Protein 6HDT (pdb70)

B-factor: mean 24.6, std 10.96, range [12.24, 105.47]

CATH classification: 2.40.128.30

Solvent-accessible surface area: 19271 Å² total; per-residue (Å²): 212,97,49,42,54,122,99,6,0,96,45,4,31,2,102,39,56,55,12,44,1,46,11,103,69,32,1,51,1,30,0,59,2,17,62,43,21,36,2,55,21,78,5,21,12,63,11,103,84,74,42,12,92,48,34,77,0,75,2,38,1,6,1,54,16,42,0,0,0,0,0,0,4,18,42,36,120,99,39,67,49,53,7,0,4,2,8,1,0,15,5,88,71,69,90,92,86,10,37,0,50,1,25,30,4,18,0,54,87,14,84,86,32,3,14,24,42,11,7,39,12,55,0,62,26,79,141,112,43,50,194,100,4,2,131,46,3,29,4,125,47,64,55,11,50,0,49,11,106,58,31,2,52,2,24,0,60,3,19,72,57,20,35,1,56,20,76,5,27,12,84,12,103,86,78,38,12,102,56,33,74,1,73,2,36,1,5,0,54,23,49,3,0,0,0,0,0,3,18,42,36,117,99,40,68,47,54,7,0,4,2,7,1,0,18,6,92,67,71,79,101,70,0,30,0,47,1,23,30,5,17,0,47,108,20,74,90,28,9,12,27,39,14,8,37,13,58,0,55,45,127,179,51,49,156,117,13,0,80,59,2,25,4,103,42,62,58,4,39,0,41,10,104,69,32,1,46,3,50,0,59,3,22,70,27,27,40,2,55,8,112,5,32,11,58,11,104,82,81,46,12,96,52,15,75,0,59,1,37,2,12,2,75,27,34,0,0,0,0,0,0,4,18,31,36,107,106,34,68,46,54,5,0,6,2,7,0,0,2,5,28,70,65,84,109,100,6,22,0,15,1,9,31,3,23,0,60,96,11,120,105,53,11,66,35,53,23,4,29,11,41,0,62,38,84,140,130,14,48,22,140,53,98,63,16,48,0,44,11,104,67,33,1,48,4,50,0,49,43,41,92,78,43,44,3,51,10,106,5,31,12,58,10,106,80,85,45,13,97,52,15,72,0,59,2,35,1,12,16,73,25,50,9,0,0,0,0,0,4,18,36,37,117,104,35,66,49,69,6,0,5,2,7,0,0,4,4,29,71,60,76,102,95,3,32,0,14,1,8,28,8,25,0,67,93,16,128,110,50,11,78,39,56,23,5,29,12,49,0,60,53,121

InterPro domains:
  IPR005468 Avidin/streptavidin [PF01382] (40-147)
  IPR005468 Avidin/streptavidin [PS51326] (36-151)
  IPR036896 Avidin-like superfamily [G3DSA:2.40.128.30] (22-154)
  IPR036896 Avidin-like superfamily [SSF50876] (41-149)

Sequence (492 aa):
QDMSPRQSAEAFGVPAVSSSSWVNQDGSTMTLVFGAGNSVS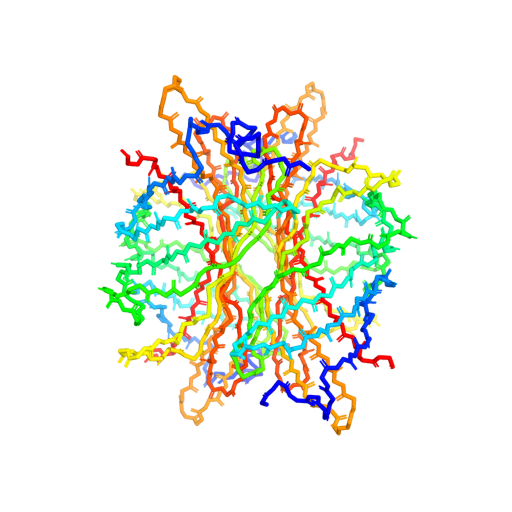GFYVNNNAPGFGCQQGTPYPLVGLTWGNFIGFTVAWDNATANCNSVTSWTGFAEAAGSDVTIVTDWNLAYQGSSSGEIQQGSDTFTLVNMSPRQSAEAFGVPAVSSSWVNQDGSTMTLVFGAGNSVSGFYVNNNAPGFGCQGTPYPLVGLTWGNFIGFTVAWDNATANCNSVTSWTGFAEAAGSDVTIVTDWNLAYQGSSSGEIQQGSDTFTLVMSPRQSAEAFGVPAVSSSWVNQDGSTMTLVFGAGNSVSGFYVNNAPGFGCQGTPYPLVGLTWGNFIGFTVAWDNATANCNSVTSWTGFAEAAGSDVTIVTDWNLAYQGSSSGEIQQGSDTFTLVNAFGVPAVSSSSWVNQDGSTMTLVFGAGNSVSGFYVNNAPGFGCQGTPYPLVGLTWGNFIGFTVAWDNATANCNSVTSWTGFAEAAGSDVTIVTDWNLAYQGSSSGEIQQGSDTFTLV

Organism: Afifella pfennigii (NCBI:txid209897)

Foldseek 3Di:
DWQALQNLCVLLPHRDQKFKKAWPQGKIWIWGGHTPQKIWTWIADNHPPDDLHDDTFIKIWGDDRNKIKIKTQSDDPPDHQAKMKMKIFGWDDDDPKIKTKIKMWMWHADDVGIDIDIDIIMMITDD/DALQVLQVLLPARDQKFKKAWPQGKIWIWGGGPPQKIKTWIADCHPPADLHDDTFIKIWGDDRNKIKIKTQSDDPPDHQAKMKMKIFGWDDDPNKIKTKIKMWMWHDDPHHIDIDIDIIIMITD/DALQVLCVLLPHRDQWFKKAWPQGKIWIWGGHPPQKIKTWIADCHPPDPLHDDIFIKIWGDDRNKIKIKTQQDDPPDHQAKMKMWIFGWDDDPPKIKTKIKMWIWHQDPDGIDIDIDIIMMITPD/DLQAPDQWFKKAWPQGKMWIWGQDPDFKIKTWIADCHPPDDLHDDIFIKIWGADHFKIKIKTQSDDPPDHQAKMKMWIFGWDDDPNKIKTKIKMWMWHQDPDGIDIDIDIIMMITD

Secondary structure (DSSP, 8-state):
-PPPHHHHHHHHT-SSSEEEEE-TT--EEEEEE-STTEEEEEEE---TT-SS-SSEEEEEEEEETTEEEEEEEEE-SS-EEEEEEEEEEEEEEETTEEEEEEEEEEEE--SSS-EEEEEEEEEEE--/--HHHHHHHHT-SSSEEEEEETTS-EEEEEE-STTEEEEEEEB--TT-SSBSS-EEEEEEEETTEEEEEEEEE-SS-EEEEEEEEEEEEEEETTEEEEEEEEEEEEE-SSSEEEEEEEEEEEE-/--HHHHHHHHT-SSSEEEEEETTS-EEEEEE-STTEEEEEEE---TT-SS-SSEEEEEEEEETTEEEEEEEEE-SS-EEEEEEEEEEEEEEETTEEEEEEEEEEEEE-SSSEEEEEEEEEEEE--/--S-SSSEEEEEETTS-EEEEEE-STTEEEEEEEB--TT-SSBTS-EEEEEEEETTEEEEEEEEE-SS-EEEEEEEEEEEEEEETTEEEEEEEEEEEEE-SSSEEEEEEEEEEEE-

Nearest PDB structures (foldseek):
  6hdt-assembly2_B  TM=9.973E-01  e=3.671E-22  Afifella pfennigii
  6hdv-assembly1_A  TM=9.958E-01  e=5.907E-22  Afifella pfennigii
  6hds-assembly2_D  TM=1.001E+00  e=1.601E-19  Afifella pfennigii
  3ew2-assembly3_E-2  TM=9.807E-01  e=4.896E-14  Rhizobium etli CFN 42
  8ass-assembly1_A  TM=9.457E-01  e=9.231E-14  Rhizobium sp. AAP43

Structure (mmCIF, N/CA/C/O backbone):
data_6HDT
#
_entry.id   6HDT
#
_cell.length_a   42.131
_cell.length_b   65.218
_cell.length_c   67.738
_cell.angle_alpha   90.00
_cell.angle_beta   100.25
_cell.angle_gamma   90.00
#
_symmetry.space_group_name_H-M   'P 1 21 1'
#
loop_
_entity.id
_entity.type
_entity.pdbx_description
1 polymer 'Short afifavidin'
2 non-polymer BIOTIN
3 water water
#
loop_
_atom_site.group_PDB
_atom_site.id
_atom_site.type_symbol
_atom_site.label_atom_id
_atom_site.label_alt_id
_atom_site.label_comp_id
_atom_site.label_asym_id
_atom_site.label_entity_id
_atom_site.label_seq_id
_atom_site.pdbx_PDB_ins_code
_atom_site.Cartn_x
_atom_site.Cartn_y
_atom_site.Cartn_z
_atom_site.occupancy
_atom_site.B_iso_or_equiv
_atom_site.auth_seq_id
_atom_site.auth_comp_id
_atom_site.auth_asym_id
_atom_site.auth_atom_id
_atom_site.pdbx_PDB_model_num
ATOM 1 N N . GLN A 1 3 ? -6.247 -26.070 -1.638 1.00 64.88 1 GLN A N 1
ATOM 2 C CA . GLN A 1 3 ? -5.516 -24.777 -1.800 1.00 55.60 1 GLN A CA 1
ATOM 3 C C . GLN A 1 3 ? -6.394 -23.532 -1.624 1.00 42.75 1 GLN A C 1
ATOM 4 O O . GLN A 1 3 ? -5.980 -22.461 -2.070 1.00 49.67 1 GLN A O 1
ATOM 10 N N . ASP A 1 4 ? -7.579 -23.623 -1.006 1.00 29.92 2 ASP A N 1
ATOM 11 C CA . ASP A 1 4 ? -8.279 -22.381 -0.702 1.00 28.30 2 ASP A CA 1
ATOM 12 C C . ASP A 1 4 ? -7.403 -21.503 0.195 1.00 32.10 2 ASP A C 1
ATOM 13 O O . ASP A 1 4 ? -6.877 -21.967 1.216 1.00 31.21 2 ASP A O 1
ATOM 18 N N . MET A 1 5 ? -7.264 -20.235 -0.192 1.00 31.69 3 MET A N 1
ATOM 19 C CA . MET A 1 5 ? -6.538 -19.252 0.612 1.00 30.65 3 MET A CA 1
ATOM 20 C C . MET A 1 5 ? -7.232 -19.075 1.955 1.00 33.24 3 MET A C 1
ATOM 21 O O . MET A 1 5 ? -8.439 -18.843 1.995 1.00 34.00 3 MET A O 1
ATOM 26 N N . SER A 1 6 ? -6.482 -19.193 3.054 1.00 30.80 4 SER A N 1
ATOM 27 C CA . SER A 1 6 ? -7.027 -18.894 4.372 1.00 25.31 4 SER A CA 1
ATOM 28 C C . SER A 1 6 ? -7.393 -17.401 4.501 1.00 20.19 4 SER A C 1
ATOM 29 O O . SER A 1 6 ? -6.844 -16.550 3.816 1.00 21.22 4 SER A O 1
ATOM 32 N N . PRO A 1 7 ? -8.352 -17.079 5.386 1.00 24.98 5 PRO A N 1
ATOM 33 C CA . PRO A 1 7 ? -8.655 -15.667 5.606 1.00 23.74 5 PRO A CA 1
ATOM 34 C C . PRO A 1 7 ? -7.396 -14.840 5.910 1.00 21.33 5 PRO A C 1
ATOM 35 O O . PRO A 1 7 ? -7.209 -13.765 5.316 1.00 21.80 5 PRO A O 1
ATOM 39 N N . ARG A 1 8 ? -6.505 -15.355 6.764 1.00 20.09 6 ARG A N 1
ATOM 40 C CA . ARG A 1 8 ? -5.281 -14.620 7.110 1.00 23.29 6 ARG A CA 1
ATOM 41 C C . ARG A 1 8 ? -4.316 -14.486 5.904 1.00 20.65 6 ARG A C 1
ATOM 42 O O . ARG A 1 8 ? -3.746 -13.433 5.675 1.00 22.72 6 ARG A O 1
ATOM 50 N N . GLN A 1 9 ? -4.171 -15.547 5.122 1.00 19.13 7 GLN A N 1
ATOM 51 C CA . GLN A 1 9 ? -3.357 -15.500 3.908 1.00 22.83 7 GLN A CA 1
ATOM 52 C C . GLN A 1 9 ? -3.928 -14.493 2.905 1.00 20.58 7 GLN A C 1
ATOM 53 O O . GLN A 1 9 ? -3.195 -13.776 2.256 1.00 20.33 7 GLN A O 1
ATOM 59 N N . SER A 1 10 ? -5.260 -14.441 2.779 1.00 20.15 8 SER A N 1
ATOM 60 C CA . SER A 1 10 ? -5.866 -13.471 1.885 1.00 21.94 8 SER A CA 1
ATOM 61 C C . SER A 1 10 ? -5.627 -11.985 2.327 1.00 20.43 8 SER A C 1
ATOM 62 O O . SER A 1 10 ? -5.383 -11.079 1.491 1.00 24.30 8 SER A O 1
ATOM 65 N N . ALA A 1 11 ? -5.692 -11.741 3.638 1.00 21.49 9 ALA A N 1
ATOM 66 C CA . A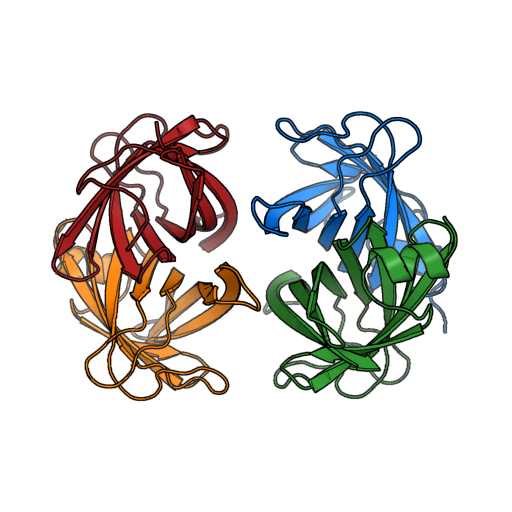LA A 1 11 ? -5.446 -10.433 4.189 1.00 22.65 9 ALA A CA 1
ATOM 67 C C . ALA A 1 11 ? -4.003 -10.040 3.996 1.00 21.19 9 ALA A C 1
ATOM 68 O O . ALA A 1 11 ? -3.724 -8.903 3.663 1.00 23.05 9 ALA A O 1
ATOM 70 N N . GLU A 1 12 ? -3.089 -10.976 4.197 1.00 21.55 10 GLU A N 1
ATOM 71 C CA . GLU A 1 12 ? -1.657 -10.643 4.073 1.00 23.52 10 GLU A CA 1
ATOM 72 C C . GLU A 1 12 ? -1.292 -10.372 2.608 1.00 21.11 10 GLU A C 1
ATOM 73 O O . GLU A 1 12 ? -0.524 -9.458 2.326 1.00 23.43 10 GLU A O 1
ATOM 79 N N . ALA A 1 13 ? -1.899 -11.119 1.683 1.00 19.86 11 ALA A N 1
ATOM 80 C CA . ALA A 1 13 ? -1.680 -10.876 0.282 1.00 21.64 11 ALA A CA 1
ATOM 81 C C . ALA A 1 13 ? -2.209 -9.482 -0.064 1.00 18.27 11 ALA A C 1
ATOM 82 O O . ALA A 1 13 ? -1.683 -8.818 -0.917 1.00 20.45 11 ALA A O 1
ATOM 84 N N . PHE A 1 14 ? -3.281 -9.032 0.589 1.00 21.18 12 PHE A N 1
ATOM 85 C CA . PHE A 1 14 ? -3.753 -7.673 0.332 1.00 18.01 12 PHE A CA 1
ATOM 86 C C . PHE A 1 14 ? -2.809 -6.593 0.881 1.00 21.42 12 PHE A C 1
ATOM 87 O O . PHE A 1 14 ? -2.711 -5.525 0.307 1.00 26.11 12 PHE A O 1
ATOM 95 N N . GLY A 1 15 ? -2.107 -6.901 1.971 1.00 23.21 13 GLY A N 1
ATOM 96 C CA . GLY A 1 15 ? -1.114 -6.016 2.572 1.00 24.30 13 GLY A CA 1
ATOM 97 C C . GLY A 1 15 ? -1.419 -5.642 4.024 1.00 22.50 13 GLY A C 1
ATOM 98 O O . GLY A 1 15 ? -0.804 -4.754 4.577 1.00 26.38 13 GLY A O 1
ATOM 99 N N . VAL A 1 16 ? -2.371 -6.307 4.661 1.00 19.82 14 VAL A N 1
ATOM 100 C CA . VAL A 1 16 ? -2.701 -5.969 6.037 1.00 20.68 14 VAL A CA 1
ATOM 101 C C . VAL A 1 16 ? -2.433 -7.181 6.931 1.00 24.18 14 VAL A C 1
ATOM 102 O O . VAL A 1 16 ? -2.537 -8.332 6.488 1.00 33.41 14 VAL A O 1
ATOM 106 N N . PRO A 1 17 ? -2.074 -6.935 8.197 1.00 35.15 15 PRO A N 1
ATOM 107 C CA . PRO A 1 17 ? -1.651 -8.061 9.007 1.00 36.37 15 PRO A CA 1
ATOM 108 C C . PRO A 1 17 ? -2.808 -8.840 9.638 1.00 30.02 15 PRO A C 1
ATOM 109 O O . PRO A 1 17 ? -2.578 -9.905 10.187 1.00 39.13 15 PRO A O 1
ATOM 113 N N . ALA A 1 18 ? -4.049 -8.359 9.513 1.00 24.76 16 ALA A N 1
ATOM 114 C CA . ALA A 1 18 ? -5.128 -8.941 10.283 1.00 22.57 16 ALA A CA 1
ATOM 115 C C . ALA A 1 18 ? -6.284 -9.190 9.373 1.00 22.44 16 ALA A C 1
ATOM 116 O O . ALA A 1 18 ? -6.431 -8.550 8.356 1.00 24.73 16 ALA A O 1
ATOM 118 N N . VAL A 1 19 ? -7.097 -10.140 9.770 1.00 22.71 17 VAL A N 1
ATOM 119 C CA . VAL A 1 19 ? -8.209 -10.582 8.973 1.00 22.79 17 VAL A CA 1
ATOM 120 C C . VAL A 1 19 ? -9.243 -9.442 8.772 1.00 22.46 17 VAL A C 1
ATOM 121 O O . VAL A 1 19 ? -9.891 -9.335 7.710 1.00 20.29 17 VAL A O 1
ATOM 125 N N . SER A 1 20 ? -9.369 -8.597 9.785 1.00 20.46 18 SER A N 1
ATOM 126 C CA . SER A 1 20 ? -10.164 -7.379 9.701 1.00 22.74 18 SER A CA 1
ATOM 127 C C . SER A 1 20 ? -9.266 -6.145 9.718 1.00 22.27 18 SER A C 1
ATOM 128 O O . SER A 1 20 ? -8.155 -6.161 10.249 1.00 24.21 18 SER A O 1
ATOM 131 N N . SER A 1 21 ? -9.751 -5.079 9.107 1.00 17.17 19 SER A N 1
ATOM 132 C CA . SER A 1 21 ? -9.020 -3.839 8.972 1.00 20.99 19 SER A CA 1
ATOM 133 C C . SER A 1 21 ? -10.014 -2.713 8.747 1.00 20.57 19 SER A C 1
ATOM 134 O O . SER A 1 21 ? -11.058 -2.924 8.111 1.00 22.33 19 SER A O 1
ATOM 137 N N . SER A 1 22 ? -9.687 -1.539 9.292 1.00 18.60 20 SER A N 1
ATOM 138 C CA A SER A 1 22 ? -10.567 -0.392 9.133 0.50 19.02 20 SER A CA 1
ATOM 139 C CA B SER A 1 22 ? -10.531 -0.349 9.230 0.50 20.00 20 SER A CA 1
ATOM 140 C C . SER A 1 22 ? -9.903 0.732 8.358 1.00 18.35 20 SER A C 1
ATOM 141 O O . SER A 1 22 ? -8.676 0.951 8.397 1.00 21.16 20 SER A O 1
ATOM 146 N N . TRP A 1 23 ? -10.748 1.412 7.613 1.00 17.70 21 TRP A N 1
ATOM 147 C CA . TRP A 1 23 ? -10.346 2.320 6.577 1.00 18.11 21 TRP A CA 1
ATOM 148 C C . TRP A 1 23 ? -11.189 3.586 6.588 1.00 17.98 21 TRP A C 1
ATOM 149 O O . TRP A 1 23 ? -12.352 3.554 6.992 1.00 21.27 21 TRP A O 1
ATOM 160 N N . VAL A 1 24 ? -10.594 4.654 6.058 1.00 19.15 22 VAL A N 1
ATOM 161 C CA . VAL A 1 24 ? -11.216 5.950 5.840 1.00 19.21 22 VAL A CA 1
ATOM 162 C C . VAL A 1 24 ? -10.854 6.482 4.443 1.00 20.04 22 VAL A C 1
ATOM 163 O O . VAL A 1 24 ? -9.722 6.349 3.954 1.00 20.02 22 VAL A O 1
ATOM 167 N N . ASN A 1 25 ? -11.842 7.035 3.749 1.00 21.83 23 ASN A N 1
ATOM 168 C CA . ASN A 1 25 ? -11.532 7.668 2.474 1.00 20.72 23 ASN A CA 1
ATOM 169 C C . ASN A 1 25 ? -11.369 9.185 2.620 1.00 19.94 23 ASN A C 1
ATOM 170 O O . ASN A 1 25 ? -11.413 9.713 3.729 1.00 27.24 23 ASN A O 1
ATOM 175 N N . GLN A 1 26 ? -11.132 9.861 1.497 1.00 20.83 24 GLN A N 1
ATOM 176 C CA . GLN A 1 26 ? -10.781 11.288 1.475 1.00 23.76 24 GLN A CA 1
ATOM 177 C C . GLN A 1 26 ? -11.953 12.181 1.919 1.00 21.86 24 GLN A C 1
ATOM 178 O O . GLN A 1 26 ? -11.758 13.322 2.322 1.00 25.83 24 GLN A O 1
ATOM 184 N N . ASP A 1 27 ? -13.171 11.655 1.828 1.00 22.70 25 ASP A N 1
ATOM 185 C CA . ASP A 1 27 ? -14.323 12.366 2.317 1.00 21.51 25 ASP A CA 1
ATOM 186 C C . ASP A 1 27 ? -14.740 11.945 3.715 1.00 22.42 25 ASP A C 1
ATOM 187 O O . ASP A 1 27 ? -15.782 12.372 4.187 1.00 27.83 25 ASP A O 1
ATOM 192 N N . GLY A 1 28 ? -13.934 11.115 4.374 1.00 21.79 26 GLY A N 1
ATOM 193 C CA . GLY A 1 28 ? -14.230 10.654 5.735 1.00 23.17 26 GLY A CA 1
ATOM 194 C C . GLY A 1 28 ? -15.231 9.512 5.864 1.00 19.44 26 GLY A C 1
ATOM 195 O O . GLY A 1 28 ? -15.641 9.175 6.984 1.00 22.28 26 GLY A O 1
ATOM 196 N N . SER A 1 29 ? -15.634 8.915 4.742 1.00 17.35 27 SER A N 1
ATOM 197 C CA . SER A 1 29 ? -16.409 7.668 4.817 1.00 17.37 27 SER A CA 1
ATOM 198 C C . SER A 1 29 ? -15.465 6.606 5.391 1.00 18.06 27 SER A C 1
ATOM 199 O O . SER A 1 29 ? -14.229 6.678 5.218 1.00 22.74 27 SER A O 1
ATOM 202 N N . THR A 1 30 ? -16.050 5.696 6.155 1.00 20.63 28 THR A N 1
ATOM 203 C CA . THR A 1 30 ? -15.289 4.627 6.773 1.00 21.20 28 THR A CA 1
ATOM 204 C C . THR A 1 30 ? -15.848 3.279 6.349 1.00 20.10 28 THR A C 1
ATOM 205 O O . THR A 1 30 ? -17.069 3.102 6.010 1.00 19.13 28 THR A O 1
ATOM 209 N N . MET A 1 31 ? -14.968 2.300 6.388 1.00 19.88 29 MET A N 1
ATOM 210 C CA . MET A 1 31 ? -15.411 0.946 6.211 1.00 17.87 29 MET A CA 1
ATOM 211 C C . MET A 1 31 ? -14.515 0.016 6.972 1.00 17.82 29 MET A C 1
ATOM 212 O O . MET A 1 31 ? -13.337 0.325 7.221 1.00 20.41 29 MET A O 1
ATOM 217 N N . THR A 1 32 ? -15.067 -1.143 7.282 1.00 18.02 30 THR A N 1
ATOM 218 C CA . THR A 1 32 ? -14.276 -2.232 7.791 1.00 17.69 30 THR A CA 1
ATOM 219 C C . THR A 1 32 ? -14.357 -3.398 6.811 1.00 18.87 30 THR A C 1
ATOM 220 O O . THR A 1 32 ? -15.423 -3.734 6.301 1.00 23.33 30 THR A O 1
ATOM 224 N N . LEU A 1 33 ? -13.208 -4.009 6.554 1.00 17.68 31 LEU A N 1
ATOM 225 C CA . LEU A 1 33 ? -13.091 -5.147 5.658 1.00 19.66 31 LEU A CA 1
ATOM 226 C C . LEU A 1 33 ? -12.717 -6.381 6.436 1.00 19.41 31 LEU A C 1
ATOM 227 O O . LEU A 1 33 ? -11.790 -6.377 7.264 1.00 20.54 31 LEU A O 1
ATOM 232 N N . VAL A 1 34 ? -13.408 -7.452 6.125 1.00 16.44 32 VAL A N 1
ATOM 233 C CA . VAL A 1 34 ? -13.143 -8.760 6.709 1.00 19.13 32 VAL A CA 1
ATOM 234 C C . VAL A 1 34 ? -12.887 -9.745 5.582 1.00 18.67 32 VAL A C 1
ATOM 235 O O . VAL A 1 34 ? -13.750 -9.987 4.733 1.00 19.50 32 VAL A O 1
ATOM 239 N N . PHE A 1 35 ? -11.665 -10.258 5.529 1.00 18.62 33 PHE A N 1
ATOM 240 C CA . PHE A 1 35 ? -11.322 -11.315 4.589 1.00 19.79 33 PHE A CA 1
ATOM 241 C C . PHE A 1 35 ? -11.777 -12.694 5.093 1.00 21.56 33 PHE A C 1
ATOM 242 O O . PHE A 1 35 ? -11.627 -13.032 6.278 1.00 21.92 33 PHE A O 1
ATOM 250 N N . GLY A 1 36 ? -12.363 -13.468 4.185 1.00 18.76 34 GLY A N 1
ATOM 251 C CA . GLY A 1 36 ? -12.817 -14.818 4.496 1.00 20.89 34 GLY A CA 1
ATOM 252 C C . GLY A 1 36 ? -12.342 -15.864 3.501 1.00 20.11 34 GLY A C 1
ATOM 253 O O . GLY A 1 36 ? -11.383 -15.659 2.779 1.00 22.00 34 GLY A O 1
ATOM 254 N N . ALA A 1 37 ? -13.038 -16.997 3.483 1.00 23.45 35 ALA A N 1
ATOM 255 C CA . ALA A 1 37 ? -12.699 -18.117 2.623 1.00 21.46 35 ALA A CA 1
ATOM 256 C C . ALA A 1 37 ? -13.237 -17.851 1.218 1.00 23.42 35 ALA A C 1
ATOM 257 O O . ALA A 1 37 ? -14.069 -16.974 1.019 1.00 26.95 35 ALA A O 1
ATOM 259 N N . GLY A 1 38 ? -12.747 -18.607 0.244 1.00 22.91 36 GLY A N 1
ATOM 260 C CA . GLY A 1 38 ? -13.162 -18.432 -1.121 1.00 19.73 36 GLY A CA 1
ATOM 261 C C . GLY A 1 38 ? -12.895 -17.036 -1.651 1.00 17.59 36 GLY A C 1
ATOM 262 O O . GLY A 1 38 ? -13.704 -16.509 -2.391 1.00 21.57 36 GLY A O 1
ATOM 263 N N . ASN A 1 39 ? -11.760 -16.415 -1.294 1.00 18.03 37 ASN A N 1
ATOM 264 C CA . ASN A 1 39 ? -11.452 -15.043 -1.761 1.00 18.85 37 ASN A CA 1
ATOM 265 C C . ASN A 1 39 ? -12.478 -13.975 -1.307 1.00 18.24 37 ASN A C 1
ATOM 266 O O . ASN A 1 39 ? -12.518 -12.856 -1.856 1.00 20.28 37 ASN A O 1
ATOM 271 N N . SER A 1 40 ? -13.299 -14.313 -0.314 1.00 17.75 38 SER A N 1
ATOM 272 C CA . SER A 1 40 ? -14.373 -13.438 0.061 1.00 17.60 38 SER A CA 1
ATOM 273 C C . SER A 1 40 ? -13.919 -12.184 0.804 1.00 17.58 38 SER A C 1
ATOM 274 O O . SER A 1 40 ? -12.885 -12.156 1.482 1.00 21.10 38 SER A O 1
ATOM 277 N N . VAL A 1 41 ? -14.734 -11.141 0.640 1.00 19.86 39 VAL A N 1
ATOM 278 C CA . VAL A 1 41 ? -14.607 -9.881 1.351 1.00 23.17 39 VAL A CA 1
ATOM 279 C C . VAL A 1 41 ? -15.982 -9.578 1.906 1.00 20.95 39 VAL A C 1
ATOM 280 O O . VAL A 1 41 ? -16.983 -9.592 1.159 1.00 21.94 39 VAL A O 1
ATOM 284 N N . SER A 1 42 ? -16.041 -9.319 3.203 1.00 20.40 40 SER A N 1
ATOM 285 C CA . SER A 1 42 ? -17.263 -8.818 3.825 1.00 17.34 40 SER A CA 1
ATOM 286 C C . SER A 1 42 ? -16.899 -7.607 4.655 1.00 18.05 40 SER A C 1
ATOM 287 O O . SER A 1 42 ? -15.710 -7.255 4.823 1.00 21.24 40 SER A O 1
ATOM 290 N N . GLY A 1 43 ? -17.917 -6.953 5.160 1.00 18.10 41 GLY A N 1
ATOM 291 C CA . GLY A 1 43 ? -17.716 -5.841 6.060 1.00 17.91 41 GLY A CA 1
ATOM 292 C C . GLY A 1 43 ? -18.952 -4.966 6.083 1.00 18.03 41 GLY A C 1
ATOM 293 O O . GLY A 1 43 ? -20.067 -5.446 5.862 1.00 20.54 41 GLY A O 1
ATOM 294 N N . PHE A 1 44 ? -18.703 -3.691 6.321 1.00 20.37 42 PHE A N 1
ATOM 295 C CA . PHE A 1 44 ? -19.703 -2.623 6.342 1.00 18.45 42 PHE A CA 1
ATOM 296 C C . PHE A 1 44 ? -19.069 -1.297 5.940 1.00 17.17 42 PHE A C 1
ATOM 297 O O . PHE A 1 44 ? -17.837 -1.109 6.013 1.00 19.56 42 PHE A O 1
ATOM 305 N N . TYR A 1 45 ? -19.935 -0.390 5.495 1.00 18.16 43 TYR A N 1
ATOM 306 C CA . TYR A 1 45 ? -19.548 0.892 4.955 1.00 16.49 43 TYR A CA 1
ATOM 307 C C . TYR A 1 45 ? -20.355 1.996 5.563 1.00 16.96 43 TYR A C 1
ATOM 308 O O . TYR A 1 45 ? -21.580 1.909 5.630 1.00 19.59 43 TYR A O 1
ATOM 317 N N . VAL A 1 46 ? -19.673 3.053 5.978 1.00 16.45 44 VAL A N 1
ATOM 318 C CA . VAL A 1 46 ? -20.362 4.215 6.525 1.00 18.28 44 VAL A CA 1
ATOM 319 C C . VAL A 1 46 ? -20.064 5.408 5.663 1.00 18.80 44 VAL A C 1
ATOM 320 O O . VAL A 1 46 ? -18.933 5.903 5.616 1.00 20.60 44 VAL A O 1
ATOM 324 N N . ASN A 1 47 ? -21.099 5.860 4.964 1.00 20.11 45 ASN A N 1
ATOM 325 C CA . ASN A 1 47 ? -20.984 6.997 4.069 1.00 20.98 45 ASN A CA 1
ATOM 326 C C . ASN A 1 47 ? -21.038 8.311 4.847 1.00 20.42 45 ASN A C 1
ATOM 327 O O . ASN A 1 47 ? -21.968 8.543 5.622 1.00 27.69 45 ASN A O 1
ATOM 332 N N . ASN A 1 48 ? -20.012 9.136 4.659 1.00 23.88 46 ASN A N 1
ATOM 333 C CA A ASN A 1 48 ? -20.003 10.429 5.302 0.50 24.24 46 ASN A CA 1
ATOM 334 C CA B ASN A 1 48 ? -19.848 10.482 5.273 0.50 21.78 46 ASN A CA 1
ATOM 335 C C . ASN A 1 48 ? -19.792 11.557 4.227 1.00 21.63 46 ASN A C 1
ATOM 336 O O . ASN A 1 48 ? -19.658 12.730 4.558 1.00 32.03 46 ASN A O 1
ATOM 345 N N . ALA A 1 49 ? -19.846 11.185 2.937 1.00 23.96 47 ALA A N 1
ATOM 346 C CA . ALA A 1 49 ? -19.617 12.136 1.860 1.00 23.30 47 ALA A CA 1
ATOM 347 C C . ALA A 1 49 ? -20.787 13.102 1.656 1.00 25.61 47 ALA A C 1
ATOM 348 O O . ALA A 1 49 ? -21.952 12.685 1.598 1.00 27.50 47 ALA A O 1
ATOM 350 N N . PRO A 1 50 ? -20.477 14.399 1.543 1.00 24.12 48 PRO A N 1
ATOM 351 C CA . PRO A 1 50 ? -21.544 15.386 1.310 1.00 25.58 48 PRO A CA 1
ATOM 352 C C . PRO A 1 50 ? -22.207 15.246 -0.072 1.00 27.18 48 PRO A C 1
ATOM 353 O O . PRO A 1 50 ? -21.570 14.805 -1.018 1.00 25.92 48 PRO A O 1
ATOM 357 N N . GLY A 1 51 ? -23.476 15.616 -0.184 1.00 27.09 49 GLY A N 1
ATOM 358 C CA . GLY A 1 51 ? -24.180 15.581 -1.485 1.00 28.24 49 GLY A CA 1
ATOM 359 C C . GLY A 1 51 ? -24.708 14.219 -1.889 1.00 24.14 49 GLY A C 1
ATOM 360 O O . GLY A 1 51 ? -25.164 14.033 -3.018 1.00 28.86 49 GLY A O 1
ATOM 361 N N . PHE A 1 52 ? -24.637 13.272 -0.960 1.00 21.69 50 PHE A N 1
ATOM 362 C CA . PHE A 1 52 ? -25.213 11.962 -1.074 1.00 21.42 50 PHE A CA 1
ATOM 363 C C . PHE A 1 52 ? -26.119 11.734 0.140 1.00 23.31 50 PHE A C 1
ATOM 364 O O . PHE A 1 52 ? -25.950 12.358 1.219 1.00 24.85 50 PHE A O 1
ATOM 372 N N . GLY A 1 53 ? -27.077 10.828 -0.036 1.00 22.38 51 GLY A N 1
ATOM 373 C CA . GLY A 1 53 ? -27.909 10.367 1.060 1.00 23.97 51 GLY A CA 1
ATOM 374 C C . GLY A 1 53 ? -27.309 9.200 1.815 1.00 23.89 51 GLY A C 1
ATOM 375 O O . GLY A 1 53 ? -26.118 8.856 1.616 1.00 24.67 51 GLY A O 1
ATOM 376 N N . CYS A 1 54 ? -28.125 8.594 2.686 1.00 21.09 52 CYS A N 1
ATOM 377 C CA . CYS A 1 54 ? -27.717 7.385 3.465 1.00 24.01 52 CYS A CA 1
ATOM 378 C C . CYS A 1 54 ? -26.402 7.591 4.214 1.00 23.25 52 CYS A C 1
ATOM 379 O O . CYS A 1 54 ? -25.480 6.762 4.173 1.00 25.29 52 CYS A O 1
ATOM 382 N N . GLN A 1 55 ? -26.347 8.721 4.901 1.00 23.48 53 GLN A N 1
ATOM 383 C CA A GLN A 1 55 ? -25.165 9.112 5.664 0.50 23.31 53 GLN A CA 1
ATOM 384 C CA B GLN A 1 55 ? -25.167 9.116 5.655 0.50 24.11 53 GLN A CA 1
ATOM 385 C C . GLN A 1 55 ? -25.190 8.601 7.103 1.00 23.58 53 GLN A C 1
ATOM 386 O O . GLN A 1 55 ? -26.237 8.541 7.750 1.00 23.25 53 GLN A O 1
ATOM 397 N N . GLY A 1 56 ? -24.014 8.232 7.591 1.00 22.01 54 GLY A N 1
ATOM 398 C CA . GLY A 1 56 ? -23.804 8.017 9.004 1.00 25.92 54 GLY A CA 1
ATOM 399 C C . GLY A 1 56 ? -24.229 6.717 9.671 1.00 22.45 54 GLY A C 1
ATOM 400 O O . GLY A 1 56 ? -24.145 6.633 10.891 1.00 27.48 54 GLY A O 1
ATOM 401 N N . THR A 1 57 ? -24.675 5.717 8.912 1.00 19.20 55 THR A N 1
ATOM 402 C CA . THR A 1 57 ? -24.992 4.401 9.490 1.00 21.21 55 THR A CA 1
ATOM 403 C C . THR A 1 57 ? -24.388 3.290 8.647 1.00 19.77 55 THR A C 1
ATOM 404 O O . THR A 1 57 ? -24.192 3.469 7.449 1.00 23.08 55 THR A O 1
ATOM 408 N N . PRO A 1 58 ? -24.055 2.139 9.258 1.00 21.00 56 PRO A N 1
ATOM 409 C CA . PRO A 1 58 ? -23.427 1.072 8.454 1.00 19.96 56 PRO A CA 1
ATOM 410 C C . PRO A 1 58 ? -24.375 0.396 7.473 1.00 19.10 56 PRO A C 1
ATOM 411 O O . PRO A 1 58 ? -25.551 0.134 7.808 1.00 20.36 56 PRO A O 1
ATOM 415 N N . TYR A 1 59 ? -23.846 0.183 6.269 1.00 17.49 57 TYR A N 1
ATOM 416 C CA . TYR A 1 59 ? -24.458 -0.630 5.217 1.00 19.68 57 TYR A CA 1
ATOM 417 C C . TYR A 1 59 ? -23.609 -1.868 4.944 1.00 16.80 57 TYR A C 1
ATOM 418 O O . TYR A 1 59 ? -22.358 -1.822 4.989 1.00 18.92 57 TYR A O 1
ATOM 427 N N . PRO A 1 60 ? -24.269 -3.002 4.690 1.00 16.75 58 PRO A N 1
ATOM 428 C CA . PRO A 1 60 ? -23.526 -4.226 4.376 1.00 18.05 58 PRO A CA 1
ATOM 429 C C . PRO A 1 60 ? -22.663 -4.063 3.130 1.00 16.78 58 PRO A C 1
ATOM 430 O O . PRO A 1 60 ? -23.026 -3.353 2.190 1.00 16.48 58 PRO A O 1
ATOM 434 N N . LEU A 1 61 ? -21.491 -4.694 3.150 1.00 17.54 59 LEU A N 1
ATOM 435 C CA . LEU A 1 61 ? -20.656 -4.750 1.953 1.00 18.64 59 LEU A CA 1
ATOM 436 C C . LEU A 1 61 ? -20.196 -6.188 1.680 1.00 15.81 59 LEU A C 1
ATOM 437 O O . LEU A 1 61 ? -19.966 -6.959 2.616 1.00 15.43 59 LEU A O 1
ATOM 442 N N . VAL A 1 62 ? -20.150 -6.549 0.385 1.00 18.31 60 VAL A N 1
ATOM 443 C CA . VAL A 1 62 ? -19.657 -7.865 -0.060 1.00 21.10 60 VAL A CA 1
ATOM 444 C C . VAL A 1 62 ? -18.776 -7.744 -1.284 1.00 17.31 60 VAL A C 1
ATOM 445 O O . VAL A 1 62 ? -18.978 -6.889 -2.123 1.00 19.36 60 VAL A O 1
ATOM 449 N N . GLY A 1 63 ? -17.746 -8.577 -1.363 1.00 16.73 61 GLY A N 1
ATOM 450 C CA . GLY A 1 63 ? -16.859 -8.495 -2.502 1.00 15.99 61 GLY A CA 1
ATOM 451 C C . GLY A 1 63 ? -15.981 -9.712 -2.604 1.00 14.73 61 GLY A C 1
ATOM 452 O O . GLY A 1 63 ? -16.221 -10.740 -1.949 1.00 17.50 61 GLY A O 1
ATOM 453 N N . LEU A 1 64 ? -14.978 -9.586 -3.464 1.00 16.09 62 LEU A N 1
ATOM 454 C CA . LEU A 1 64 ? -13.942 -10.591 -3.616 1.00 15.85 62 LEU A CA 1
ATOM 455 C C . LEU A 1 64 ? -12.596 -9.909 -3.743 1.00 17.50 62 LEU A C 1
ATOM 456 O O . LEU A 1 64 ? -12.490 -8.746 -4.068 1.00 17.69 62 LEU A O 1
ATOM 461 N N . THR A 1 65 ? -11.557 -10.688 -3.501 1.00 15.60 63 THR A N 1
ATOM 462 C CA . THR A 1 65 ? -10.194 -10.171 -3.545 1.00 14.28 63 THR A CA 1
ATOM 463 C C . THR A 1 65 ? -9.285 -11.217 -4.159 1.00 17.09 63 THR A C 1
ATOM 464 O O . THR A 1 65 ? -9.565 -12.410 -4.084 1.00 20.51 63 THR A O 1
ATOM 468 N N . TRP A 1 66 ? -8.225 -10.757 -4.820 1.00 17.68 64 TRP A N 1
ATOM 469 C CA . TRP A 1 66 ? -7.090 -11.601 -5.090 1.00 17.25 64 TRP A CA 1
ATOM 470 C C . TRP A 1 66 ? -5.790 -10.767 -5.022 1.00 15.14 64 TRP A C 1
ATOM 471 O O . TRP A 1 66 ? -5.710 -9.696 -5.617 1.00 20.08 64 TRP A O 1
ATOM 482 N N . GLY A 1 67 ? -4.765 -11.278 -4.352 1.00 19.50 65 GLY A N 1
ATOM 483 C CA . GLY A 1 67 ? -3.538 -10.516 -4.255 1.00 19.21 65 GLY A CA 1
ATOM 484 C C . GLY A 1 67 ? -3.830 -9.156 -3.646 1.00 18.15 65 GLY A C 1
ATOM 485 O O . GLY A 1 67 ? -4.568 -9.046 -2.636 1.00 20.67 65 GLY A O 1
ATOM 486 N N . ASN A 1 68 ? -3.303 -8.098 -4.263 1.00 17.32 66 ASN A N 1
ATOM 487 C CA . ASN A 1 68 ? -3.553 -6.757 -3.744 1.00 17.45 66 ASN A CA 1
ATOM 488 C C . ASN A 1 68 ? -4.722 -6.063 -4.434 1.00 16.53 66 ASN A C 1
ATOM 489 O O . ASN A 1 68 ? -4.835 -4.866 -4.368 1.00 17.57 66 ASN A O 1
ATOM 494 N N . PHE A 1 69 ? -5.608 -6.841 -5.035 1.00 16.25 67 PHE A N 1
ATOM 495 C CA . PHE A 1 69 ? -6.762 -6.295 -5.739 1.00 16.36 67 PHE A CA 1
ATOM 496 C C . PHE A 1 69 ? -8.029 -6.703 -5.059 1.00 16.40 67 PHE A C 1
ATOM 497 O O . PHE A 1 69 ? -8.117 -7.771 -4.467 1.00 15.06 67 PHE A O 1
ATOM 505 N N . ILE A 1 70 ? -9.006 -5.817 -5.179 1.00 15.70 68 ILE A N 1
ATOM 506 C CA . ILE A 1 70 ? -10.264 -5.958 -4.489 1.00 14.97 68 ILE A CA 1
ATOM 507 C C . ILE A 1 70 ? -11.404 -5.324 -5.266 1.00 14.86 68 ILE A C 1
ATOM 508 O O . ILE A 1 70 ? -11.212 -4.374 -6.000 1.00 15.19 68 ILE A O 1
ATOM 513 N N . GLY A 1 71 ? -12.590 -5.882 -5.068 1.00 15.32 69 GLY A N 1
ATOM 514 C CA . GLY A 1 71 ? -13.826 -5.251 -5.537 1.00 15.78 69 GLY A CA 1
ATOM 515 C C . GLY A 1 71 ? -14.914 -5.541 -4.540 1.00 16.52 69 GLY A C 1
ATOM 516 O O . GLY A 1 71 ? -14.966 -6.644 -3.983 1.00 14.65 69 GLY A O 1
ATOM 517 N N . PHE A 1 72 ? -15.780 -4.555 -4.309 1.00 14.26 70 PHE A N 1
ATOM 518 C CA . PHE A 1 72 ? -16.858 -4.744 -3.359 1.00 15.72 70 PHE A CA 1
ATOM 519 C C . PHE A 1 72 ? -18.034 -3.846 -3.652 1.00 15.46 70 PHE A C 1
ATOM 520 O O . PHE A 1 72 ? -17.908 -2.788 -4.259 1.00 14.48 70 PHE A O 1
ATOM 528 N N . THR A 1 73 ? -19.194 -4.325 -3.220 1.00 15.57 71 THR A N 1
ATOM 529 C CA . THR A 1 73 ? -20.459 -3.649 -3.498 1.00 16.19 71 THR A CA 1
ATOM 530 C C . THR A 1 73 ? -21.214 -3.330 -2.222 1.00 15.37 71 THR A C 1
ATOM 531 O O . THR A 1 73 ? -21.163 -4.107 -1.283 1.00 15.87 71 THR A O 1
ATOM 535 N N . VAL A 1 74 ? -21.911 -2.192 -2.206 1.00 17.15 72 VAL A N 1
ATOM 536 C CA . VAL A 1 74 ? -22.819 -1.804 -1.126 1.00 16.72 72 VAL A CA 1
ATOM 537 C C . VAL A 1 74 ? -24.174 -1.424 -1.765 1.00 15.88 72 VAL A C 1
ATOM 538 O O . VAL A 1 74 ? -24.260 -0.559 -2.647 1.00 16.36 72 VAL A O 1
ATOM 542 N N . ALA A 1 75 ? -25.213 -2.093 -1.308 1.00 15.35 73 ALA A N 1
ATOM 543 C CA . ALA A 1 75 ? -26.577 -1.724 -1.669 1.00 18.32 73 ALA A CA 1
ATOM 544 C C . ALA A 1 75 ? -27.134 -0.772 -0.590 1.00 21.10 73 ALA A C 1
ATOM 545 O O . ALA A 1 75 ? -27.107 -1.109 0.607 1.00 22.01 73 ALA A O 1
ATOM 547 N N . TRP A 1 76 ? -27.632 0.405 -0.987 1.00 16.24 74 TRP A N 1
ATOM 548 C CA . TRP A 1 76 ? -27.955 1.451 -0.007 1.00 20.20 74 TRP A CA 1
ATOM 549 C C . TRP A 1 76 ? -29.349 1.258 0.588 1.00 21.16 74 TRP A C 1
ATOM 550 O O . TRP A 1 76 ? -30.235 2.078 0.385 1.00 22.64 74 TRP A O 1
ATOM 561 N N . ASP A 1 77 ? -29.510 0.161 1.338 1.00 18.96 75 ASP A N 1
ATOM 562 C CA . ASP A 1 77 ? -30.681 -0.070 2.153 1.00 20.86 75 ASP A CA 1
ATOM 563 C C . ASP A 1 77 ? -30.258 -0.724 3.470 1.00 18.87 75 ASP A C 1
ATOM 564 O O . ASP A 1 77 ? -29.422 -1.624 3.497 1.00 21.77 75 ASP A O 1
ATOM 569 N N . ASN A 1 78 ? -30.746 -0.168 4.563 1.00 18.26 76 ASN A N 1
ATOM 570 C CA . ASN A 1 78 ? -30.620 -0.757 5.884 1.00 20.68 76 ASN A CA 1
ATOM 571 C C . ASN A 1 78 ? -31.879 -0.412 6.692 1.00 19.69 76 ASN A C 1
ATOM 572 O O . ASN A 1 78 ? -32.836 0.115 6.122 1.00 21.26 76 ASN A O 1
ATOM 577 N N . ALA A 1 79 ? -31.894 -0.716 7.990 1.00 21.33 77 ALA A N 1
ATOM 578 C CA . ALA A 1 79 ? -33.089 -0.450 8.817 1.00 24.04 77 ALA A CA 1
ATOM 579 C C . ALA A 1 79 ? -33.438 1.057 8.989 1.00 22.50 77 ALA A C 1
ATOM 580 O O . ALA A 1 79 ? -34.583 1.423 9.307 1.00 26.01 77 ALA A O 1
ATOM 582 N N . THR A 1 80 ? -32.456 1.911 8.736 1.00 23.11 78 THR A N 1
ATOM 583 C CA . THR A 1 80 ? -32.501 3.341 8.989 1.00 20.93 78 THR A CA 1
ATOM 584 C C . THR A 1 80 ? -32.941 4.140 7.757 1.00 23.30 78 THR A C 1
ATOM 585 O O . THR A 1 80 ? -33.846 4.975 7.851 1.00 26.15 78 THR A O 1
ATOM 589 N N . ALA A 1 81 ? -32.303 3.879 6.622 1.00 23.56 79 ALA A N 1
ATOM 590 C CA . ALA A 1 81 ? -32.553 4.625 5.386 1.00 23.97 79 ALA A CA 1
ATOM 591 C C . ALA A 1 81 ? -32.243 3.860 4.111 1.00 26.29 79 ALA A C 1
ATOM 592 O O . ALA A 1 81 ? -31.360 3.020 4.050 1.00 33.16 79 ALA A O 1
ATOM 594 N N . ASN A 1 82 ? -32.942 4.270 3.071 1.00 26.09 80 ASN A N 1
ATOM 595 C CA . ASN A 1 82 ? -32.831 3.701 1.749 1.00 27.66 80 ASN A CA 1
ATOM 596 C C . ASN A 1 82 ? -32.599 4.833 0.767 1.00 24.82 80 ASN A C 1
ATOM 597 O O . ASN A 1 82 ? -33.295 5.871 0.792 1.00 27.79 80 ASN A O 1
ATOM 602 N N . CYS A 1 83 ? -31.641 4.615 -0.122 1.00 22.17 81 CYS A N 1
ATOM 603 C CA . CYS A 1 83 ? -31.355 5.560 -1.200 1.00 23.35 81 CYS A CA 1
ATOM 604 C C . CYS A 1 83 ? -31.609 4.999 -2.624 1.00 19.87 81 CYS A C 1
ATOM 605 O O . CYS A 1 83 ? -31.335 5.676 -3.613 1.00 23.50 81 CYS A O 1
ATOM 608 N N . ASN A 1 84 ? -32.092 3.757 -2.725 1.00 20.89 82 ASN A N 1
ATOM 609 C CA . ASN A 1 84 ? -32.480 3.155 -4.012 1.00 21.73 82 ASN A CA 1
ATOM 610 C C . ASN A 1 84 ? -31.342 3.195 -5.030 1.00 20.38 82 ASN A C 1
ATOM 611 O O . ASN A 1 84 ? -31.443 3.759 -6.113 1.00 20.15 82 ASN A O 1
ATOM 616 N N . SER A 1 85 ? -30.222 2.613 -4.631 1.00 18.39 83 SER A N 1
ATOM 617 C CA . SER A 1 85 ? -28.982 2.746 -5.364 1.00 18.88 83 SER A CA 1
ATOM 618 C C . SER A 1 85 ? -28.029 1.675 -4.882 1.00 16.11 83 SER A C 1
ATOM 619 O O . SER A 1 85 ? -28.204 1.126 -3.796 1.00 18.39 83 SER A O 1
ATOM 622 N N . VAL A 1 86 ? -27.016 1.417 -5.700 1.00 16.28 84 VAL A N 1
ATOM 623 C CA . VAL A 1 86 ? -25.972 0.451 -5.398 1.00 15.87 84 VAL A CA 1
ATOM 624 C C . VAL A 1 86 ? -24.650 1.014 -5.893 1.00 15.16 84 VAL A C 1
ATOM 625 O O . VAL A 1 86 ? -24.582 1.475 -7.014 1.00 15.37 84 VAL A O 1
ATOM 629 N N . THR A 1 87 ? -23.594 0.889 -5.086 1.00 15.41 85 THR A N 1
ATOM 630 C CA . THR A 1 87 ? -22.210 1.252 -5.529 1.00 14.35 85 T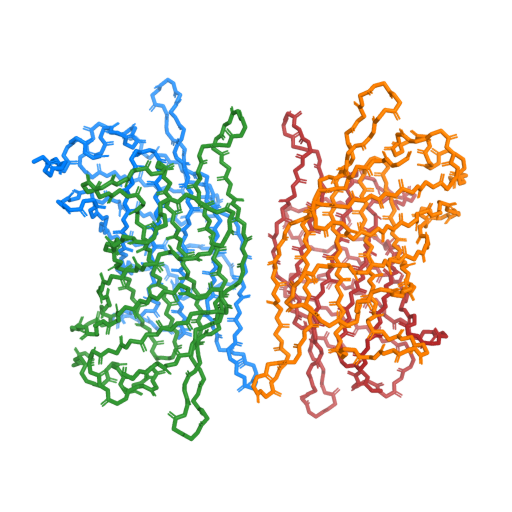HR A CA 1
ATOM 631 C C . THR A 1 87 ? -21.295 0.028 -5.535 1.00 13.68 85 THR A C 1
ATOM 632 O O . THR A 1 87 ? -21.397 -0.849 -4.688 1.00 13.70 85 THR A O 1
ATOM 636 N N . SER A 1 88 ? -20.375 -0.024 -6.503 1.00 17.03 86 SER A N 1
ATOM 637 C CA . SER A 1 88 ? -19.258 -0.965 -6.433 1.00 12.65 86 SER A CA 1
ATOM 638 C C . SER A 1 88 ? -17.964 -0.203 -6.547 1.00 12.85 86 SER A C 1
ATOM 639 O O . SER A 1 88 ? -17.836 0.680 -7.351 1.00 13.60 86 SER A O 1
ATOM 642 N N . TRP A 1 89 ? -16.972 -0.644 -5.779 1.00 15.20 87 TRP A N 1
ATOM 643 C CA . TRP A 1 89 ? -15.653 -0.078 -5.848 1.00 15.84 87 TRP A CA 1
ATOM 644 C C . TRP A 1 89 ? -14.732 -1.156 -6.367 1.00 16.91 87 TRP A C 1
ATOM 645 O O . TRP A 1 89 ? -14.926 -2.327 -6.057 1.00 16.28 87 TRP A O 1
ATOM 656 N N . THR A 1 90 ? -13.671 -0.768 -7.078 1.00 20.64 88 THR A N 1
ATOM 657 C CA . THR A 1 90 ? -12.669 -1.736 -7.515 1.00 15.68 88 THR A CA 1
ATOM 658 C C . THR A 1 90 ? -11.318 -1.063 -7.483 1.00 12.97 88 THR A C 1
ATOM 659 O O . THR A 1 90 ? -11.205 0.088 -7.830 1.00 14.49 88 THR A O 1
ATOM 663 N N . GLY A 1 91 ? -10.306 -1.772 -7.023 1.00 12.45 89 GLY A N 1
ATOM 664 C CA . GLY A 1 91 ? -9.022 -1.099 -6.844 1.00 12.37 89 GLY A CA 1
ATOM 665 C C . GLY A 1 91 ? -7.944 -2.018 -6.352 1.00 12.24 89 GLY A C 1
ATOM 666 O O . GLY A 1 91 ? -8.050 -3.223 -6.391 1.00 13.19 89 GLY A O 1
ATOM 667 N N . PHE A 1 92 ? -6.868 -1.368 -5.912 1.00 14.22 90 PHE A N 1
ATOM 668 C CA . PHE A 1 92 ? -5.637 -2.031 -5.535 1.00 16.80 90 PHE A CA 1
ATOM 669 C C . PHE A 1 92 ? -4.981 -1.365 -4.328 1.00 16.63 90 PHE A C 1
ATOM 670 O O . PHE A 1 92 ? -5.048 -0.129 -4.141 1.00 18.87 90 PHE A O 1
ATOM 678 N N . ALA A 1 93 ? -4.359 -2.210 -3.511 1.00 20.59 91 ALA A N 1
ATOM 679 C CA . ALA A 1 93 ? -3.699 -1.760 -2.309 1.00 21.57 91 ALA A CA 1
ATOM 680 C C . ALA A 1 93 ? -2.251 -1.569 -2.598 1.00 21.14 91 ALA A C 1
ATOM 681 O O . ALA A 1 93 ? -1.659 -2.358 -3.311 1.00 20.56 91 ALA A O 1
ATOM 683 N N . GLU A 1 94 ? -1.699 -0.528 -1.996 1.00 22.38 92 GLU A N 1
ATOM 684 C CA . GLU A 1 94 ? -0.226 -0.289 -1.953 1.00 24.86 92 GLU A CA 1
ATOM 685 C C . GLU A 1 94 ? 0.232 -0.128 -0.500 1.00 27.26 92 GLU A C 1
ATOM 686 O O . GLU A 1 94 ? -0.381 0.659 0.259 1.00 24.90 92 GLU A O 1
ATOM 692 N N . ALA A 1 95 ? 1.313 -0.829 -0.124 1.00 31.85 93 ALA A N 1
ATOM 693 C CA . ALA A 1 95 ? 1.860 -0.779 1.230 1.00 35.18 93 ALA A CA 1
ATOM 694 C C . ALA A 1 95 ? 3.085 0.108 1.226 1.00 37.79 93 ALA A C 1
ATOM 695 O O . ALA A 1 95 ? 3.903 0.053 0.300 1.00 47.67 93 ALA A O 1
ATOM 697 N N . ALA A 1 96 ? 3.226 0.920 2.260 1.00 33.52 94 ALA A N 1
ATOM 698 C CA . ALA A 1 96 ? 4.494 1.629 2.465 1.00 34.45 94 ALA A CA 1
ATOM 699 C C . ALA A 1 96 ? 4.780 1.820 3.926 1.00 33.33 94 ALA A C 1
ATOM 700 O O . ALA A 1 96 ? 3.955 2.325 4.660 1.00 41.54 94 ALA A O 1
ATOM 702 N N . GLY A 1 97 ? 6.004 1.459 4.336 1.00 32.68 95 GLY A N 1
ATOM 703 C CA . GLY A 1 97 ? 6.337 1.414 5.750 1.00 42.65 95 GLY A CA 1
ATOM 704 C C . GLY A 1 97 ? 5.236 0.681 6.495 1.00 45.29 95 GLY A C 1
ATOM 705 O O . GLY A 1 97 ? 4.943 -0.473 6.187 1.00 53.12 95 GLY A O 1
ATOM 706 N N . SER A 1 98 ? 4.594 1.355 7.444 1.00 46.82 96 SER A N 1
ATOM 707 C CA . SER A 1 98 ? 3.488 0.745 8.193 1.00 51.80 96 SER A CA 1
ATOM 708 C C . SER A 1 98 ? 2.126 1.154 7.620 1.00 50.21 96 SER A C 1
ATOM 709 O O . SER A 1 98 ? 1.084 0.860 8.212 1.00 53.88 96 SER A O 1
ATOM 712 N N . ASP A 1 99 ? 2.136 1.813 6.463 1.00 35.37 97 ASP A N 1
ATOM 713 C CA . ASP A 1 99 ? 0.905 2.367 5.876 1.00 30.72 97 ASP A CA 1
ATOM 714 C C . ASP A 1 99 ? 0.366 1.513 4.742 1.00 28.37 97 ASP A C 1
ATOM 715 O O . ASP A 1 99 ? 1.104 0.873 4.032 1.00 29.29 97 ASP A O 1
ATOM 720 N N . VAL A 1 100 ? -0.945 1.544 4.559 1.00 24.07 98 VAL A N 1
ATOM 721 C CA . VAL A 1 100 ? -1.577 0.915 3.410 1.00 24.87 98 VAL A CA 1
ATOM 722 C C . VAL A 1 100 ? -2.640 1.876 2.850 1.00 20.22 98 VAL A C 1
ATOM 723 O O . VAL A 1 100 ? -3.406 2.488 3.588 1.00 22.58 98 VAL A O 1
ATOM 727 N N . THR A 1 101 ? -2.657 1.973 1.528 1.00 20.11 99 THR A N 1
ATOM 728 C CA . THR A 1 101 ? -3.635 2.739 0.774 1.00 20.91 99 THR A CA 1
ATOM 729 C C . THR A 1 101 ? -4.350 1.847 -0.232 1.00 20.59 99 THR A C 1
ATOM 730 O O . THR A 1 101 ? -3.743 1.025 -0.885 1.00 22.97 99 THR A O 1
ATOM 734 N N . ILE A 1 102 ? -5.660 2.040 -0.376 1.00 16.23 100 ILE A N 1
ATOM 735 C CA . ILE A 1 102 ? -6.409 1.423 -1.466 1.00 18.48 100 ILE A CA 1
ATOM 736 C C . ILE A 1 102 ? -6.861 2.517 -2.428 1.00 16.81 100 ILE A C 1
ATOM 737 O O . ILE A 1 102 ? -7.610 3.413 -2.042 1.00 20.70 100 ILE A O 1
ATOM 742 N N . VAL A 1 103 ? -6.434 2.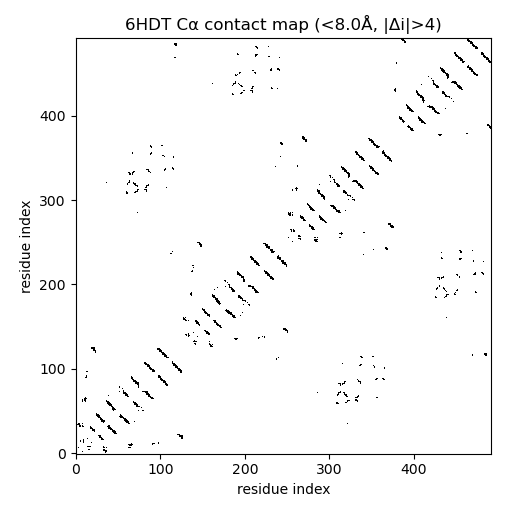410 -3.681 1.00 16.97 101 VAL A N 1
ATOM 743 C CA . VAL A 1 103 ? -6.806 3.318 -4.747 1.00 17.62 101 VAL A CA 1
ATOM 744 C C . VAL A 1 103 ? -7.951 2.628 -5.473 1.00 16.94 101 VAL A C 1
ATOM 745 O O . VAL A 1 103 ? -7.760 1.538 -6.005 1.00 18.05 101 VAL A O 1
ATOM 749 N N . THR A 1 104 ? -9.132 3.263 -5.484 1.00 17.33 102 THR A N 1
ATOM 750 C CA . THR A 1 104 ? -10.288 2.668 -6.117 1.00 15.72 102 THR A CA 1
ATOM 751 C C . THR A 1 104 ? -10.978 3.628 -7.054 1.00 16.44 102 THR A C 1
ATOM 752 O O . THR A 1 104 ? -10.872 4.848 -6.909 1.00 17.08 102 THR A O 1
ATOM 756 N N . ASP A 1 105 ? -11.720 3.038 -7.989 1.00 14.60 103 ASP A N 1
ATOM 757 C CA . ASP A 1 105 ? -12.741 3.741 -8.782 1.00 14.80 103 ASP A CA 1
ATOM 758 C C . ASP A 1 105 ? -14.086 3.109 -8.452 1.00 14.85 103 ASP A C 1
ATOM 759 O O . ASP A 1 105 ? -14.167 1.944 -8.095 1.00 15.36 103 ASP A O 1
ATOM 764 N N . TRP A 1 106 ? -15.149 3.889 -8.548 1.00 15.03 104 TRP A N 1
ATOM 765 C CA . TRP A 1 106 ? -16.457 3.358 -8.188 1.00 14.54 104 TRP A CA 1
ATOM 766 C C . TRP A 1 106 ? -17.466 3.802 -9.166 1.00 15.46 104 TRP A C 1
ATOM 767 O O . TRP A 1 106 ? -17.305 4.842 -9.811 1.00 16.51 104 TRP A O 1
ATOM 778 N N . ASN A 1 107 ? -18.491 2.966 -9.269 1.00 15.64 105 ASN A N 1
ATOM 779 C CA . ASN A 1 107 ? -19.683 3.276 -10.026 1.00 14.10 105 ASN A CA 1
ATOM 780 C C . ASN A 1 107 ? -20.875 3.149 -9.106 1.00 15.95 105 ASN A C 1
ATOM 781 O O . ASN A 1 107 ? -20.892 2.260 -8.285 1.00 15.12 105 ASN A O 1
ATOM 786 N N . LEU A 1 108 ? -21.902 3.990 -9.313 1.00 18.13 106 LEU A N 1
ATOM 787 C CA . LEU A 1 108 ? -23.081 4.041 -8.474 1.00 16.35 106 LEU A CA 1
ATOM 788 C C . LEU A 1 108 ? -24.304 4.088 -9.373 1.00 15.77 106 LEU A C 1
ATOM 789 O O . LEU A 1 108 ? -24.499 5.072 -10.086 1.00 16.71 106 LEU A O 1
ATOM 794 N N . ALA A 1 109 ? -25.083 3.021 -9.346 1.00 15.55 107 ALA A N 1
ATOM 795 C CA . ALA A 1 109 ? -26.346 2.924 -10.101 1.00 15.25 107 ALA A CA 1
ATOM 796 C C . ALA A 1 109 ? -27.467 3.535 -9.301 1.00 15.85 107 ALA A C 1
ATOM 797 O O . ALA A 1 109 ? -27.648 3.190 -8.125 1.00 14.72 107 ALA A O 1
ATOM 799 N N . TYR A 1 110 ? -28.240 4.425 -9.935 1.00 16.79 108 TYR A N 1
ATOM 800 C CA . TYR A 1 110 ? -29.324 5.102 -9.233 1.00 19.70 108 TYR A CA 1
ATOM 801 C C . TYR A 1 110 ? -30.399 5.431 -10.232 1.00 17.43 108 TYR A C 1
ATOM 802 O O . TYR A 1 110 ? -30.248 5.238 -11.450 1.00 17.83 108 TYR A O 1
ATOM 811 N N . GLN A 1 111 ? -31.510 5.907 -9.693 1.00 19.84 109 GLN A N 1
ATOM 812 C CA . GLN A 1 111 ? -32.699 6.133 -10.482 1.00 24.72 109 GLN A CA 1
ATOM 813 C C . GLN A 1 111 ? -32.573 7.410 -11.288 1.00 26.32 109 GLN A C 1
ATOM 814 O O . GLN A 1 111 ? -32.361 8.488 -10.754 1.00 34.80 109 GLN A O 1
ATOM 820 N N . GLY A 1 112 ? -32.687 7.276 -12.596 1.00 29.96 110 GLY A N 1
ATOM 821 C CA . GLY A 1 112 ? -32.634 8.441 -13.450 1.00 43.18 110 GLY A CA 1
ATOM 822 C C . GLY A 1 112 ? -34.006 9.039 -13.544 1.00 40.78 110 GLY A C 1
ATOM 823 O O . GLY A 1 112 ? -34.908 8.717 -12.742 1.00 38.48 110 GLY A O 1
ATOM 824 N N . SER A 1 113 ? -34.162 9.904 -14.536 1.00 33.65 111 SER A N 1
ATOM 825 C CA . SER A 1 113 ? -35.438 10.547 -14.766 1.00 47.70 111 SER A CA 1
ATOM 826 C C . SER A 1 113 ? -36.398 9.511 -15.314 1.00 51.59 111 SER A C 1
ATOM 827 O O . SER A 1 113 ? -37.335 9.092 -14.646 1.00 64.17 111 SER A O 1
ATOM 830 N N . SER A 1 114 ? -36.106 9.065 -16.523 1.00 53.54 112 SER A N 1
ATOM 831 C CA . SER A 1 114 ? -36.903 8.070 -17.207 1.00 67.70 112 SER A CA 1
ATOM 832 C C . SER A 1 114 ? -36.521 6.686 -16.684 1.00 67.82 112 SER A C 1
ATOM 833 O O . SER A 1 114 ? -37.395 5.897 -16.301 1.00 94.70 112 SER A O 1
ATOM 836 N N . SER A 1 115 ? -35.220 6.407 -16.645 1.00 54.72 113 SER A N 1
ATOM 837 C CA . SER A 1 115 ? -34.714 5.194 -15.995 1.00 47.92 113 SER A CA 1
ATOM 838 C C . SER A 1 115 ? -33.241 5.352 -15.578 1.00 43.33 113 SER A C 1
ATOM 839 O O . SER A 1 115 ? -32.686 6.467 -15.641 1.00 38.12 113 SER A O 1
ATOM 842 N N . GLY A 1 116 ? -32.613 4.230 -15.206 1.00 28.11 114 GLY A N 1
ATOM 843 C CA . GLY A 1 116 ? -31.390 4.227 -14.421 1.00 20.13 114 GLY A CA 1
ATOM 844 C C . GLY A 1 116 ? -30.218 4.949 -15.017 1.00 21.72 114 GLY A C 1
ATOM 845 O O . GLY A 1 116 ? -30.127 5.116 -16.219 1.00 18.34 114 GLY A O 1
ATOM 846 N N . GLU A 1 117 ? -29.304 5.349 -14.140 1.00 18.53 115 GLU A N 1
ATOM 847 C CA . GLU A 1 117 ? -28.102 6.053 -14.517 1.00 17.19 115 GLU A CA 1
ATOM 848 C C . GLU A 1 117 ? -26.986 5.456 -13.687 1.00 14.68 115 GLU A C 1
ATOM 849 O O . GLU A 1 117 ? -27.212 4.780 -12.710 1.00 16.08 115 GLU A O 1
ATOM 855 N N . ILE A 1 118 ? -25.766 5.721 -14.119 1.00 17.48 116 ILE A N 1
ATOM 856 C CA . ILE A 1 118 ? -24.588 5.262 -13.427 1.00 18.22 116 ILE A CA 1
ATOM 857 C C . ILE A 1 118 ? -23.616 6.437 -13.303 1.00 19.03 116 ILE A C 1
ATOM 858 O O . ILE A 1 118 ? -23.117 6.961 -14.320 1.00 20.53 116 ILE A O 1
ATOM 863 N N . GLN A 1 119 ? -23.374 6.856 -12.067 1.00 16.35 117 GLN A N 1
ATOM 864 C CA . GLN A 1 119 ? -22.378 7.875 -11.838 1.00 14.97 117 GLN A CA 1
ATOM 865 C C . GLN A 1 119 ? -21.085 7.258 -11.361 1.00 14.80 117 GLN A C 1
ATOM 866 O O . GLN A 1 119 ? -21.024 6.139 -10.840 1.00 15.89 117 GLN A O 1
ATOM 872 N N . GLN A 1 120 ? -20.039 8.015 -11.553 1.00 15.09 118 GLN A N 1
ATOM 873 C CA . GLN A 1 120 ? -18.722 7.482 -11.319 1.00 16.35 118 GLN A CA 1
ATOM 874 C C . GLN A 1 120 ? -17.874 8.435 -10.508 1.00 16.24 118 GLN A C 1
ATOM 875 O O . GLN A 1 120 ? -18.120 9.633 -10.460 1.00 17.43 118 GLN A O 1
ATOM 881 N N . GLY A 1 121 ? -16.818 7.874 -9.911 1.00 17.75 119 GLY A N 1
ATOM 882 C CA . GLY A 1 121 ? -15.871 8.650 -9.166 1.00 15.70 119 GLY A CA 1
ATOM 883 C C . GLY A 1 121 ? -14.705 7.789 -8.718 1.00 15.26 119 GLY A C 1
ATOM 884 O O . GLY A 1 121 ? -14.564 6.645 -9.105 1.00 16.43 119 GLY A O 1
ATOM 885 N N . SER A 1 122 ? -13.887 8.370 -7.869 1.00 18.82 120 SER A N 1
ATOM 886 C CA . SER A 1 122 ? -12.736 7.688 -7.300 1.00 16.57 120 SER A CA 1
ATOM 887 C C . SER A 1 122 ? -12.640 7.951 -5.786 1.00 20.80 120 SER A C 1
ATOM 888 O O . SER A 1 122 ? -12.889 9.065 -5.346 1.00 23.18 120 SER A O 1
ATOM 891 N N . ASP A 1 123 ? -12.276 6.912 -5.021 1.00 17.86 121 ASP A N 1
ATOM 892 C CA . ASP A 1 123 ? -12.010 7.007 -3.594 1.00 16.48 121 ASP A CA 1
ATOM 893 C C . ASP A 1 123 ? -10.641 6.369 -3.311 1.00 18.48 121 ASP A C 1
ATOM 894 O O . ASP A 1 123 ? -10.307 5.290 -3.851 1.00 17.26 121 ASP A O 1
ATOM 899 N N . THR A 1 124 ? -9.898 7.035 -2.445 1.00 20.24 122 THR A N 1
ATOM 900 C CA . THR A 1 124 ? -8.650 6.520 -1.899 1.00 16.96 122 THR A CA 1
ATOM 901 C C . THR A 1 124 ? -8.838 6.309 -0.398 1.00 18.36 122 THR A C 1
ATOM 902 O O . THR A 1 124 ? -9.156 7.257 0.356 1.00 19.34 122 THR A O 1
ATOM 906 N N . PHE A 1 125 ? -8.620 5.063 0.026 1.00 19.68 123 PHE A N 1
ATOM 907 C CA . PHE A 1 125 ? -8.822 4.661 1.384 1.00 17.11 123 PHE A CA 1
ATOM 908 C C . PHE A 1 125 ? -7.482 4.542 2.054 1.00 20.15 123 PHE A C 1
ATOM 909 O O . PHE A 1 125 ? -6.502 4.130 1.419 1.00 19.85 123 PHE A O 1
ATOM 917 N N . THR A 1 126 ? -7.418 4.959 3.311 1.00 18.55 124 THR A N 1
ATOM 918 C CA . THR A 1 126 ? -6.190 4.728 4.094 1.00 22.39 124 THR A CA 1
ATOM 919 C C . THR A 1 126 ? -6.469 3.872 5.323 1.00 18.89 124 THR A C 1
ATOM 920 O O . THR A 1 126 ? -7.533 3.999 5.985 1.00 26.61 124 THR A O 1
ATOM 924 N N . LEU A 1 127 ? -5.501 3.004 5.638 1.00 21.99 125 LEU A N 1
ATOM 925 C CA . LEU A 1 127 ? -5.642 2.068 6.727 1.00 21.62 125 LEU A CA 1
ATOM 926 C C . LEU A 1 127 ? -5.558 2.828 8.029 1.00 24.67 125 LEU A C 1
ATOM 927 O O . LEU A 1 127 ? -4.595 3.544 8.265 1.00 29.76 125 LEU A O 1
ATOM 932 N N . VAL A 1 128 ? -6.547 2.625 8.885 1.00 27.04 126 VAL A N 1
ATOM 933 C CA . VAL A 1 128 ? -6.604 3.231 10.206 1.00 32.45 126 VAL A CA 1
ATOM 934 C C . VAL A 1 128 ? -5.853 2.310 11.143 1.00 44.41 126 VAL A C 1
ATOM 935 O O . VAL A 1 128 ? -6.296 1.190 11.381 1.00 45.25 126 VAL A O 1
ATOM 939 N N . ASN A 1 129 ? -4.711 2.778 11.646 1.00 50.30 127 ASN A N 1
ATOM 940 C CA . ASN A 1 129 ? -3.898 2.020 12.596 1.00 52.41 127 ASN A CA 1
ATOM 941 C C . ASN A 1 129 ? -4.417 2.204 14.009 1.00 61.17 127 ASN A C 1
ATOM 942 O O . ASN A 1 129 ? -4.473 1.245 14.784 1.00 77.25 127 ASN A O 1
ATOM 947 N N . MET B 1 5 ? -2.183 32.205 -28.303 1.00 49.64 3 MET B N 1
ATOM 948 C CA . MET B 1 5 ? -1.241 31.061 -28.578 1.00 56.47 3 MET B CA 1
ATOM 949 C C . MET B 1 5 ? -1.392 30.583 -30.039 1.00 44.95 3 MET B C 1
ATOM 950 O O . MET B 1 5 ? -2.497 30.200 -30.470 1.00 45.03 3 MET B O 1
ATOM 955 N N . SER B 1 6 ? -0.274 30.612 -30.778 1.00 43.86 4 SER B N 1
ATOM 956 C CA . SER B 1 6 ? -0.237 30.272 -32.220 1.00 29.82 4 SER B CA 1
ATOM 957 C C . SER B 1 6 ? -0.431 28.758 -32.488 1.00 28.78 4 SER B C 1
ATOM 958 O O . SER B 1 6 ? -0.029 27.921 -31.682 1.00 32.29 4 SER B O 1
ATOM 961 N N . PRO B 1 7 ? -1.043 28.402 -33.634 1.00 33.47 5 PRO B N 1
ATOM 962 C CA . PRO B 1 7 ? -1.203 26.989 -34.028 1.00 29.53 5 PRO B CA 1
ATOM 963 C C . PRO B 1 7 ? 0.133 26.213 -33.974 1.00 31.07 5 PRO B C 1
ATOM 964 O O . PRO B 1 7 ? 0.200 25.087 -33.446 1.00 26.70 5 PRO B O 1
ATOM 968 N N . ARG B 1 8 ? 1.199 26.821 -34.486 1.00 28.37 6 ARG B N 1
ATOM 969 C CA . ARG B 1 8 ? 2.486 26.128 -34.534 1.00 29.03 6 ARG B CA 1
ATOM 970 C C . ARG B 1 8 ? 2.999 25.887 -33.097 1.00 26.71 6 ARG B C 1
ATOM 971 O O . ARG B 1 8 ? 3.478 24.809 -32.765 1.00 32.67 6 ARG B O 1
ATOM 979 N N . GLN B 1 9 ? 2.867 26.903 -32.253 1.00 28.87 7 GLN B N 1
ATOM 980 C CA . GLN B 1 9 ? 3.209 26.807 -30.830 1.00 29.85 7 GLN B CA 1
ATOM 981 C C . GLN B 1 9 ? 2.390 25.732 -30.102 1.00 26.59 7 GLN B C 1
ATOM 982 O O . GLN B 1 9 ? 2.908 24.943 -29.296 1.00 25.75 7 GLN B O 1
ATOM 988 N N . SER B 1 10 ? 1.096 25.712 -30.403 1.00 27.72 8 SER B N 1
ATOM 989 C CA . SER B 1 10 ? 0.177 24.768 -29.791 1.00 21.03 8 SER B CA 1
ATOM 990 C C . SER B 1 10 ? 0.568 23.321 -30.126 1.00 21.30 8 SER B C 1
ATOM 991 O O . SER B 1 10 ? 0.569 22.449 -29.244 1.00 26.28 8 SER B O 1
ATOM 994 N N . ALA B 1 11 ? 0.915 23.083 -31.396 1.00 22.54 9 ALA B N 1
ATOM 995 C CA . ALA B 1 11 ? 1.395 21.778 -31.878 1.00 23.37 9 ALA B CA 1
ATOM 996 C C . ALA B 1 11 ? 2.673 21.332 -31.182 1.00 24.01 9 ALA B C 1
ATOM 997 O O . ALA B 1 11 ? 2.796 20.202 -30.760 1.00 24.79 9 ALA B O 1
ATOM 999 N N . GLU B 1 12 ? 3.643 22.226 -31.116 1.00 25.74 10 GLU B N 1
ATOM 1000 C CA . GLU B 1 12 ? 4.926 21.869 -30.550 1.00 25.79 10 GLU B CA 1
ATOM 1001 C C . GLU B 1 12 ? 4.753 21.531 -29.058 1.00 24.62 10 GLU B C 1
ATOM 1002 O O . GLU B 1 12 ? 5.369 20.572 -28.527 1.00 31.24 10 GLU B O 1
ATOM 1008 N N . ALA B 1 13 ? 3.890 22.295 -28.390 1.00 26.34 11 ALA B N 1
ATOM 1009 C CA . ALA B 1 13 ? 3.616 22.097 -26.969 1.00 25.11 11 ALA B CA 1
ATOM 1010 C C . ALA B 1 13 ? 2.906 20.757 -26.720 1.00 22.23 11 ALA B C 1
ATOM 1011 O O . ALA B 1 13 ? 3.041 20.160 -25.658 1.00 26.19 11 ALA B O 1
ATOM 1013 N N . PHE B 1 14 ? 2.157 20.290 -27.715 1.00 25.00 12 PHE B N 1
ATOM 1014 C CA . PHE B 1 14 ? 1.533 18.983 -27.662 1.00 24.48 12 PHE B CA 1
ATOM 1015 C C . PHE B 1 14 ? 2.551 17.861 -27.901 1.00 29.60 12 PHE B C 1
ATOM 1016 O O . PHE B 1 14 ? 2.364 16.758 -27.396 1.00 30.00 12 PHE B O 1
ATOM 1024 N N . GLY B 1 15 ? 3.608 18.156 -28.670 1.00 28.66 13 GLY B N 1
ATOM 1025 C CA . GLY B 1 15 ? 4.730 17.230 -28.931 1.00 28.55 13 GLY B CA 1
ATOM 1026 C C . GLY B 1 15 ? 4.929 16.796 -30.389 1.00 26.09 13 GLY B C 1
ATOM 1027 O O . GLY B 1 15 ? 5.675 15.849 -30.664 1.00 29.11 13 GLY B O 1
ATOM 1028 N N . VAL B 1 16 ? 4.267 17.475 -31.327 1.00 25.15 14 VAL B N 1
ATOM 1029 C CA . VAL B 1 16 ? 4.377 17.155 -32.758 1.00 25.29 14 VAL B CA 1
ATOM 1030 C C . VAL B 1 16 ? 5.001 18.356 -33.504 1.00 31.55 14 VAL B C 1
ATOM 1031 O O . VAL B 1 16 ? 4.752 19.500 -33.134 1.00 32.57 14 VAL B O 1
ATOM 1035 N N . PRO B 1 17 ? 5.824 18.104 -34.547 1.00 38.16 15 PRO B N 1
ATOM 1036 C CA . PRO B 1 17 ? 6.497 19.207 -35.245 1.00 41.13 15 PRO B CA 1
ATOM 1037 C C . PRO B 1 17 ? 5.640 19.997 -36.224 1.00 37.79 15 PRO B C 1
ATOM 1038 O O . PRO B 1 17 ? 6.122 20.993 -36.758 1.00 44.08 15 PRO B O 1
ATOM 1042 N N . ALA B 1 18 ? 4.386 19.594 -36.468 1.00 34.01 16 ALA B N 1
ATOM 1043 C CA . ALA B 1 18 ? 3.620 20.278 -37.470 1.00 32.30 16 ALA B CA 1
ATOM 1044 C C . ALA B 1 18 ? 2.235 20.564 -36.969 1.00 28.24 16 ALA B C 1
ATOM 1045 O O . ALA B 1 18 ? 1.756 19.929 -36.022 1.00 24.26 16 ALA B O 1
ATOM 1047 N N . VAL B 1 19 ? 1.618 21.546 -37.605 1.00 25.45 17 VAL B N 1
ATOM 1048 C CA . VAL B 1 19 ? 0.265 21.963 -37.269 1.00 23.68 17 VAL B CA 1
ATOM 1049 C C . VAL B 1 19 ? -0.715 20.807 -37.463 1.00 20.40 17 VAL B C 1
ATOM 1050 O O . VAL B 1 19 ? -1.697 20.704 -36.738 1.00 24.15 17 VAL B O 1
ATOM 1054 N N . SER B 1 20 ? -0.427 19.936 -38.415 1.00 21.45 18 SER B N 1
ATOM 1055 C CA . SER B 1 20 ? -1.282 18.787 -38.685 1.00 22.98 18 SER B CA 1
ATOM 1056 C C . SER B 1 20 ? -0.500 17.524 -38.382 1.00 22.85 18 SER B C 1
ATOM 1057 O O . SER B 1 20 ? 0.743 17.506 -38.453 1.00 27.88 18 SER B O 1
ATOM 1060 N N . SER B 1 21 ? -1.225 16.490 -38.000 1.00 24.20 19 SER B N 1
ATOM 1061 C CA . SER B 1 21 ? -0.630 15.202 -37.603 1.00 23.72 19 SER B CA 1
ATOM 1062 C C . SER B 1 21 ? -1.659 14.111 -37.784 1.00 24.55 19 SER B C 1
ATOM 1063 O O . SER B 1 21 ? -2.841 14.324 -37.526 1.00 24.81 19 SER B O 1
ATOM 1066 N N . SER B 1 22 ? -1.189 12.955 -38.224 1.00 24.16 20 SER B N 1
ATOM 1067 C CA . SER B 1 22 ? -2.027 11.788 -38.468 1.00 24.63 20 SER B CA 1
ATOM 1068 C C . SER B 1 22 ? -1.731 10.693 -37.440 1.00 19.71 20 SER B C 1
ATOM 1069 O O . SER B 1 22 ? -0.575 10.486 -37.017 1.00 22.15 20 SER B O 1
ATOM 1072 N N . TRP B 1 23 ? -2.792 9.980 -37.077 1.00 19.30 21 TRP B N 1
ATOM 1073 C CA . TRP B 1 23 ? -2.801 9.083 -35.933 1.00 18.88 21 TRP B CA 1
ATOM 1074 C C . TRP B 1 23 ? -3.611 7.813 -36.206 1.00 18.94 21 TRP B C 1
ATOM 1075 O O . TRP B 1 23 ? -4.580 7.837 -36.962 1.00 25.41 21 TRP B O 1
ATOM 1086 N N . VAL B 1 24 ? -3.213 6.728 -35.549 1.00 15.02 22 VAL B N 1
ATOM 1087 C CA . VAL B 1 24 ? -3.926 5.455 -35.595 1.00 19.98 22 VAL B CA 1
ATOM 1088 C C . VAL B 1 24 ? -4.080 4.906 -34.169 1.00 18.81 22 VAL B C 1
ATOM 1089 O O . VAL B 1 24 ? -3.174 4.968 -33.357 1.00 20.65 22 VAL B O 1
ATOM 1093 N N . ASN B 1 25 ? -5.235 4.363 -33.846 1.00 19.94 23 ASN B N 1
ATOM 1094 C CA . ASN B 1 25 ? -5.394 3.719 -32.533 1.00 20.52 23 ASN B CA 1
ATOM 1095 C C . ASN B 1 25 ? -5.262 2.199 -32.641 1.00 17.50 23 ASN B C 1
ATOM 1096 O O . ASN B 1 25 ? -4.976 1.643 -33.717 1.00 19.59 23 ASN B O 1
ATOM 1101 N N . GLN B 1 26 ? -5.429 1.529 -31.507 1.00 21.20 24 GLN B N 1
ATOM 1102 C CA . GLN B 1 26 ? -5.131 0.107 -31.392 1.00 19.16 24 GLN B CA 1
ATOM 1103 C C . GLN B 1 26 ? -6.080 -0.767 -32.208 1.00 20.26 24 GLN B C 1
ATOM 1104 O O . GLN B 1 26 ? -5.752 -1.904 -32.499 1.00 25.59 24 GLN B O 1
ATOM 1110 N N . ASP B 1 27 ? -7.249 -0.214 -32.561 1.00 23.86 25 ASP B N 1
ATOM 1111 C CA . ASP B 1 27 ? -8.220 -0.870 -33.440 1.00 26.29 25 ASP B CA 1
ATOM 1112 C C . ASP B 1 27 ? -8.124 -0.441 -34.922 1.00 21.75 25 ASP B C 1
ATOM 1113 O O . ASP B 1 27 ? -8.954 -0.805 -35.726 1.00 23.90 25 ASP B O 1
ATOM 1118 N N . GLY B 1 28 ? -7.104 0.330 -35.281 1.00 22.34 26 GLY B N 1
ATOM 1119 C CA . GLY B 1 28 ? -6.947 0.810 -36.655 1.00 22.68 26 GLY B CA 1
ATOM 1120 C C . GLY B 1 28 ? -7.815 1.999 -37.023 1.00 19.93 26 GLY B C 1
ATOM 1121 O O . GLY B 1 28 ? -7.842 2.404 -38.192 1.00 24.43 26 GLY B O 1
ATOM 1122 N N . SER B 1 29 ? -8.516 2.587 -36.052 1.00 21.98 27 SER B N 1
ATOM 1123 C CA . SER B 1 29 ? -9.187 3.859 -36.339 1.00 21.97 27 SER B CA 1
ATOM 1124 C C . SER B 1 29 ? -8.079 4.892 -36.564 1.00 20.43 27 SER B C 1
ATOM 1125 O O . SER B 1 29 ? -6.970 4.756 -36.028 1.00 24.36 27 SER B O 1
ATOM 1128 N N . THR B 1 30 ? -8.366 5.878 -37.400 1.00 19.98 28 THR B N 1
ATOM 1129 C CA . THR B 1 30 ? -7.366 6.874 -37.759 1.00 18.49 28 THR B CA 1
ATOM 1130 C C . THR B 1 30 ? -7.955 8.246 -37.547 1.00 17.41 28 THR B C 1
ATOM 1131 O O . THR B 1 30 ? -9.191 8.442 -37.647 1.00 16.39 28 THR B O 1
ATOM 1135 N N . MET B 1 31 ? -7.107 9.203 -37.254 1.00 18.34 29 MET B N 1
ATOM 1136 C CA . MET B 1 31 ? -7.557 10.575 -37.223 1.00 20.32 29 MET B CA 1
ATOM 1137 C C . MET B 1 31 ? -6.452 11.505 -37.637 1.00 18.62 29 MET B C 1
ATOM 1138 O O . MET B 1 31 ? -5.262 11.117 -37.632 1.00 21.47 29 MET B O 1
ATOM 1143 N N . THR B 1 32 ? -6.854 12.703 -38.044 1.00 17.12 30 THR B N 1
ATOM 1144 C CA . THR B 1 32 ? -5.912 13.790 -38.307 1.00 18.08 30 THR B CA 1
ATOM 1145 C C . THR B 1 32 ? -6.349 14.947 -37.462 1.00 16.66 30 THR B C 1
ATOM 1146 O O . THR B 1 32 ? -7.565 15.258 -37.379 1.00 23.08 30 THR B O 1
ATOM 1150 N N . LEU B 1 33 ? -5.374 15.516 -36.759 1.00 18.44 31 LEU B N 1
ATOM 1151 C CA . LEU B 1 33 ? -5.571 16.655 -35.904 1.00 18.06 31 LEU B CA 1
ATOM 1152 C C . LEU B 1 33 ? -4.924 17.875 -36.551 1.00 17.54 31 LEU B C 1
ATOM 1153 O O . LEU B 1 33 ? -3.777 17.793 -37.056 1.00 21.91 31 LEU B O 1
ATOM 1158 N N . VAL B 1 34 ? -5.628 19.003 -36.498 1.00 19.63 32 VAL B N 1
ATOM 1159 C CA . VAL B 1 34 ? -5.095 20.293 -36.954 1.00 20.37 32 VAL B CA 1
ATOM 1160 C C . VAL B 1 34 ? -5.218 21.313 -35.833 1.00 17.33 32 VAL B C 1
ATOM 1161 O O . VAL B 1 34 ? -6.324 21.672 -35.389 1.00 20.86 32 VAL B O 1
ATOM 1165 N N . PHE B 1 35 ? -4.052 21.772 -35.348 1.00 18.89 33 PHE B N 1
ATOM 1166 C CA . PHE B 1 35 ? -4.035 22.766 -34.293 1.00 20.16 33 PHE B CA 1
ATOM 1167 C C . PHE B 1 35 ? -4.322 24.172 -34.874 1.00 21.72 33 PHE B C 1
ATOM 1168 O O . PHE B 1 35 ? -3.850 24.527 -35.941 1.00 22.95 33 PHE B O 1
ATOM 1176 N N . GLY B 1 36 ? -5.159 24.937 -34.182 1.00 23.40 34 GLY B N 1
ATOM 1177 C CA . GLY B 1 36 ? -5.516 26.276 -34.623 1.00 27.17 34 GLY B CA 1
ATOM 1178 C C . GLY B 1 36 ? -5.317 27.293 -33.531 1.00 25.64 34 GLY B C 1
ATOM 1179 O O . GLY B 1 36 ? -4.619 27.030 -32.561 1.00 26.29 34 GLY B O 1
ATOM 1180 N N . ALA B 1 37 ? -5.975 28.442 -33.682 1.00 26.39 35 ALA B N 1
ATOM 1181 C CA . ALA B 1 37 ? -5.906 29.518 -32.692 1.00 28.23 35 ALA B CA 1
ATOM 1182 C C . ALA B 1 37 ? -6.858 29.255 -31.502 1.00 26.32 35 ALA B C 1
ATOM 1183 O O . ALA B 1 37 ? -7.752 28.415 -31.570 1.00 28.84 35 ALA B O 1
ATOM 1185 N N . GLY B 1 38 ? -6.651 29.975 -30.407 1.00 26.18 36 GLY B N 1
ATOM 1186 C CA . GLY B 1 38 ? -7.507 29.843 -29.238 1.00 24.60 36 GLY B CA 1
ATOM 1187 C C . GLY B 1 38 ? -7.552 28.433 -28.670 1.00 22.56 36 GLY B C 1
ATOM 1188 O O . GLY B 1 38 ? -8.620 27.963 -28.249 1.00 22.69 36 GLY B O 1
ATOM 1189 N N . ASN B 1 39 ? -6.389 27.771 -28.647 1.00 20.65 37 ASN B N 1
ATOM 1190 C CA . ASN B 1 39 ? -6.237 26.387 -28.155 1.00 20.03 37 ASN B CA 1
ATOM 1191 C C . ASN B 1 39 ? -7.066 25.345 -28.942 1.00 17.24 37 ASN B C 1
ATOM 1192 O O . ASN B 1 39 ? -7.303 24.235 -28.450 1.00 21.76 37 ASN B O 1
ATOM 1197 N N . SER B 1 40 ? -7.469 25.678 -30.164 1.00 19.81 38 SER B N 1
ATOM 1198 C CA . SER B 1 40 ? -8.446 24.839 -30.849 1.00 19.90 38 SER B CA 1
ATOM 1199 C C . SER B 1 40 ? -7.772 23.664 -31.526 1.00 18.24 38 SER B C 1
ATOM 1200 O O . SER B 1 40 ? -6.599 23.712 -31.816 1.00 18.76 38 SER B O 1
ATOM 1203 N N . VAL B 1 41 ? -8.507 22.574 -31.684 1.00 19.57 39 VAL B N 1
ATOM 1204 C CA . VAL B 1 41 ? -8.095 21.508 -32.556 1.00 22.49 39 VAL B CA 1
ATOM 1205 C C . VAL B 1 41 ? -9.338 21.121 -33.383 1.00 20.55 39 VAL B C 1
ATOM 1206 O O . VAL B 1 41 ? -10.506 21.145 -32.894 1.00 19.96 39 VAL B O 1
ATOM 1210 N N . SER B 1 42 ? -9.070 20.930 -34.672 1.00 18.96 40 SER B N 1
ATOM 1211 C CA . SER B 1 42 ? -10.043 20.426 -35.642 1.00 20.85 40 SER B CA 1
ATOM 1212 C C . SER B 1 42 ? -9.411 19.233 -36.337 1.00 21.63 40 SER B C 1
ATOM 1213 O O . SER B 1 42 ? -8.240 18.920 -36.127 1.00 22.52 40 SER B O 1
ATOM 1216 N N . GLY B 1 43 ? -10.184 18.540 -37.148 1.00 19.65 41 GLY B N 1
ATOM 1217 C CA . GLY B 1 43 ? -9.668 17.382 -37.831 1.00 18.73 41 GLY B CA 1
ATOM 1218 C C . GLY B 1 43 ? -10.789 16.508 -38.283 1.00 19.84 41 GLY B C 1
ATOM 1219 O O . GLY B 1 43 ? -11.919 16.973 -38.414 1.00 20.10 41 GLY B O 1
ATOM 1220 N N . PHE B 1 44 ? -10.472 15.246 -38.481 1.00 22.29 42 PHE B N 1
ATOM 1221 C CA . PHE B 1 44 ? -11.483 14.255 -38.811 1.00 21.83 42 PHE B CA 1
ATOM 1222 C C . PHE B 1 44 ? -11.055 12.912 -38.213 1.00 18.98 42 PHE B C 1
ATOM 1223 O O . PHE B 1 44 ? -9.866 12.685 -37.859 1.00 19.01 42 PHE B O 1
ATOM 1231 N N . TYR B 1 45 ? -12.043 12.027 -38.102 1.00 17.36 43 TYR B N 1
ATOM 1232 C CA . TYR B 1 45 ? -11.877 10.732 -37.463 1.00 18.18 43 TYR B CA 1
ATOM 1233 C C . TYR B 1 45 ? -12.459 9.672 -38.375 1.00 17.30 43 TYR B C 1
ATOM 1234 O O . TYR B 1 45 ? -13.549 9.846 -38.905 1.00 19.32 43 TYR B O 1
ATOM 1243 N N . VAL B 1 46 ? -11.735 8.579 -38.547 1.00 17.23 44 VAL B N 1
ATOM 1244 C CA . VAL B 1 46 ? -12.251 7.455 -39.303 1.00 18.62 44 VAL B CA 1
ATOM 1245 C C . VAL B 1 46 ? -12.306 6.288 -38.356 1.00 15.03 44 VAL B C 1
ATOM 1246 O O . VAL B 1 46 ? -11.268 5.823 -37.864 1.00 18.39 44 VAL B O 1
ATOM 1250 N N . ASN B 1 47 ? -13.517 5.816 -38.073 1.00 17.16 45 ASN B N 1
ATOM 1251 C CA . ASN B 1 47 ? -13.691 4.667 -37.187 1.00 17.38 45 ASN B CA 1
ATOM 1252 C C . ASN B 1 47 ? -13.515 3.380 -37.968 1.00 21.31 45 ASN B C 1
ATOM 1253 O O . ASN B 1 47 ? -14.258 3.158 -38.946 1.00 25.07 45 ASN B O 1
ATOM 1258 N N . ASN B 1 48 ? -12.578 2.531 -37.548 1.00 21.86 46 ASN B N 1
ATOM 1259 C CA A ASN B 1 48 ? -12.360 1.168 -38.121 0.50 24.92 46 ASN B CA 1
ATOM 1260 C CA B ASN B 1 48 ? -12.439 1.220 -38.171 0.50 22.67 46 ASN B CA 1
ATOM 1261 C C . ASN B 1 48 ? -12.635 0.074 -37.114 1.00 22.37 46 ASN B C 1
ATOM 1262 O O . ASN B 1 48 ? -12.363 -1.099 -37.379 1.00 27.61 46 ASN B O 1
ATOM 1271 N N . ALA B 1 49 ? -13.151 0.426 -35.933 1.00 22.83 47 ALA B N 1
ATOM 1272 C CA . ALA B 1 49 ? -13.247 -0.543 -34.843 1.00 24.76 47 ALA B CA 1
ATOM 1273 C C . ALA B 1 49 ? -14.429 -1.491 -35.019 1.00 25.11 47 ALA B C 1
ATOM 1274 O O . ALA B 1 49 ? -15.549 -1.056 -35.364 1.00 27.27 47 ALA B O 1
ATOM 1276 N N . PRO B 1 50 ? -14.196 -2.789 -34.798 1.00 25.13 48 PRO B N 1
ATOM 1277 C CA . PRO B 1 50 ? -15.275 -3.740 -35.047 1.00 28.48 48 PRO B CA 1
ATOM 1278 C C . PRO B 1 50 ? -16.362 -3.662 -33.969 1.00 28.23 48 PRO B C 1
ATOM 1279 O O . PRO B 1 50 ? -16.093 -3.292 -32.843 1.00 26.22 48 PRO B O 1
ATOM 1283 N N . GLY B 1 51 ? -17.600 -3.954 -34.341 1.00 29.14 49 GLY B N 1
ATOM 1284 C CA . GLY B 1 51 ? -18.727 -3.939 -33.386 1.00 30.41 49 GLY B CA 1
ATOM 1285 C C . GLY B 1 51 ? -19.422 -2.596 -33.218 1.00 25.10 49 GLY B C 1
ATOM 1286 O O . GLY B 1 51 ? -20.318 -2.469 -32.393 1.00 30.38 49 GLY B O 1
ATOM 1287 N N . PHE B 1 52 ? -18.984 -1.606 -33.995 1.00 22.23 50 PHE B N 1
ATOM 1288 C CA . PHE B 1 52 ? -19.539 -0.261 -34.046 1.00 21.99 50 PHE B CA 1
ATOM 1289 C C . PHE B 1 52 ? -20.025 0.015 -35.451 1.00 21.53 50 PHE B C 1
ATOM 1290 O O . PHE B 1 52 ? -19.619 -0.654 -36.401 1.00 25.75 50 PHE B O 1
ATOM 1298 N N . GLY B 1 53 ? -20.894 1.010 -35.571 1.00 21.48 51 GLY B N 1
ATOM 1299 C CA . GLY B 1 53 ? -21.284 1.499 -36.862 1.00 20.51 51 GLY B CA 1
ATOM 1300 C C . GLY B 1 53 ? -20.348 2.568 -37.423 1.00 21.01 51 GLY B C 1
ATOM 1301 O O . GLY B 1 53 ? -19.245 2.836 -36.889 1.00 20.70 51 GLY B O 1
ATOM 1302 N N . CYS B 1 54 ? -20.828 3.203 -38.497 1.00 16.79 52 CYS B N 1
ATOM 1303 C CA . CYS B 1 54 ? -20.168 4.371 -39.077 1.00 19.52 52 CYS B CA 1
ATOM 1304 C C . CYS B 1 54 ? -18.677 4.110 -39.314 1.00 17.73 52 CYS B C 1
ATOM 1305 O O . CYS B 1 54 ? -17.814 4.885 -38.912 1.00 23.08 52 CYS B O 1
ATOM 1308 N N . GLN B 1 55 ? -18.377 3.007 -39.973 1.00 15.60 53 GLN B N 1
ATOM 1309 C CA . GLN B 1 55 ? -16.989 2.687 -40.229 1.00 20.83 53 GLN B CA 1
ATOM 1310 C C . GLN B 1 55 ? -16.529 3.044 -41.663 1.00 18.65 53 GLN B C 1
ATOM 1311 O O . GLN B 1 55 ? -17.292 3.005 -42.631 1.00 21.84 53 GLN B O 1
ATOM 1317 N N . GLY B 1 56 ? -15.289 3.506 -41.734 1.00 20.25 54 GLY B N 1
ATOM 1318 C CA . GLY B 1 56 ? -14.568 3.688 -43.001 1.00 23.71 54 GLY B CA 1
ATOM 1319 C C . GLY B 1 56 ? -14.623 5.032 -43.710 1.00 21.31 54 GLY B C 1
ATOM 1320 O O . GLY B 1 56 ? -14.071 5.155 -44.803 1.00 25.55 54 GLY B O 1
ATOM 1321 N N . THR B 1 57 ? -15.293 6.031 -43.134 1.00 21.14 55 THR B N 1
ATOM 1322 C CA . THR B 1 57 ? -15.366 7.353 -43.742 1.00 18.84 55 THR B CA 1
ATOM 1323 C C . THR B 1 57 ? -15.138 8.454 -42.693 1.00 19.70 55 THR B C 1
ATOM 1324 O O . THR B 1 57 ? -15.450 8.275 -41.498 1.00 20.51 55 THR B O 1
ATOM 1328 N N . PRO B 1 58 ? -14.566 9.597 -43.119 1.00 21.34 56 PRO B N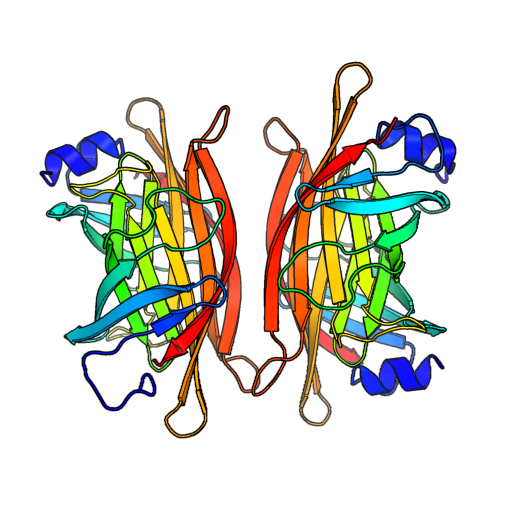 1
ATOM 1329 C CA . PRO B 1 58 ? -14.246 10.657 -42.161 1.00 16.88 56 PRO B CA 1
ATOM 1330 C C . PRO B 1 58 ? -15.460 11.326 -41.538 1.00 17.72 56 PRO B C 1
ATOM 1331 O O . PRO B 1 58 ? -16.420 11.628 -42.246 1.00 19.10 56 PRO B O 1
ATOM 1335 N N . TYR B 1 59 ? -15.367 11.570 -40.235 1.00 16.01 57 TYR B N 1
ATOM 1336 C CA . TYR B 1 59 ? -16.323 12.366 -39.476 1.00 18.50 57 TYR B CA 1
ATOM 1337 C C . TYR B 1 59 ? -15.620 13.576 -38.895 1.00 16.45 57 TYR B C 1
ATOM 1338 O O . TYR B 1 59 ? -14.447 13.469 -38.516 1.00 19.88 57 TYR B O 1
ATOM 1347 N N . PRO B 1 60 ? -16.307 14.733 -38.838 1.00 14.48 58 PRO B N 1
ATOM 1348 C CA . PRO B 1 60 ? -15.716 15.951 -38.263 1.00 15.07 58 PRO B CA 1
ATOM 1349 C C . PRO B 1 60 ? -15.361 15.817 -36.788 1.00 12.75 58 PRO B C 1
ATOM 1350 O O . PRO B 1 60 ? -16.042 15.144 -36.053 1.00 17.73 58 PRO B O 1
ATOM 1354 N N . LEU B 1 61 ? -14.211 16.398 -36.402 1.00 15.67 59 LEU B N 1
ATOM 1355 C CA . LEU B 1 61 ? -13.751 16.361 -35.055 1.00 16.96 59 LEU B CA 1
ATOM 1356 C C . LEU B 1 61 ? -13.478 17.807 -34.599 1.00 17.97 59 LEU B C 1
ATOM 1357 O O . LEU B 1 61 ? -12.955 18.607 -35.374 1.00 18.49 59 LEU B O 1
ATOM 1362 N N . VAL B 1 62 ? -13.817 18.132 -33.357 1.00 17.34 60 VAL B N 1
ATOM 1363 C CA . VAL B 1 62 ? -13.457 19.433 -32.763 1.00 20.97 60 VAL B CA 1
ATOM 1364 C C . VAL B 1 62 ? -13.041 19.243 -31.310 1.00 17.55 60 VAL B C 1
ATOM 1365 O O . VAL B 1 62 ? -13.527 18.366 -30.616 1.00 20.12 60 VAL B O 1
ATOM 1369 N N . GLY B 1 63 ? -12.134 20.096 -30.864 1.00 16.98 61 GLY B N 1
ATOM 1370 C CA . GLY B 1 63 ? -11.610 19.993 -29.515 1.00 15.26 61 GLY B CA 1
ATOM 1371 C C . GLY B 1 63 ? -10.848 21.199 -29.045 1.00 17.24 61 GLY B C 1
ATOM 1372 O O . GLY B 1 63 ? -10.776 22.228 -29.746 1.00 16.01 61 GLY B O 1
ATOM 1373 N N . LEU B 1 64 ? -10.267 21.051 -27.848 1.00 18.79 62 LEU B N 1
ATOM 1374 C CA . LEU B 1 64 ? -9.270 21.983 -27.347 1.00 17.54 62 LEU B CA 1
ATOM 1375 C C . LEU B 1 64 ? -8.058 21.260 -26.781 1.00 18.88 62 LEU B C 1
ATOM 1376 O O . LEU B 1 64 ? -8.123 20.098 -26.406 1.00 17.65 62 LEU B O 1
ATOM 1381 N N . THR B 1 65 ? -6.942 21.973 -26.743 1.00 20.60 63 THR B N 1
ATOM 1382 C CA . THR B 1 65 ? -5.712 21.426 -26.235 1.00 21.09 63 THR B CA 1
ATOM 1383 C C . THR B 1 65 ? -5.052 22.390 -25.242 1.00 20.04 63 THR B C 1
ATOM 1384 O O . THR B 1 65 ? -5.231 23.605 -25.293 1.00 20.60 63 THR B O 1
ATOM 1388 N N . TRP B 1 66 ? -4.296 21.831 -24.317 1.00 16.95 64 TRP B N 1
ATOM 1389 C CA . TRP B 1 66 ? -3.398 22.643 -23.532 1.00 18.03 64 TRP B CA 1
ATOM 1390 C C . TRP B 1 66 ? -2.157 21.817 -23.237 1.00 18.52 64 TRP B C 1
ATOM 1391 O O . TRP B 1 66 ? -2.256 20.779 -22.609 1.00 21.64 64 TRP B O 1
ATOM 1402 N N . GLY B 1 67 ? -0.989 22.298 -23.664 1.00 17.95 65 GLY B N 1
ATOM 1403 C CA . GLY B 1 67 ? 0.220 21.501 -23.579 1.00 19.80 65 GLY B CA 1
ATOM 1404 C C . GLY B 1 67 ? 0.027 20.166 -24.278 1.00 17.98 65 GLY B C 1
ATOM 1405 O O . GLY B 1 67 ? -0.443 20.107 -25.438 1.00 19.28 65 GLY B O 1
ATOM 1406 N N . ASN B 1 68 ? 0.347 19.080 -23.568 1.00 20.45 66 ASN B N 1
ATOM 1407 C CA . ASN B 1 68 ? 0.164 17.722 -24.113 1.00 18.39 66 ASN B CA 1
ATOM 1408 C C . ASN B 1 68 ? -1.213 17.127 -23.737 1.00 16.87 66 ASN B C 1
ATOM 1409 O O . ASN B 1 68 ? -1.411 15.948 -23.917 1.00 19.59 66 ASN B O 1
ATOM 1414 N N . PHE B 1 69 ? -2.124 17.933 -23.192 1.00 18.88 67 PHE B N 1
ATOM 1415 C CA . PHE B 1 69 ? -3.453 17.458 -22.866 1.00 17.99 67 PHE B CA 1
ATOM 1416 C C . PHE B 1 69 ? -4.448 17.869 -23.935 1.00 15.49 67 PHE B C 1
ATOM 1417 O O . PHE B 1 69 ? -4.327 18.932 -24.560 1.00 15.67 67 PHE B O 1
ATOM 1425 N N . ILE B 1 70 ? -5.442 17.020 -24.161 1.00 16.10 68 ILE B N 1
ATOM 1426 C CA . ILE B 1 70 ? -6.349 17.269 -25.257 1.00 13.22 68 ILE B CA 1
ATOM 1427 C C . ILE B 1 70 ? -7.705 16.656 -24.960 1.00 12.76 68 ILE B C 1
ATOM 1428 O O . ILE B 1 70 ? -7.837 15.663 -24.246 1.00 14.78 68 ILE B O 1
ATOM 1433 N N . GLY B 1 71 ? -8.715 17.275 -25.528 1.00 14.48 69 GLY B N 1
ATOM 1434 C CA . GLY B 1 71 ? -10.058 16.694 -25.495 1.00 15.39 69 GLY B CA 1
ATOM 1435 C C . GLY B 1 71 ? -10.722 17.007 -26.804 1.00 16.85 69 GLY B C 1
ATOM 1436 O O . GLY B 1 71 ? -10.557 18.115 -27.316 1.00 16.59 69 GLY B O 1
ATOM 1437 N N . PHE B 1 72 ? -11.459 16.047 -27.372 1.00 14.80 70 PHE B N 1
ATOM 1438 C CA . PHE B 1 72 ? -12.118 16.301 -28.649 1.00 16.27 70 PHE B CA 1
ATOM 1439 C C . PHE B 1 72 ? -13.353 15.434 -28.792 1.00 16.14 70 PHE B C 1
ATOM 1440 O O . PHE B 1 72 ? -13.451 14.371 -28.196 1.00 15.04 70 PHE B O 1
ATOM 1448 N N . THR B 1 73 ? -14.270 15.885 -29.632 1.00 15.33 71 THR B N 1
ATOM 1449 C CA . THR B 1 73 ? -15.567 15.244 -29.788 1.00 15.75 71 THR B CA 1
ATOM 1450 C C . THR B 1 73 ? -15.823 14.946 -31.257 1.00 16.27 71 THR B C 1
ATOM 1451 O O . THR B 1 73 ? -15.403 15.730 -32.117 1.00 18.12 71 THR B O 1
ATOM 1455 N N . VAL B 1 74 ? -16.506 13.817 -31.525 1.00 16.21 72 VAL B N 1
ATOM 1456 C CA . VAL B 1 74 ? -16.969 13.463 -32.867 1.00 15.69 72 VAL B CA 1
ATOM 1457 C C . VAL B 1 74 ? -18.454 13.139 -32.758 1.00 13.97 72 VAL B C 1
ATOM 1458 O O . VAL B 1 74 ? -18.865 12.321 -31.923 1.00 17.77 72 VAL B O 1
ATOM 1462 N N . ALA B 1 75 ? -19.241 13.815 -33.576 1.00 14.27 73 ALA B N 1
ATOM 1463 C CA . ALA B 1 75 ? -20.655 13.438 -33.722 1.00 15.81 73 ALA B CA 1
ATOM 1464 C C . ALA B 1 75 ? -20.787 12.543 -34.961 1.00 19.44 73 ALA B C 1
ATOM 1465 O O . ALA B 1 75 ? -20.306 12.896 -36.069 1.00 19.85 73 ALA B O 1
ATOM 1467 N N . TRP B 1 76 ? -21.439 11.396 -34.804 1.00 13.93 74 TRP B N 1
ATOM 1468 C CA . TRP B 1 76 ? -21.383 10.343 -35.824 1.00 16.49 74 TRP B CA 1
ATOM 1469 C C . TRP B 1 76 ? -22.471 10.568 -36.876 1.00 18.58 74 TRP B C 1
ATOM 1470 O O . TRP B 1 76 ? -23.422 9.763 -37.014 1.00 21.66 74 TRP B O 1
ATOM 1481 N N . ASP B 1 77 ? -22.297 11.665 -37.631 1.00 17.17 75 ASP B N 1
ATOM 1482 C CA . ASP B 1 77 ? -23.159 11.984 -38.760 1.00 17.39 75 ASP B CA 1
ATOM 1483 C C . ASP B 1 77 ? -22.342 12.610 -39.851 1.00 17.42 75 ASP B C 1
ATOM 1484 O O . ASP B 1 77 ? -21.576 13.548 -39.596 1.00 21.73 75 ASP B O 1
ATOM 1489 N N . ASN B 1 78 ? -22.438 12.032 -41.045 1.00 18.79 76 ASN B N 1
ATOM 1490 C CA . ASN B 1 78 ? -21.815 12.587 -42.232 1.00 19.57 76 ASN B CA 1
ATOM 1491 C C . ASN B 1 78 ? -22.671 12.210 -43.444 1.00 18.85 76 ASN B C 1
ATOM 1492 O O . ASN B 1 78 ? -23.807 11.714 -43.271 1.00 18.74 76 ASN B O 1
ATOM 1497 N N . ALA B 1 79 ? -22.193 12.475 -44.665 1.00 18.34 77 ALA B N 1
ATOM 1498 C CA . ALA B 1 79 ? -23.015 12.167 -45.866 1.00 21.34 77 ALA B CA 1
ATOM 1499 C C . ALA B 1 79 ? -23.246 10.660 -46.073 1.00 18.91 77 ALA B C 1
ATOM 1500 O O . ALA B 1 79 ? -24.200 10.277 -46.705 1.00 27.51 77 ALA B O 1
ATOM 1502 N N . THR B 1 80 ? -22.369 9.813 -45.530 1.00 18.07 78 THR B N 1
ATOM 1503 C CA . THR B 1 80 ? -22.424 8.391 -45.770 1.00 21.16 78 THR B CA 1
ATOM 1504 C C . THR B 1 80 ? -23.334 7.675 -44.783 1.00 21.17 78 THR B C 1
ATOM 1505 O O . THR B 1 80 ? -24.225 6.917 -45.197 1.00 24.32 78 THR B O 1
ATOM 1509 N N . ALA B 1 81 ? -23.132 7.918 -43.488 1.00 21.33 79 ALA B N 1
ATOM 1510 C CA . ALA B 1 81 ? -23.896 7.200 -42.455 1.00 19.04 79 ALA B CA 1
ATOM 1511 C C . ALA B 1 81 ? -24.033 7.987 -41.166 1.00 20.14 79 ALA B C 1
ATOM 1512 O O . ALA B 1 81 ? -23.183 8.799 -40.803 1.00 24.50 79 ALA B O 1
ATOM 1514 N N . ASN B 1 82 ? -25.131 7.708 -40.480 1.00 20.29 80 ASN B N 1
ATOM 1515 C CA . ASN B 1 82 ? -25.447 8.302 -39.192 1.00 19.57 80 ASN B CA 1
ATOM 1516 C C . ASN B 1 82 ? -25.691 7.205 -38.163 1.00 21.20 80 ASN B C 1
ATOM 1517 O O . ASN B 1 82 ? -26.550 6.332 -38.377 1.00 23.45 80 ASN B O 1
ATOM 1522 N N . CYS B 1 83 ? -24.973 7.266 -37.040 1.00 21.26 81 CYS B N 1
ATOM 1523 C CA . CYS B 1 83 ? -25.098 6.262 -35.967 1.00 19.60 81 CYS B CA 1
ATOM 1524 C C . CYS B 1 83 ? -25.786 6.820 -34.708 1.00 19.80 81 CYS B C 1
ATOM 1525 O O . CYS B 1 83 ? -25.865 6.145 -33.695 1.00 19.47 81 CYS B O 1
ATOM 1528 N N . ASN B 1 84 ? -26.269 8.060 -34.778 1.00 18.56 82 ASN B N 1
ATOM 1529 C CA . ASN B 1 84 ? -27.079 8.612 -33.710 1.00 19.26 82 ASN B CA 1
ATOM 1530 C C . ASN B 1 84 ? -26.340 8.567 -32.375 1.00 18.54 82 ASN B C 1
ATOM 1531 O O . ASN B 1 84 ? -26.847 8.078 -31.400 1.00 16.21 82 ASN B O 1
ATOM 1536 N N . SER B 1 85 ? -25.126 9.102 -32.367 1.00 15.78 83 SER B N 1
ATOM 1537 C CA . SER B 1 85 ? -24.266 8.999 -31.213 1.00 15.76 83 SER B CA 1
ATOM 1538 C C . SER B 1 85 ? -23.204 10.089 -31.268 1.00 17.34 83 SER B C 1
ATOM 1539 O O . SER B 1 85 ? -22.949 10.681 -32.320 1.00 17.07 83 SER B O 1
ATOM 1542 N N . VAL B 1 86 ? -22.577 10.320 -30.122 1.00 15.98 84 VAL B N 1
ATOM 1543 C CA . VAL B 1 86 ? -21.444 11.255 -29.987 1.00 14.25 84 VAL B CA 1
ATOM 1544 C C . VAL B 1 86 ? -20.409 10.676 -29.050 1.00 14.49 84 VAL B C 1
ATOM 1545 O O . VAL B 1 86 ? -20.751 10.199 -27.970 1.00 15.08 84 VAL B O 1
ATOM 1549 N N . THR B 1 87 ? -19.137 10.790 -29.436 1.00 15.67 85 THR B N 1
ATOM 1550 C CA . THR B 1 87 ? -18.004 10.383 -28.583 1.00 15.03 85 THR B CA 1
ATOM 1551 C C . THR B 1 87 ? -17.113 11.575 -28.224 1.00 16.58 85 THR B C 1
ATOM 1552 O O . THR B 1 87 ? -16.888 12.460 -29.044 1.00 15.60 85 THR B O 1
ATOM 1556 N N . SER B 1 88 ? -16.618 11.604 -26.990 1.00 14.16 86 SER B N 1
ATOM 1557 C CA . SER B 1 88 ? -15.498 12.499 -26.650 1.00 15.50 86 SER B CA 1
ATOM 1558 C C . SER B 1 88 ? -14.372 11.725 -26.052 1.00 14.82 86 SER B C 1
ATOM 1559 O O . SER B 1 88 ? -14.583 10.844 -25.219 1.00 14.74 86 SER B O 1
ATOM 1562 N N . TRP B 1 89 ? -13.169 12.109 -26.457 1.00 14.60 87 TRP B N 1
ATOM 1563 C CA . TRP B 1 89 ? -11.947 11.527 -25.942 1.00 15.63 87 TRP B CA 1
ATOM 1564 C C . TRP B 1 89 ? -11.199 12.592 -25.140 1.00 15.21 87 TRP B C 1
ATOM 1565 O O . TRP B 1 89 ? -11.193 13.766 -25.480 1.00 15.22 87 TRP B O 1
ATOM 1576 N N . THR B 1 90 ? -10.479 12.173 -24.119 1.00 16.57 88 THR B N 1
ATOM 1577 C CA . THR B 1 90 ? -9.689 13.129 -23.370 1.00 15.13 88 THR B CA 1
ATOM 1578 C C . THR B 1 90 ? -8.426 12.390 -22.955 1.00 16.06 88 THR B C 1
ATOM 1579 O O . THR B 1 90 ? -8.509 11.233 -22.575 1.00 16.08 88 THR B O 1
ATOM 1583 N N . GLY B 1 91 ? -7.271 13.038 -23.059 1.00 16.49 89 GLY B N 1
ATOM 1584 C CA . GLY B 1 91 ? -6.053 12.347 -22.707 1.00 15.36 89 GLY B CA 1
ATOM 1585 C C . GLY B 1 91 ? -4.852 13.220 -22.774 1.00 16.26 89 GLY B C 1
ATOM 1586 O O . GLY B 1 91 ? -4.952 14.427 -22.761 1.00 15.43 89 GLY B O 1
ATOM 1587 N N . PHE B 1 92 ? -3.707 12.548 -22.782 1.00 17.31 90 PHE B N 1
ATOM 1588 C CA . PHE B 1 92 ? -2.390 13.192 -22.776 1.00 18.54 90 PHE B CA 1
ATOM 1589 C C . PHE B 1 92 ? -1.445 12.506 -23.761 1.00 20.17 90 PHE B C 1
ATOM 1590 O O . PHE B 1 92 ? -1.533 11.299 -23.986 1.00 19.08 90 PHE B O 1
ATOM 1598 N N . ALA B 1 93 ? -0.561 13.282 -24.374 1.00 21.01 91 ALA B N 1
ATOM 1599 C CA . ALA B 1 93 ? 0.413 12.710 -25.299 1.00 21.39 91 ALA B CA 1
ATOM 1600 C C . ALA B 1 93 ? 1.738 12.514 -24.604 1.00 23.63 91 ALA B C 1
ATOM 1601 O O . ALA B 1 93 ? 2.137 13.338 -23.759 1.00 27.82 91 ALA B O 1
ATOM 1603 N N . GLU B 1 94 ? 2.415 11.444 -24.997 1.00 22.89 92 GLU B N 1
ATOM 1604 C CA . GLU B 1 94 ? 3.810 11.211 -24.573 1.00 21.19 92 GLU B CA 1
ATOM 1605 C C . GLU B 1 94 ? 4.700 11.094 -25.804 1.00 18.19 92 GLU B C 1
ATOM 1606 O O . GLU B 1 94 ? 4.410 10.343 -26.697 1.00 19.24 92 GLU B O 1
ATOM 1612 N N . ALA B 1 95 ? 5.835 11.806 -25.815 1.00 24.10 93 ALA B N 1
ATOM 1613 C CA . ALA B 1 95 ? 6.746 11.770 -26.946 1.00 24.15 93 ALA B CA 1
ATOM 1614 C C . ALA B 1 95 ? 7.945 10.881 -26.668 1.00 24.40 93 ALA B C 1
ATOM 1615 O O . ALA B 1 95 ? 8.402 10.792 -25.542 1.00 25.81 93 ALA B O 1
ATOM 1617 N N . ALA B 1 96 ? 8.415 10.197 -27.705 1.00 22.32 94 ALA B N 1
ATOM 1618 C CA . ALA B 1 96 ? 9.688 9.475 -27.663 1.00 22.11 94 ALA B CA 1
ATOM 1619 C C . ALA B 1 96 ? 10.463 9.785 -28.945 1.00 22.32 94 ALA B C 1
ATOM 1620 O O . ALA B 1 96 ? 10.267 9.157 -29.991 1.00 26.85 94 ALA B O 1
ATOM 1622 N N . GLY B 1 97 ? 11.342 10.775 -28.863 1.00 29.04 95 GLY B N 1
ATOM 1623 C CA . GLY B 1 97 ? 11.943 11.341 -30.064 1.00 31.35 95 GLY B CA 1
ATOM 1624 C C . GLY B 1 97 ? 10.853 11.970 -30.918 1.00 29.46 95 GLY B C 1
ATOM 1625 O O . GLY B 1 97 ? 10.156 12.886 -30.471 1.00 27.97 95 GLY B O 1
ATOM 1626 N N . SER B 1 98 ? 10.694 11.470 -32.139 1.00 26.21 96 SER B N 1
ATOM 1627 C CA . SER B 1 98 ? 9.707 12.006 -33.082 1.00 21.90 96 SER B CA 1
ATOM 1628 C C . SER B 1 98 ? 8.440 11.147 -33.110 1.00 24.90 96 SER B C 1
ATOM 1629 O O . SER B 1 98 ? 7.475 11.461 -33.842 1.00 34.55 96 SER B O 1
ATOM 1632 N N . ASP B 1 99 ? 8.423 10.088 -32.298 1.00 23.32 97 ASP B N 1
ATOM 1633 C CA . ASP B 1 99 ? 7.204 9.270 -32.140 1.00 24.68 97 ASP B CA 1
ATOM 1634 C C . ASP B 1 99 ? 6.416 9.867 -30.979 1.00 23.63 97 ASP B C 1
ATOM 1635 O O . ASP B 1 99 ? 6.957 10.407 -30.005 1.00 24.58 97 ASP B O 1
ATOM 1640 N N . VAL B 1 100 ? 5.090 9.822 -31.111 1.00 20.88 98 VAL B N 1
ATOM 1641 C CA . VAL B 1 100 ? 4.203 10.385 -30.109 1.00 23.11 98 VAL B CA 1
ATOM 1642 C C . VAL B 1 100 ? 3.033 9.416 -29.904 1.00 19.69 98 VAL B C 1
ATOM 1643 O O . VAL B 1 100 ? 2.538 8.824 -30.859 1.00 18.48 98 VAL B O 1
ATOM 1647 N N . THR B 1 101 ? 2.631 9.250 -28.645 1.00 19.80 99 THR B N 1
ATOM 1648 C CA . THR B 1 101 ? 1.472 8.409 -28.283 1.00 20.33 99 THR B CA 1
ATOM 1649 C C . THR B 1 101 ? 0.499 9.240 -27.470 1.00 18.37 99 THR B C 1
ATOM 1650 O O . THR B 1 101 ? 0.872 9.951 -26.578 1.00 21.16 99 THR B O 1
ATOM 1654 N N . ILE B 1 102 ? -0.780 9.099 -27.754 1.00 19.69 100 ILE B N 1
ATOM 1655 C CA . ILE B 1 102 ? -1.798 9.784 -26.964 1.00 18.20 100 ILE B CA 1
ATOM 1656 C C . ILE B 1 102 ? -2.591 8.713 -26.223 1.00 18.86 100 ILE B C 1
ATOM 1657 O O . ILE B 1 102 ? -3.168 7.796 -26.843 1.00 19.39 100 ILE B O 1
ATOM 1662 N N . VAL B 1 103 ? -2.614 8.839 -24.899 1.00 17.85 101 VAL B N 1
ATOM 1663 C CA . VAL B 1 103 ? -3.359 7.944 -24.032 1.00 18.70 101 VAL B CA 1
ATOM 1664 C C . VAL B 1 103 ? -4.679 8.631 -23.745 1.00 17.71 101 VAL B C 1
ATOM 1665 O O . VAL B 1 103 ? -4.678 9.709 -23.182 1.00 17.96 101 VAL B O 1
ATOM 1669 N N . THR B 1 104 ? -5.794 7.998 -24.110 1.00 16.41 102 THR B N 1
ATOM 1670 C CA . THR B 1 104 ? -7.075 8.617 -23.921 1.00 19.79 102 THR B CA 1
ATOM 1671 C C . THR B 1 104 ? -8.089 7.684 -23.300 1.00 19.60 102 THR B C 1
ATOM 1672 O O . THR B 1 104 ? -8.000 6.453 -23.442 1.00 20.66 102 THR B O 1
ATOM 1676 N N . ASP B 1 105 ? -9.077 8.308 -22.662 1.00 16.57 103 ASP B N 1
ATOM 1677 C CA . ASP B 1 105 ? -10.308 7.644 -22.243 1.00 15.75 103 ASP B CA 1
ATOM 1678 C C . ASP B 1 105 ? -11.411 8.316 -23.012 1.00 16.23 103 ASP B C 1
ATOM 1679 O O . ASP B 1 105 ? -11.321 9.503 -23.271 1.00 16.38 103 ASP B O 1
ATOM 1684 N N . TRP B 1 106 ? -12.436 7.556 -23.378 1.00 13.90 104 TRP B N 1
ATOM 1685 C CA . TRP B 1 106 ? -13.571 8.103 -24.140 1.00 15.03 104 TRP B CA 1
ATOM 1686 C C . TRP B 1 106 ? -14.900 7.707 -23.554 1.00 15.27 104 TRP B C 1
ATOM 1687 O O . TRP B 1 106 ? -15.029 6.680 -22.934 1.00 15.67 104 TRP B O 1
ATOM 1698 N N . ASN B 1 107 ? -15.872 8.575 -23.797 1.00 15.58 105 ASN B N 1
ATOM 1699 C CA . ASN B 1 107 ? -17.277 8.330 -23.486 1.00 17.18 105 ASN B CA 1
ATOM 1700 C C . ASN B 1 107 ? -18.090 8.437 -24.753 1.00 14.67 105 ASN B C 1
ATOM 1701 O O . ASN B 1 107 ? -17.844 9.297 -25.589 1.00 15.25 105 ASN B O 1
ATOM 1706 N N . LEU B 1 108 ? -19.083 7.585 -24.905 1.00 16.49 106 LEU B N 1
ATOM 1707 C CA . LEU B 1 108 ? -19.894 7.593 -26.115 1.00 16.87 106 LEU B CA 1
ATOM 1708 C C . LEU B 1 108 ? -21.354 7.593 -25.699 1.00 15.90 106 LEU B C 1
ATOM 1709 O O . LEU B 1 108 ? -21.801 6.629 -25.085 1.00 17.72 106 LEU B O 1
ATOM 1714 N N . ALA B 1 109 ? -22.077 8.658 -26.032 1.00 15.69 107 ALA B N 1
ATOM 1715 C CA . ALA B 1 109 ? -23.533 8.724 -25.805 1.00 16.78 107 ALA B CA 1
ATOM 1716 C C . ALA B 1 109 ? -24.245 8.119 -26.982 1.00 15.63 107 ALA B C 1
ATOM 1717 O O . ALA B 1 109 ? -23.972 8.498 -28.120 1.00 16.25 107 ALA B O 1
ATOM 1719 N N . TYR B 1 110 ? -25.196 7.225 -26.701 1.00 17.64 108 TYR B N 1
ATOM 1720 C CA . TYR B 1 110 ? -25.866 6.461 -27.745 1.00 16.73 108 TYR B CA 1
ATOM 1721 C C . TYR B 1 110 ? -27.232 6.107 -27.217 1.00 17.69 108 TYR B C 1
ATOM 1722 O O . TYR B 1 110 ? -27.482 6.300 -26.037 1.00 17.34 108 TYR B O 1
ATOM 1731 N N . GLN B 1 111 ? -28.090 5.604 -28.103 1.00 20.15 109 GLN B N 1
ATOM 1732 C CA . GLN B 1 111 ? -29.421 5.187 -27.739 1.00 24.24 109 GLN B CA 1
ATOM 1733 C C . GLN B 1 111 ? -29.469 3.717 -27.268 1.00 28.81 109 GLN B C 1
ATOM 1734 O O . GLN B 1 111 ? -29.100 2.790 -28.011 1.00 30.00 109 GLN B O 1
ATOM 1740 N N . GLY B 1 112 ? -29.960 3.512 -26.048 1.00 32.32 110 GLY B N 1
ATOM 1741 C CA . GLY B 1 112 ? -30.239 2.166 -25.515 1.00 37.83 110 GLY B CA 1
ATOM 1742 C C . GLY B 1 112 ? -31.646 1.707 -25.873 1.00 45.00 110 GLY B C 1
ATOM 1743 O O . GLY B 1 112 ? -32.200 2.132 -26.870 1.00 53.65 110 GLY B O 1
ATOM 1744 N N . SER B 1 113 ? -32.224 0.857 -25.028 1.00 54.19 111 SER B N 1
ATOM 1745 C CA . SER B 1 113 ? -33.520 0.214 -25.283 1.00 64.44 111 SER B CA 1
ATOM 1746 C C . SER B 1 113 ? -34.673 1.208 -25.405 1.00 65.18 111 SER B C 1
ATOM 1747 O O . SER B 1 113 ? -35.678 0.927 -26.060 1.00 77.36 111 SER B O 1
ATOM 1750 N N . SER B 1 114 ? -34.534 2.341 -24.727 1.00 57.78 112 SER B N 1
ATOM 1751 C CA . SER B 1 114 ? -35.452 3.468 -24.871 1.00 67.69 112 SER B CA 1
ATOM 1752 C C . SER B 1 114 ? -34.731 4.822 -24.812 1.00 64.69 112 SER B C 1
ATOM 1753 O O . SER B 1 114 ? -35.135 5.774 -25.479 1.00 85.77 112 SER B O 1
ATOM 1756 N N . SER B 1 115 ? -33.653 4.898 -24.035 1.00 58.21 113 SER B N 1
ATOM 1757 C CA . SER B 1 115 ? -33.104 6.170 -23.601 1.00 44.87 113 SER B CA 1
ATOM 1758 C C . SER B 1 115 ? -31.622 6.315 -23.937 1.00 33.42 113 SER B C 1
ATOM 1759 O O . SER B 1 115 ? -30.986 5.399 -24.454 1.00 36.37 113 SER B O 1
ATOM 1762 N N . GLY B 1 116 ? -31.069 7.475 -23.619 1.00 28.58 114 GLY B N 1
ATOM 1763 C CA . GLY B 1 116 ? -29.663 7.719 -23.826 1.00 25.00 114 GLY B CA 1
ATOM 1764 C C . GLY B 1 116 ? -28.880 6.948 -22.793 1.00 25.33 114 GLY B C 1
ATOM 1765 O O . GLY B 1 116 ? -29.352 6.760 -21.663 1.00 22.39 114 GLY B O 1
ATOM 1766 N N . GLU B 1 117 ? -27.687 6.507 -23.188 1.00 20.61 115 GLU B N 1
ATOM 1767 C CA . GLU B 1 117 ? -26.781 5.785 -22.320 1.00 20.15 115 GLU B CA 1
ATOM 1768 C C . GLU B 1 117 ? -25.393 6.300 -22.654 1.00 17.54 115 GLU B C 1
ATOM 1769 O O . GLU B 1 117 ? -25.160 6.896 -23.705 1.00 17.11 115 GLU B O 1
ATOM 1775 N N . ILE B 1 118 ? -24.454 6.055 -21.757 1.00 19.38 116 ILE B N 1
ATOM 1776 C CA . ILE B 1 118 ? -23.112 6.480 -21.994 1.00 17.29 116 ILE B CA 1
ATOM 1777 C C . ILE B 1 118 ? -22.248 5.235 -21.765 1.00 19.38 116 ILE B C 1
ATOM 1778 O O . ILE B 1 118 ? -22.261 4.667 -20.669 1.00 21.70 116 ILE B O 1
ATOM 1783 N N . GLN B 1 119 ? -21.544 4.797 -22.809 1.00 17.81 117 GLN B N 1
ATOM 1784 C CA . GLN B 1 119 ? -20.539 3.745 -22.666 1.00 18.82 117 GLN B CA 1
ATOM 1785 C C . GLN B 1 119 ? -19.136 4.324 -22.693 1.00 16.76 117 GLN B C 1
ATOM 1786 O O . GLN B 1 119 ? -18.889 5.456 -23.130 1.00 17.26 117 GLN B O 1
ATOM 1792 N N . GLN B 1 120 ? -18.208 3.523 -22.220 1.00 14.75 118 GLN B N 1
ATOM 1793 C CA . GLN B 1 120 ? -16.858 4.035 -21.988 1.00 16.16 118 GLN B CA 1
ATOM 1794 C C . GLN B 1 120 ? -15.802 3.071 -22.470 1.00 16.85 118 GLN B C 1
ATOM 1795 O O . GLN B 1 120 ? -16.009 1.879 -22.551 1.00 16.52 118 GLN B O 1
ATOM 1801 N N . GLY B 1 121 ? -14.622 3.612 -22.716 1.00 17.79 119 GLY B N 1
ATOM 1802 C CA . GLY B 1 121 ? -13.506 2.801 -23.070 1.00 15.85 119 GLY B CA 1
ATOM 1803 C C . GLY B 1 121 ? -12.276 3.664 -23.094 1.00 15.41 119 GLY B C 1
ATOM 1804 O O . GLY B 1 121 ? -12.289 4.780 -22.607 1.00 17.70 119 GLY B O 1
ATOM 1805 N N . SER B 1 122 ? -11.206 3.099 -23.657 1.00 17.22 120 SER B N 1
ATOM 1806 C CA . SER B 1 122 ? -9.878 3.750 -23.736 1.00 17.39 120 SER B CA 1
ATOM 1807 C C . SER B 1 122 ? -9.290 3.497 -25.104 1.00 19.94 120 SER B C 1
ATOM 1808 O O . SER B 1 122 ? -9.403 2.389 -25.602 1.00 21.12 120 SER B O 1
ATOM 1811 N N . ASP B 1 123 ? -8.633 4.500 -25.691 1.00 17.75 121 ASP B N 1
ATOM 1812 C CA . ASP B 1 123 ? -7.921 4.325 -26.981 1.00 17.15 121 ASP B CA 1
ATOM 1813 C C . ASP B 1 123 ? -6.547 4.902 -26.818 1.00 15.43 121 ASP B C 1
ATOM 1814 O O . ASP B 1 123 ? -6.411 5.964 -26.203 1.00 15.56 121 ASP B O 1
ATOM 1819 N N . THR B 1 124 ? -5.565 4.200 -27.367 1.00 16.62 122 THR B N 1
ATOM 1820 C CA . THR B 1 124 ? -4.186 4.713 -27.453 1.00 20.22 122 THR B CA 1
ATOM 1821 C C . THR B 1 124 ? -3.883 4.991 -28.918 1.00 17.09 122 THR B C 1
ATOM 1822 O O . THR B 1 124 ? -4.006 4.098 -29.754 1.00 19.28 122 THR B O 1
ATOM 1826 N N . PHE B 1 125 ? -3.505 6.231 -29.214 1.00 17.57 123 PHE B N 1
ATOM 1827 C CA . PHE B 1 125 ? -3.194 6.678 -30.563 1.00 18.72 123 PHE B CA 1
ATOM 1828 C C . PHE B 1 125 ? -1.691 6.767 -30.734 1.00 20.94 123 PHE B C 1
ATOM 1829 O O . PHE B 1 125 ? -0.999 7.207 -29.837 1.00 21.91 123 PHE B O 1
ATOM 1837 N N . THR B 1 126 ? -1.207 6.305 -31.872 1.00 22.54 124 THR B N 1
ATOM 1838 C CA . THR B 1 126 ? 0.207 6.494 -32.224 1.00 18.46 124 THR B CA 1
ATOM 1839 C C . THR B 1 126 ? 0.304 7.320 -33.491 1.00 21.38 124 THR B C 1
ATOM 1840 O O . THR B 1 126 ? -0.548 7.247 -34.415 1.00 24.77 124 THR B O 1
ATOM 1844 N N . LEU B 1 127 ? 1.313 8.176 -33.488 1.00 19.37 125 LEU B N 1
ATOM 1845 C CA . LEU B 1 127 ? 1.606 9.040 -34.610 1.00 21.24 125 LEU B CA 1
ATOM 1846 C C . LEU B 1 127 ? 2.065 8.257 -35.834 1.00 23.22 125 LEU B C 1
ATOM 1847 O O . LEU B 1 127 ? 3.003 7.464 -35.768 1.00 28.67 125 LEU B O 1
ATOM 1852 N N . VAL B 1 128 ? 1.357 8.483 -36.937 1.00 28.22 126 VAL B N 1
ATOM 1853 C CA . VAL B 1 128 ? 1.752 8.083 -38.273 1.00 27.72 126 VAL B CA 1
ATOM 1854 C C . VAL B 1 128 ? 2.745 9.120 -38.803 1.00 30.57 126 VAL B C 1
ATOM 1855 O O . VAL B 1 128 ? 3.744 8.755 -39.387 1.00 50.18 126 VAL B O 1
ATOM 1859 N N . MET C 1 5 ? -36.659 -9.404 0.539 1.00 63.24 3 MET C N 1
ATOM 1860 C CA . MET C 1 5 ? -35.847 -10.331 1.391 1.00 57.10 3 MET C CA 1
ATOM 1861 C C . MET C 1 5 ? -35.886 -11.781 0.873 1.00 47.68 3 MET C C 1
ATOM 1862 O O . MET C 1 5 ? -34.933 -12.534 1.086 1.00 58.83 3 MET C O 1
ATOM 1867 N N . SER C 1 6 ? -36.975 -12.176 0.202 1.00 39.63 4 SER C N 1
ATOM 1868 C CA . SER C 1 6 ? -37.068 -13.514 -0.407 1.00 34.88 4 SER C CA 1
ATOM 1869 C C . SER C 1 6 ? -36.341 -13.524 -1.766 1.00 33.96 4 SER C C 1
ATOM 1870 O O . SER C 1 6 ? -36.437 -12.562 -2.526 1.00 33.54 4 SER C O 1
ATOM 1873 N N . PRO C 1 7 ? -35.619 -14.618 -2.085 1.00 33.26 5 PRO C N 1
ATOM 1874 C CA . PRO C 1 7 ? -34.865 -14.675 -3.344 1.00 27.72 5 PRO C CA 1
ATOM 1875 C C . PRO C 1 7 ? -35.710 -14.445 -4.606 1.00 27.36 5 PRO C C 1
ATOM 1876 O O . PRO C 1 7 ? -35.289 -13.699 -5.480 1.00 32.41 5 PRO C O 1
ATOM 1880 N N . ARG C 1 8 ? -36.897 -15.047 -4.696 1.00 29.09 6 ARG C N 1
ATOM 1881 C CA . ARG C 1 8 ? -37.756 -14.852 -5.898 1.00 35.70 6 ARG C CA 1
ATOM 1882 C C . ARG C 1 8 ? -38.213 -13.406 -6.072 1.00 31.87 6 ARG C C 1
ATOM 1883 O O . ARG C 1 8 ? -38.202 -12.891 -7.184 1.00 30.20 6 ARG C O 1
ATOM 1891 N N . GLN C 1 9 ? -38.619 -12.774 -4.972 1.00 29.75 7 GLN C N 1
ATOM 1892 C CA . GLN C 1 9 ? -39.052 -11.367 -4.962 1.00 36.91 7 GLN C CA 1
ATOM 1893 C C . GLN C 1 9 ? -37.890 -10.444 -5.341 1.00 31.51 7 GLN C C 1
ATOM 1894 O O . GLN C 1 9 ? -38.072 -9.465 -6.067 1.00 27.53 7 GLN C O 1
ATOM 1900 N N . SER C 1 10 ? -36.699 -10.754 -4.847 1.00 29.97 8 SER C N 1
ATOM 1901 C CA . SER C 1 10 ? -35.509 -10.010 -5.244 1.00 30.81 8 SER C CA 1
ATOM 1902 C C . SER C 1 10 ? -35.237 -10.148 -6.755 1.00 28.88 8 SER C C 1
ATOM 1903 O O . SER C 1 10 ? -34.995 -9.147 -7.438 1.00 27.18 8 SER C O 1
ATOM 1906 N N . ALA C 1 11 ? -35.297 -11.380 -7.267 1.00 21.81 9 ALA C N 1
ATOM 1907 C CA . ALA C 1 11 ? -35.180 -11.625 -8.699 1.00 20.87 9 ALA C CA 1
ATOM 1908 C C . ALA C 1 11 ? -36.268 -10.922 -9.500 1.00 25.44 9 ALA C C 1
ATOM 1909 O O . ALA C 1 11 ? -35.987 -10.314 -10.527 1.00 22.38 9 ALA C O 1
ATOM 1911 N N . GLU C 1 12 ? -37.510 -11.008 -9.044 1.00 29.48 10 GLU C N 1
ATOM 1912 C CA . GLU C 1 12 ? -38.578 -10.370 -9.794 1.00 29.87 10 GLU C CA 1
ATOM 1913 C C . GLU C 1 12 ? -38.415 -8.849 -9.824 1.00 31.57 10 GLU C C 1
ATOM 1914 O O . GLU C 1 12 ? -38.684 -8.219 -10.853 1.00 29.31 10 GLU C O 1
ATOM 1920 N N . ALA C 1 13 ? -37.922 -8.272 -8.729 1.00 26.09 11 ALA C N 1
ATOM 1921 C CA . ALA C 1 13 ? -37.733 -6.827 -8.638 1.00 24.47 11 ALA C CA 1
ATOM 1922 C C . ALA C 1 13 ? -36.602 -6.365 -9.519 1.00 25.71 11 ALA C C 1
ATOM 1923 O O . ALA C 1 13 ? -36.540 -5.208 -9.907 1.00 31.53 11 ALA C O 1
ATOM 1925 N N . PHE C 1 14 ? -35.698 -7.278 -9.814 1.00 29.95 12 PHE C N 1
ATOM 1926 C CA . PHE C 1 14 ? -34.624 -6.987 -10.724 1.00 24.74 12 PHE C CA 1
ATOM 1927 C C . PHE C 1 14 ? -35.124 -7.008 -12.156 1.00 28.81 12 PHE C C 1
ATOM 1928 O O . PHE C 1 14 ? -34.633 -6.273 -12.982 1.00 38.17 12 PHE C O 1
ATOM 1936 N N . GLY C 1 15 ? -36.108 -7.858 -12.417 1.00 31.68 13 GLY C N 1
ATOM 1937 C CA . GLY C 1 15 ? -36.797 -7.947 -13.693 1.00 32.01 13 GLY C CA 1
ATOM 1938 C C . GLY C 1 15 ? -36.866 -9.357 -14.253 1.00 32.79 13 GLY C C 1
ATOM 1939 O O . GLY C 1 15 ? -37.320 -9.553 -15.376 1.00 35.12 13 GLY C O 1
ATOM 1940 N N . VAL C 1 16 ? -36.418 -10.346 -13.487 1.00 26.55 14 VAL C N 1
ATOM 1941 C CA . VAL C 1 16 ? -36.282 -11.719 -13.996 1.00 28.82 14 VAL C CA 1
ATOM 1942 C C . VAL C 1 16 ? -37.140 -12.693 -13.186 1.00 33.46 14 VAL C C 1
ATOM 1943 O O . VAL C 1 16 ? -37.035 -12.767 -11.966 1.00 39.82 14 VAL C O 1
ATOM 1947 N N . PRO C 1 17 ? -38.008 -13.448 -13.865 1.00 38.30 15 PRO C N 1
ATOM 1948 C CA . PRO C 1 17 ? -38.933 -14.324 -13.131 1.00 41.13 15 PRO C CA 1
ATOM 1949 C C . PRO C 1 17 ? -38.352 -15.699 -12.700 1.00 42.21 15 PRO C C 1
ATOM 1950 O O . PRO C 1 17 ? -39.091 -16.694 -12.693 1.00 37.35 15 PRO C O 1
ATOM 1954 N N . ALA C 1 18 ? -37.064 -15.736 -12.335 1.00 34.14 16 ALA C N 1
ATOM 1955 C CA . ALA C 1 18 ? -36.387 -16.946 -11.826 1.00 37.66 16 ALA C CA 1
ATOM 1956 C C . ALA C 1 18 ? -35.252 -16.565 -10.872 1.00 39.32 16 ALA C C 1
ATOM 1957 O O . ALA C 1 18 ? -34.537 -15.576 -11.112 1.00 32.36 16 ALA C O 1
ATOM 1959 N N . VAL C 1 19 ? -35.053 -17.354 -9.815 1.00 38.85 17 VAL C N 1
ATOM 1960 C CA . VAL C 1 19 ? -33.949 -17.094 -8.867 1.00 35.35 17 VAL C CA 1
ATOM 1961 C C . VAL C 1 19 ? -32.604 -17.336 -9.542 1.00 32.76 17 VAL C C 1
ATOM 1962 O O . VAL C 1 19 ? -31.624 -16.675 -9.191 1.00 37.01 17 VAL C O 1
ATOM 1966 N N . SER C 1 20 ? -32.577 -18.291 -10.490 1.00 29.55 18 SER C N 1
ATOM 1967 C CA . SER C 1 20 ? -31.395 -18.571 -11.304 1.00 26.62 18 SER C CA 1
ATOM 1968 C C . SER C 1 20 ? -31.632 -18.192 -12.765 1.00 28.57 18 SER C C 1
ATOM 1969 O O . SER C 1 20 ? -32.620 -18.606 -13.390 1.00 32.58 18 SER C O 1
ATOM 1972 N N . SER C 1 21 ? -30.711 -17.402 -13.299 1.00 22.39 19 SER C N 1
ATOM 1973 C CA . SER C 1 21 ? -30.790 -16.919 -14.662 1.00 21.65 19 SER C CA 1
ATOM 1974 C C . SER C 1 21 ? -29.397 -16.790 -15.283 1.00 23.10 19 SER C C 1
ATOM 1975 O O . SER C 1 21 ? -28.386 -16.567 -14.594 1.00 26.88 19 SER C O 1
ATOM 1978 N N . SER C 1 22 ? -29.385 -16.934 -16.601 1.00 24.09 20 SER C N 1
ATOM 1979 C CA . SER C 1 22 ? -28.188 -16.991 -17.413 1.00 24.95 20 SER C CA 1
ATOM 1980 C C . SER C 1 22 ? -28.192 -15.827 -18.388 1.00 19.66 20 SER C C 1
ATOM 1981 O O . SER C 1 22 ? -29.226 -15.500 -19.024 1.00 23.34 20 SER C O 1
ATOM 1984 N N . TRP C 1 23 ? -27.030 -15.209 -18.513 1.00 20.21 21 TRP C N 1
ATOM 1985 C CA . TRP C 1 23 ? -26.887 -13.949 -19.228 1.00 18.35 21 TRP C CA 1
ATOM 1986 C C . TRP C 1 23 ? -25.660 -14.001 -20.130 1.00 22.33 21 TRP C C 1
ATOM 1987 O O . TRP C 1 23 ? -24.722 -14.740 -19.871 1.00 24.75 21 TRP C O 1
ATOM 1998 N N . VAL C 1 24 ? -25.662 -13.163 -21.157 1.00 18.55 22 VAL C N 1
ATOM 1999 C CA . VAL C 1 24 ? -24.523 -13.034 -22.065 1.00 21.62 22 VAL C CA 1
ATOM 2000 C C . VAL C 1 24 ? -24.361 -11.566 -22.432 1.00 20.57 22 VAL C C 1
ATOM 2001 O O . VAL C 1 24 ? -25.346 -10.814 -22.621 1.00 18.57 22 VAL C O 1
ATOM 2005 N N . ASN C 1 25 ? -23.114 -11.132 -22.487 1.00 21.02 23 ASN C N 1
ATOM 2006 C CA . ASN C 1 25 ? -22.839 -9.761 -22.863 1.00 21.59 23 ASN C CA 1
ATOM 2007 C C . ASN C 1 25 ? -22.441 -9.616 -24.346 1.00 19.69 23 ASN C C 1
ATOM 2008 O O . ASN C 1 25 ? -22.362 -10.607 -25.070 1.00 22.25 23 ASN C O 1
ATOM 2013 N N . GLN C 1 26 ? -22.190 -8.383 -24.785 1.00 18.75 24 GLN C N 1
ATOM 2014 C CA . GLN C 1 26 ? -22.001 -8.082 -26.219 1.00 20.50 24 GLN C CA 1
ATOM 2015 C C . GLN C 1 26 ? -20.795 -8.793 -26.797 1.00 21.83 24 GLN C C 1
ATOM 2016 O O . GLN C 1 26 ? -20.692 -8.918 -28.018 1.00 26.75 24 GLN C O 1
ATOM 2022 N N . ASP C 1 27 ? -19.872 -9.214 -25.926 1.00 18.45 25 ASP C N 1
ATOM 2023 C CA . ASP C 1 27 ? -18.637 -9.881 -26.361 1.00 20.94 25 ASP C CA 1
ATOM 2024 C C . ASP C 1 27 ? -18.640 -11.396 -26.201 1.00 20.45 25 ASP C C 1
ATOM 2025 O O . ASP C 1 27 ? -17.619 -12.055 -26.429 1.00 30.33 25 ASP C O 1
ATOM 2030 N N . GLY C 1 28 ? -19.779 -11.950 -25.812 1.00 18.44 26 GLY C N 1
ATOM 2031 C CA . GLY C 1 28 ? -19.923 -13.386 -25.684 1.00 22.38 26 GLY C CA 1
ATOM 2032 C C . GLY C 1 28 ? -19.640 -13.938 -24.295 1.00 18.04 26 GLY C C 1
ATOM 2033 O O . GLY C 1 28 ? -19.721 -15.145 -24.083 1.00 21.42 26 GLY C O 1
ATOM 2034 N N . SER C 1 29 ? -19.263 -13.069 -23.349 1.00 20.74 27 SER C N 1
ATOM 2035 C CA . SER C 1 29 ? -19.049 -13.508 -21.972 1.00 17.21 27 SER C CA 1
ATOM 2036 C C . SER C 1 29 ? -20.362 -13.877 -21.327 1.00 19.29 27 SER C C 1
ATOM 2037 O O . SER C 1 29 ? -21.420 -13.303 -21.667 1.00 22.46 27 SER C O 1
ATOM 2040 N N . THR C 1 30 ? -20.312 -14.838 -20.416 1.00 18.29 28 THR C N 1
ATOM 2041 C CA . THR C 1 30 ? -21.572 -15.337 -19.838 1.00 19.55 28 THR C CA 1
ATOM 2042 C C . THR C 1 30 ? -21.524 -15.341 -18.333 1.00 21.26 28 THR C C 1
ATOM 2043 O O . THR C 1 30 ? -20.458 -15.421 -17.717 1.00 20.05 28 THR C O 1
ATOM 2047 N N . MET C 1 31 ? -22.684 -15.292 -17.727 1.00 19.19 29 MET C N 1
ATOM 2048 C CA . MET C 1 31 ? -22.766 -15.431 -16.283 1.00 18.43 29 MET C CA 1
ATOM 2049 C C . MET C 1 31 ? -24.087 -15.997 -15.895 1.00 19.06 29 MET C C 1
ATOM 2050 O O . MET C 1 31 ? -25.088 -15.843 -16.633 1.00 21.32 29 MET C O 1
ATOM 2055 N N . THR C 1 32 ? -24.068 -16.640 -14.736 1.00 18.11 30 THR C N 1
ATOM 2056 C CA . THR C 1 32 ? -25.272 -17.109 -14.092 1.00 20.12 30 THR C CA 1
ATOM 2057 C C . THR C 1 32 ? -25.426 -16.326 -12.795 1.00 23.61 30 THR C C 1
ATOM 2058 O O . THR C 1 32 ? -24.480 -16.175 -12.011 1.00 27.14 30 THR C O 1
ATOM 2062 N N . LEU C 1 33 ? -26.628 -15.803 -12.591 1.00 21.83 31 LEU C N 1
ATOM 2063 C CA . LEU C 1 33 ? -26.958 -15.020 -11.412 1.00 21.73 31 LEU C CA 1
ATOM 2064 C C . LEU C 1 33 ? -27.951 -15.814 -10.572 1.00 20.83 31 LEU C C 1
ATOM 2065 O O . LEU C 1 33 ? -29.002 -16.252 -11.066 1.00 23.98 31 LEU C O 1
ATOM 2070 N N . VAL C 1 34 ? -27.626 -15.971 -9.300 1.00 20.13 32 VAL C N 1
ATOM 2071 C CA . VAL C 1 34 ? -28.542 -16.596 -8.357 1.00 21.09 32 VAL C CA 1
ATOM 2072 C C . VAL C 1 34 ? -28.863 -15.587 -7.276 1.00 19.61 32 VAL C C 1
ATOM 2073 O O . VAL C 1 34 ? -27.996 -15.099 -6.575 1.00 23.66 32 VAL C O 1
ATOM 2077 N N . PHE C 1 35 ? -30.128 -15.213 -7.195 1.00 18.79 33 PHE C N 1
ATOM 2078 C CA . PHE C 1 35 ? -30.580 -14.327 -6.159 1.00 18.50 33 PHE C CA 1
ATOM 2079 C C . PHE C 1 35 ? -30.816 -15.134 -4.886 1.00 22.53 33 PHE C C 1
ATOM 2080 O O . PHE C 1 35 ? -31.553 -16.130 -4.886 1.00 28.37 33 PHE C O 1
ATOM 2088 N N . GLY C 1 36 ? -30.174 -14.702 -3.811 1.00 22.58 34 GLY C N 1
ATOM 2089 C CA . GLY C 1 36 ? -30.356 -15.285 -2.484 1.00 26.52 34 GLY C CA 1
ATOM 2090 C C . GLY C 1 36 ? -31.093 -14.325 -1.567 1.00 28.65 34 GLY C C 1
ATOM 2091 O O . GLY C 1 36 ? -31.579 -13.267 -1.998 1.00 34.59 34 GLY C O 1
ATOM 2092 N N . ALA C 1 37 ? -31.169 -14.685 -0.292 1.00 30.31 35 ALA C N 1
ATOM 2093 C CA . ALA C 1 37 ? -31.844 -13.845 0.682 1.00 33.20 35 ALA C CA 1
ATOM 2094 C C . ALA C 1 37 ? -31.092 -12.521 0.873 1.00 30.21 35 ALA C C 1
ATOM 2095 O O . ALA C 1 37 ? -29.887 -12.398 0.574 1.00 34.25 35 ALA C O 1
ATOM 2097 N N . GLY C 1 38 ? -31.823 -11.516 1.334 1.00 34.46 36 GLY C N 1
ATOM 2098 C CA . GLY C 1 38 ? -31.239 -10.209 1.653 1.00 40.85 36 GLY C CA 1
ATOM 2099 C C . GLY C 1 38 ? -30.374 -9.593 0.561 1.00 34.37 36 GLY C C 1
ATOM 2100 O O . GLY C 1 38 ? -29.196 -9.280 0.787 1.00 47.24 36 GLY C O 1
ATOM 2101 N N . ASN C 1 39 ? -30.948 -9.441 -0.618 1.00 24.84 37 ASN C N 1
ATOM 2102 C CA . ASN C 1 39 ? -30.304 -8.720 -1.733 1.00 28.94 37 ASN C CA 1
ATOM 2103 C C . ASN C 1 39 ? -29.084 -9.415 -2.347 1.00 27.10 37 ASN C C 1
ATOM 2104 O O . ASN C 1 39 ? -28.467 -8.867 -3.274 1.00 29.30 37 ASN C O 1
ATOM 2109 N N . SER C 1 40 ? -28.724 -10.586 -1.837 1.00 25.26 38 SER C N 1
ATOM 2110 C CA . SER C 1 40 ? -27.506 -11.278 -2.258 1.00 25.78 38 SER C CA 1
ATOM 2111 C C . SER C 1 40 ? -27.602 -11.787 -3.695 1.00 25.07 38 SER C C 1
ATOM 2112 O O . SER C 1 40 ? -28.662 -12.322 -4.123 1.00 25.87 38 SER C O 1
ATOM 2115 N N . VAL C 1 41 ? -26.497 -11.657 -4.439 1.00 23.96 39 VAL C N 1
ATOM 2116 C CA . VAL C 1 41 ? -26.348 -12.425 -5.676 1.00 23.81 39 VAL C CA 1
ATOM 2117 C C . VAL C 1 41 ? -25.033 -13.163 -5.673 1.00 20.61 39 VAL C C 1
ATOM 2118 O O . VAL C 1 41 ? -24.032 -12.685 -5.154 1.00 21.36 39 VAL C O 1
ATOM 2122 N N . SER C 1 42 ? -25.098 -14.354 -6.229 1.00 21.68 40 SER C N 1
ATOM 2123 C CA . SER C 1 42 ? -24.001 -15.273 -6.281 1.00 19.90 40 SER C CA 1
ATOM 2124 C C . SER C 1 42 ? -24.088 -15.921 -7.647 1.00 20.74 40 SER C C 1
ATOM 2125 O O . SER C 1 42 ? -25.149 -15.944 -8.275 1.00 27.73 40 SER C O 1
ATOM 2128 N N . GLY C 1 43 ? -22.959 -16.411 -8.142 1.00 18.94 41 GLY C N 1
ATOM 2129 C CA . GLY C 1 43 ? -22.972 -17.126 -9.388 1.00 19.69 41 GLY C CA 1
ATOM 2130 C C . GLY C 1 43 ? -21.597 -17.373 -9.912 1.00 17.77 41 GLY C C 1
ATOM 2131 O O . GLY C 1 43 ? -20.634 -17.447 -9.116 1.00 20.27 41 GLY C O 1
ATOM 2132 N N . PHE C 1 44 ? -21.523 -17.470 -11.244 1.00 16.62 42 PHE C N 1
ATOM 2133 C CA . PHE C 1 44 ? -20.273 -17.700 -11.968 1.00 19.75 42 PHE C CA 1
ATOM 2134 C C . PHE C 1 44 ? -20.235 -16.875 -13.233 1.00 18.62 42 PHE C C 1
ATOM 2135 O O . PHE C 1 44 ? -21.280 -16.561 -13.806 1.00 22.63 42 PHE C O 1
ATOM 2143 N N . TYR C 1 45 ? -19.010 -16.518 -13.638 1.00 14.65 43 TYR C N 1
ATOM 2144 C CA . TYR C 1 45 ? -18.795 -15.679 -14.793 1.00 15.68 43 TYR C CA 1
ATOM 2145 C C . TYR C 1 45 ? -17.800 -16.372 -15.695 1.00 17.66 43 TYR C C 1
ATOM 2146 O O . TYR C 1 45 ? -16.769 -16.872 -15.193 1.00 19.49 43 TYR C O 1
ATOM 2155 N N . VAL C 1 46 ? -18.088 -16.397 -16.995 1.00 16.13 44 VAL C N 1
ATOM 2156 C CA . VAL C 1 46 ? -17.130 -16.888 -17.991 1.00 16.95 44 VAL C CA 1
ATOM 2157 C C . VAL C 1 46 ? -16.775 -15.746 -18.945 1.00 18.22 44 VAL C C 1
ATOM 2158 O O . VAL C 1 46 ? -17.654 -15.187 -19.642 1.00 20.71 44 VAL C O 1
ATOM 2162 N N . ASN C 1 47 ? -15.480 -15.404 -18.950 1.00 16.83 45 ASN C N 1
ATOM 2163 C CA . ASN C 1 47 ? -14.943 -14.360 -19.809 1.00 20.02 45 ASN C CA 1
ATOM 2164 C C . ASN C 1 47 ? -14.592 -14.943 -21.167 1.00 21.17 45 ASN C C 1
ATOM 2165 O O . ASN C 1 47 ? -13.713 -15.786 -21.271 1.00 22.91 45 ASN C O 1
ATOM 2170 N N . ASN C 1 48 ? -15.309 -14.502 -22.192 1.00 20.82 46 ASN C N 1
ATOM 2171 C CA . ASN C 1 48 ? -15.005 -14.835 -23.580 1.00 22.42 46 ASN C CA 1
ATOM 2172 C C . ASN C 1 48 ? -14.653 -13.613 -24.451 1.00 24.76 46 ASN C C 1
ATOM 2173 O O . ASN C 1 48 ? -14.683 -13.710 -25.682 1.00 23.53 46 ASN C O 1
ATOM 2178 N N . ALA C 1 49 ? -14.305 -12.489 -23.808 1.00 25.44 47 ALA C N 1
ATOM 2179 C CA . ALA C 1 49 ? -13.993 -11.233 -24.488 1.00 22.73 47 ALA C CA 1
ATOM 2180 C C . ALA C 1 49 ? -12.597 -11.236 -25.072 1.00 21.65 47 ALA C C 1
ATOM 2181 O O . ALA C 1 49 ? -11.621 -11.480 -24.355 1.00 20.47 47 ALA C O 1
ATOM 2183 N N . PRO C 1 50 ? -12.495 -11.014 -26.400 1.00 24.81 48 PRO C N 1
ATOM 2184 C CA . PRO C 1 50 ? -11.141 -10.877 -26.945 1.00 27.79 48 PRO C CA 1
ATOM 2185 C C . PRO C 1 50 ? -10.298 -9.782 -26.275 1.00 25.20 48 PRO C C 1
ATOM 2186 O O . PRO C 1 50 ? -10.828 -8.751 -25.893 1.00 32.16 48 PRO C O 1
ATOM 2190 N N . GLY C 1 51 ? -8.992 -10.039 -26.118 1.00 25.24 49 GLY C N 1
ATOM 2191 C CA . GLY C 1 51 ? -8.063 -9.048 -25.566 1.00 25.28 49 GLY C CA 1
ATOM 2192 C C . GLY C 1 51 ? -7.873 -9.097 -24.061 1.00 26.76 49 GLY C C 1
ATOM 2193 O O . GLY C 1 51 ? -7.187 -8.239 -23.481 1.00 34.07 49 GLY C O 1
ATOM 2194 N N . PHE C 1 52 ? -8.472 -10.106 -23.424 1.00 22.45 50 PHE C N 1
ATOM 2195 C CA . PHE C 1 52 ? -8.310 -10.331 -22.003 1.00 24.91 50 PHE C CA 1
ATOM 2196 C C . PHE C 1 52 ? -7.788 -11.729 -21.749 1.00 26.32 50 PHE C C 1
ATOM 2197 O O . PHE C 1 52 ? -7.926 -12.632 -22.595 1.00 26.01 50 PHE C O 1
ATOM 2205 N N . GLY C 1 53 ? -7.169 -11.897 -20.585 1.00 25.39 51 GLY C N 1
ATOM 2206 C CA . GLY C 1 53 ? -6.776 -13.205 -20.118 1.00 24.89 51 GLY C CA 1
ATOM 2207 C C . GLY C 1 53 ? -7.956 -13.990 -19.554 1.00 20.30 51 GLY C C 1
ATOM 2208 O O . GLY C 1 53 ? -9.147 -13.536 -19.575 1.00 23.35 51 GLY C O 1
ATOM 2209 N N . CYS C 1 54 ? -7.623 -15.175 -19.036 1.00 19.71 52 CYS C N 1
ATOM 2210 C CA . CYS C 1 54 ? -8.521 -15.989 -18.244 1.00 18.34 52 CYS C CA 1
ATOM 2211 C C . CYS C 1 54 ? -9.817 -16.274 -18.986 1.00 19.34 52 CYS C C 1
ATOM 2212 O O . CYS C 1 54 ? -10.881 -16.149 -18.402 1.00 22.74 52 CYS C O 1
ATOM 2215 N N . GLN C 1 55 ? -9.702 -16.611 -20.267 1.00 19.76 53 GLN C N 1
ATOM 2216 C CA . GLN C 1 55 ? -10.852 -16.863 -21.140 1.00 18.09 53 GLN C CA 1
ATOM 2217 C C . GLN C 1 55 ? -11.355 -18.297 -21.077 1.00 17.50 53 GLN C C 1
ATOM 2218 O O . GLN C 1 55 ? -10.592 -19.244 -21.135 1.00 20.96 53 GLN C O 1
ATOM 2224 N N . GLY C 1 56 ? -12.677 -18.445 -20.978 1.00 16.75 54 GLY C N 1
ATOM 2225 C CA . GLY C 1 56 ? -13.303 -19.722 -21.158 1.00 17.78 54 GLY C CA 1
ATOM 2226 C C . GLY C 1 56 ? -13.430 -20.645 -19.959 1.00 16.15 54 GLY C C 1
ATOM 2227 O O . GLY C 1 56 ? -13.664 -21.826 -20.139 1.00 23.47 54 GLY C O 1
ATOM 2228 N N . THR C 1 57 ? -13.287 -20.116 -18.745 1.00 19.67 55 THR C N 1
ATOM 2229 C CA . THR C 1 57 ? -13.308 -20.929 -17.517 1.00 19.52 55 THR C CA 1
ATOM 2230 C C . THR C 1 57 ? -14.096 -20.177 -16.421 1.00 20.89 55 THR C C 1
ATOM 2231 O O . THR C 1 57 ? -13.953 -18.969 -16.282 1.00 19.49 55 THR C O 1
ATOM 2235 N N . PRO C 1 58 ? -14.979 -20.874 -15.677 1.00 17.10 56 PRO C N 1
ATOM 2236 C CA . PRO C 1 58 ? -15.857 -20.106 -14.812 1.00 19.60 56 PRO C CA 1
ATOM 2237 C C . PRO C 1 58 ? -15.161 -19.599 -13.533 1.00 17.56 56 PRO C C 1
ATOM 2238 O O . PRO C 1 58 ? -14.416 -20.335 -12.887 1.00 19.77 56 PRO C O 1
ATOM 2242 N N . TYR C 1 59 ? -15.439 -18.342 -13.218 1.00 14.81 57 TYR C N 1
ATOM 2243 C CA . TYR C 1 59 ? -14.992 -17.656 -12.004 1.00 16.87 57 TYR C CA 1
ATOM 2244 C C . TYR C 1 59 ? -16.199 -17.319 -11.131 1.00 16.98 57 TYR C C 1
ATOM 2245 O O . TYR C 1 59 ? -17.216 -16.849 -11.671 1.00 18.51 57 TYR C O 1
ATOM 2254 N N . PRO C 1 60 ? -16.106 -17.556 -9.806 1.00 16.79 58 PRO C N 1
ATOM 2255 C CA . PRO C 1 60 ? -17.185 -17.100 -8.917 1.00 19.15 58 PRO C CA 1
ATOM 2256 C C . PRO C 1 60 ? -17.433 -15.574 -8.975 1.00 16.08 58 PRO C C 1
ATOM 2257 O O . PRO C 1 60 ? -16.491 -14.773 -9.085 1.00 19.33 58 PRO C O 1
ATOM 2261 N N . LEU C 1 61 ? -18.720 -15.195 -8.914 1.00 17.87 59 LEU C N 1
ATOM 2262 C CA . LEU C 1 61 ? -19.095 -13.807 -8.679 1.00 18.20 59 LEU C CA 1
ATOM 2263 C C . LEU C 1 61 ? -19.923 -13.651 -7.409 1.00 17.71 59 LEU C C 1
ATOM 2264 O O . LEU C 1 61 ? -20.665 -14.568 -6.993 1.00 18.83 59 LEU C O 1
ATOM 2269 N N . VAL C 1 62 ? -19.820 -12.476 -6.809 1.00 16.06 60 VAL C N 1
ATOM 2270 C CA . VAL C 1 62 ? -20.648 -12.148 -5.660 1.00 18.69 60 VAL C CA 1
ATOM 2271 C C . VAL C 1 62 ? -21.056 -10.699 -5.770 1.00 17.75 60 VAL C C 1
ATOM 2272 O O . VAL C 1 62 ? -20.256 -9.845 -6.213 1.00 20.37 60 VAL C O 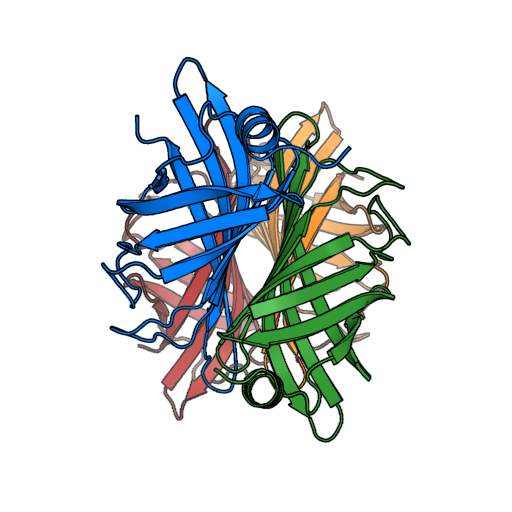1
ATOM 2276 N N . GLY C 1 63 ? -22.294 -10.416 -5.371 1.00 17.09 61 GLY C N 1
ATOM 2277 C CA . GLY C 1 63 ? -22.647 -9.020 -5.189 1.00 18.29 61 GLY C CA 1
ATOM 2278 C C . GLY C 1 63 ? -23.971 -8.797 -4.504 1.00 18.06 61 GLY C C 1
ATOM 2279 O O . GLY C 1 63 ? -24.426 -9.649 -3.729 1.00 19.46 61 GLY C O 1
ATOM 2280 N N . LEU C 1 64 ? -24.533 -7.613 -4.725 1.00 17.89 62 LEU C N 1
ATOM 2281 C CA . LEU C 1 64 ? -25.824 -7.237 -4.108 1.00 16.46 62 LEU C CA 1
ATOM 2282 C C . LEU C 1 64 ? -26.706 -6.525 -5.083 1.00 16.56 62 LEU C C 1
ATOM 2283 O O . LEU C 1 64 ? -26.244 -5.935 -6.028 1.00 17.87 62 LEU C O 1
ATOM 2288 N N . THR C 1 65 ? -28.026 -6.558 -4.815 1.00 18.03 63 THR C N 1
ATOM 2289 C CA . THR C 1 65 ? -28.979 -5.824 -5.619 1.00 22.45 63 THR C CA 1
ATOM 2290 C C . THR C 1 65 ? -29.940 -5.040 -4.754 1.00 24.91 63 THR C C 1
ATOM 2291 O O . THR C 1 65 ? -30.136 -5.339 -3.585 1.00 28.14 63 THR C O 1
ATOM 2295 N N . TRP C 1 66 ? -30.507 -4.002 -5.358 1.00 19.94 64 TRP C N 1
ATOM 2296 C CA . TRP C 1 66 ? -31.605 -3.316 -4.795 1.00 19.30 64 TRP C CA 1
ATOM 2297 C C . TRP C 1 66 ? -32.507 -2.944 -5.952 1.00 19.59 64 TRP C C 1
ATOM 2298 O O . TRP C 1 66 ? -32.111 -2.218 -6.846 1.00 19.69 64 TRP C O 1
ATOM 2309 N N . GLY C 1 67 ? -33.743 -3.408 -5.916 1.00 19.69 65 GLY C N 1
ATOM 2310 C CA . GLY C 1 67 ? -34.638 -3.121 -7.033 1.00 23.96 65 GLY C CA 1
ATOM 2311 C C . GLY C 1 67 ? -34.024 -3.605 -8.342 1.00 19.93 65 GLY C C 1
ATOM 2312 O O . GLY C 1 67 ? -33.654 -4.773 -8.460 1.00 22.62 65 GLY C O 1
ATOM 2313 N N . ASN C 1 68 ? -33.904 -2.721 -9.332 1.00 21.28 66 ASN C N 1
ATOM 2314 C CA . ASN C 1 68 ? -33.327 -3.126 -10.616 1.00 18.99 66 ASN C CA 1
ATOM 2315 C C . ASN C 1 68 ? -31.860 -2.768 -10.722 1.00 15.72 66 ASN C C 1
ATOM 2316 O O . ASN C 1 68 ? -31.322 -2.809 -11.806 1.00 16.85 66 ASN C O 1
ATOM 2321 N N . PHE C 1 69 ? -31.240 -2.403 -9.603 1.00 17.85 67 PHE C N 1
ATOM 2322 C CA . PHE C 1 69 ? -29.806 -2.065 -9.573 1.00 16.75 67 PHE C CA 1
ATOM 2323 C C . PHE C 1 69 ? -28.991 -3.216 -9.040 1.00 18.13 67 PHE C C 1
ATOM 2324 O O . PHE C 1 69 ? -29.445 -3.974 -8.164 1.00 18.63 67 PHE C O 1
ATOM 2332 N N . ILE C 1 70 ? -27.753 -3.340 -9.532 1.00 19.53 68 ILE C N 1
ATOM 2333 C CA . ILE C 1 70 ? -26.939 -4.465 -9.168 1.00 15.24 68 ILE C CA 1
ATOM 2334 C C . ILE C 1 70 ? -25.482 -4.037 -9.176 1.00 15.27 68 ILE C C 1
ATOM 2335 O O . ILE C 1 70 ? -25.090 -3.196 -9.944 1.00 16.26 68 ILE C O 1
ATOM 2340 N N . GLY C 1 71 ? -24.715 -4.660 -8.307 1.00 15.51 69 GLY C N 1
ATOM 2341 C CA . GLY C 1 71 ? -23.265 -4.541 -8.354 1.00 14.72 69 GLY C CA 1
ATOM 2342 C C . GLY C 1 71 ? -22.703 -5.923 -8.124 1.00 15.25 69 GLY C C 1
ATOM 2343 O O . GLY C 1 71 ? -23.202 -6.646 -7.280 1.00 17.58 69 GLY C O 1
ATOM 2344 N N . PHE C 1 72 ? -21.610 -6.282 -8.803 1.00 14.60 70 PHE C N 1
ATOM 2345 C CA . PHE C 1 72 ? -21.030 -7.598 -8.535 1.00 14.37 70 PHE C CA 1
ATOM 2346 C C . PHE C 1 72 ? -19.578 -7.604 -8.897 1.00 14.80 70 PHE C C 1
ATOM 2347 O O . PHE C 1 72 ? -19.123 -6.795 -9.706 1.00 15.75 70 PHE C O 1
ATOM 2355 N N . THR C 1 73 ? -18.879 -8.531 -8.277 1.00 13.88 71 THR C N 1
ATOM 2356 C CA . THR C 1 73 ? -17.427 -8.606 -8.448 1.00 13.97 71 THR C CA 1
ATOM 2357 C C . THR C 1 73 ? -17.006 -10.028 -8.849 1.00 16.14 71 THR C C 1
ATOM 2358 O O . THR C 1 73 ? -17.639 -11.007 -8.432 1.00 15.41 71 THR C O 1
ATOM 2362 N N . VAL C 1 74 ? -15.894 -10.145 -9.585 1.00 16.05 72 VAL C N 1
ATOM 2363 C CA . VAL C 1 74 ? -15.280 -11.437 -9.932 1.00 14.20 72 VAL C CA 1
ATOM 2364 C C . VAL C 1 74 ? -13.798 -11.227 -9.647 1.00 13.73 72 VAL C C 1
ATOM 2365 O O . VAL C 1 74 ? -13.251 -10.227 -10.083 1.00 15.49 72 VAL C O 1
ATOM 2369 N N . ALA C 1 75 ? -13.198 -12.147 -8.902 1.00 14.89 73 ALA C N 1
ATOM 2370 C CA . ALA C 1 75 ? -11.725 -12.209 -8.794 1.00 16.06 73 ALA C CA 1
ATOM 2371 C C . ALA C 1 75 ? -11.226 -13.255 -9.799 1.00 17.80 73 ALA C C 1
ATOM 2372 O O . ALA C 1 75 ? -11.722 -14.389 -9.864 1.00 17.69 73 ALA C O 1
ATOM 2374 N N . TRP C 1 76 ? -10.246 -12.865 -10.590 1.00 16.18 74 TRP C N 1
ATOM 2375 C CA . TRP C 1 76 ? -9.736 -13.688 -11.690 1.00 17.87 74 TRP C CA 1
ATOM 2376 C C . TRP C 1 76 ? -8.702 -14.715 -11.219 1.00 17.60 74 TRP C C 1
ATOM 2377 O O . TRP C 1 76 ? -7.533 -14.723 -11.641 1.00 20.12 74 TRP C O 1
ATOM 2388 N N . ASP C 1 77 ? -9.159 -15.574 -10.328 1.00 18.65 75 ASP C N 1
ATOM 2389 C CA . ASP C 1 77 ? -8.382 -16.688 -9.801 1.00 18.83 75 ASP C CA 1
ATOM 2390 C C . ASP C 1 77 ? -9.257 -17.915 -9.760 1.00 19.02 75 ASP C C 1
ATOM 2391 O O . ASP C 1 77 ? -10.331 -17.876 -9.191 1.00 20.14 75 ASP C O 1
ATOM 2396 N N . ASN C 1 78 ? -8.798 -18.988 -10.386 1.00 17.70 76 ASN C N 1
ATOM 2397 C CA . ASN C 1 78 ? -9.380 -20.296 -10.189 1.00 17.94 76 ASN C CA 1
ATOM 2398 C C . ASN C 1 78 ? -8.306 -21.334 -10.466 1.00 19.45 76 ASN C C 1
ATOM 2399 O O . ASN C 1 78 ? -7.155 -20.979 -10.707 1.00 22.01 76 ASN C O 1
ATOM 2404 N N . ALA C 1 79 ? -8.668 -22.603 -10.421 1.00 22.00 77 ALA C N 1
ATOM 2405 C CA . ALA C 1 79 ? -7.694 -23.686 -10.565 1.00 21.98 77 ALA C CA 1
ATOM 2406 C C . ALA C 1 79 ? -7.065 -23.759 -11.963 1.00 20.50 77 ALA C C 1
ATOM 2407 O O . ALA C 1 79 ? -5.987 -24.265 -12.119 1.00 26.88 77 ALA C O 1
ATOM 2409 N N . THR C 1 80 ? -7.745 -23.235 -12.972 1.00 18.86 78 THR C N 1
ATOM 2410 C CA . THR C 1 80 ? -7.282 -23.256 -14.363 1.00 20.87 78 THR C CA 1
ATOM 2411 C C . THR C 1 80 ? -6.351 -22.077 -14.720 1.00 19.41 78 THR C C 1
ATOM 2412 O O . THR C 1 80 ? -5.333 -22.283 -15.367 1.00 22.99 78 THR C O 1
ATOM 2416 N N . ALA C 1 81 ? -6.749 -20.850 -14.376 1.00 17.75 79 ALA C N 1
ATOM 2417 C CA . ALA C 1 81 ? -5.943 -19.676 -14.694 1.00 17.53 79 ALA C CA 1
ATOM 2418 C C . ALA C 1 81 ? -6.091 -18.571 -13.674 1.00 15.71 79 ALA C C 1
ATOM 2419 O O . ALA C 1 81 ? -7.151 -18.341 -13.139 1.00 18.02 79 ALA C O 1
ATOM 2421 N N . ASN C 1 82 ? -5.002 -17.844 -13.458 1.00 18.84 80 ASN C N 1
ATOM 2422 C CA . ASN C 1 82 ? -4.994 -16.680 -12.577 1.00 18.81 80 ASN C CA 1
ATOM 2423 C C . ASN C 1 82 ? -4.505 -15.465 -13.367 1.00 17.37 80 ASN C C 1
ATOM 2424 O O . ASN C 1 82 ? -3.409 -15.490 -13.923 1.00 23.92 80 ASN C O 1
ATOM 2429 N N . CYS C 1 83 ? -5.298 -14.400 -13.395 1.00 18.30 81 CYS C N 1
ATOM 2430 C CA . CYS C 1 83 ? -4.914 -13.166 -14.075 1.00 16.41 81 CYS C CA 1
ATOM 2431 C C . CYS C 1 83 ? -4.542 -12.017 -13.133 1.00 16.59 81 CYS C C 1
ATOM 2432 O O . CYS C 1 83 ? -4.340 -10.906 -13.583 1.00 19.08 81 CYS C O 1
ATOM 2435 N N . ASN C 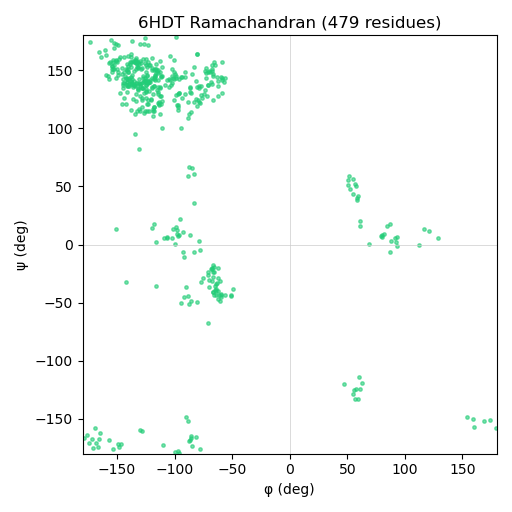1 84 ? -4.488 -12.290 -11.830 1.00 16.91 82 ASN C N 1
ATOM 2436 C CA . ASN C 1 84 ? -4.031 -11.347 -10.843 1.00 16.63 82 ASN C CA 1
ATOM 2437 C C . ASN C 1 84 ? -4.760 -10.024 -11.002 1.00 18.63 82 ASN C C 1
ATOM 2438 O O . ASN C 1 84 ? -4.182 -8.967 -11.257 1.00 17.69 82 ASN C O 1
ATOM 2443 N N . SER C 1 85 ? -6.085 -10.115 -10.885 1.00 16.03 83 SER C N 1
ATOM 2444 C CA . SER C 1 85 ? -6.878 -8.976 -11.162 1.00 15.79 83 SER C CA 1
ATOM 2445 C C . SER C 1 85 ? -8.295 -9.223 -10.627 1.00 14.78 83 SER C C 1
ATOM 2446 O O . SER C 1 85 ? -8.616 -10.358 -10.275 1.00 15.49 83 SER C O 1
ATOM 2449 N N . VAL C 1 86 ? -9.087 -8.134 -10.544 1.00 14.56 84 VAL C N 1
ATOM 2450 C CA . VAL C 1 86 ? -10.473 -8.203 -10.092 1.00 14.88 84 VAL C CA 1
ATOM 2451 C C . VAL C 1 86 ? -11.314 -7.223 -10.906 1.00 15.92 84 VAL C C 1
ATOM 2452 O O . VAL C 1 86 ? -10.874 -6.117 -11.160 1.00 15.30 84 VAL C O 1
ATOM 2456 N N . THR C 1 87 ? -12.556 -7.590 -11.232 1.00 14.80 85 THR C N 1
ATOM 2457 C CA . THR C 1 87 ? -13.445 -6.711 -11.913 1.00 16.40 85 THR C CA 1
ATOM 2458 C C . THR C 1 87 ? -14.714 -6.544 -11.085 1.00 13.79 85 THR C C 1
ATOM 2459 O O . THR C 1 87 ? -15.181 -7.519 -10.484 1.00 16.38 85 THR C O 1
ATOM 2463 N N . SER C 1 88 ? -15.232 -5.316 -11.017 1.00 14.73 86 SER C N 1
ATOM 2464 C CA . SER C 1 88 ? -16.604 -5.109 -10.527 1.00 16.21 86 SER C CA 1
ATOM 2465 C C . SER C 1 88 ? -17.438 -4.423 -11.592 1.00 15.68 86 SER C C 1
ATOM 2466 O O . SER C 1 88 ? -16.962 -3.497 -12.259 1.00 15.83 86 SER C O 1
ATOM 2469 N N . TRP C 1 89 ? -18.695 -4.877 -11.705 1.00 15.99 87 TRP C N 1
ATOM 2470 C CA . TRP C 1 89 ? -19.692 -4.292 -12.554 1.00 17.28 87 TRP C CA 1
ATOM 2471 C C . TRP C 1 89 ? -20.790 -3.648 -11.694 1.00 16.96 87 TRP C C 1
ATOM 2472 O O . TRP C 1 89 ? -21.190 -4.195 -10.648 1.00 17.54 87 TRP C O 1
ATOM 2483 N N . THR C 1 90 ? -21.319 -2.527 -12.169 1.00 16.43 88 THR C N 1
ATOM 2484 C CA . THR C 1 90 ? -22.457 -1.902 -11.497 1.00 15.48 88 THR C CA 1
ATOM 2485 C C . THR C 1 90 ? -23.416 -1.442 -12.558 1.00 16.71 88 THR C C 1
ATOM 2486 O O . THR C 1 90 ? -22.974 -0.909 -13.585 1.00 16.07 88 THR C O 1
ATOM 2490 N N . GLY C 1 91 ? -24.727 -1.636 -12.355 1.00 16.73 89 GLY C N 1
ATOM 2491 C CA . GLY C 1 91 ? -25.651 -1.108 -13.358 1.00 14.75 89 GLY C CA 1
ATOM 2492 C C . GLY C 1 91 ? -27.076 -1.404 -13.045 1.00 15.06 89 GLY C C 1
ATOM 2493 O O . GLY C 1 91 ? -27.431 -1.614 -11.893 1.00 16.80 89 GLY C O 1
ATOM 2494 N N . PHE C 1 92 ? -27.885 -1.382 -14.078 1.00 15.04 90 PHE C N 1
ATOM 2495 C CA . PHE C 1 92 ? -29.329 -1.471 -13.886 1.00 17.53 90 PHE C CA 1
ATOM 2496 C C . PHE C 1 92 ? -29.980 -2.346 -14.949 1.00 17.35 90 PHE C C 1
ATOM 2497 O O . PHE C 1 92 ? -29.554 -2.372 -16.097 1.00 17.61 90 PHE C O 1
ATOM 2505 N N . ALA C 1 93 ? -31.051 -3.018 -14.564 1.00 19.70 91 ALA C N 1
ATOM 2506 C CA . ALA C 1 93 ? -31.815 -3.850 -15.508 1.00 19.88 91 ALA C CA 1
ATOM 2507 C C . ALA C 1 93 ? -32.959 -3.088 -16.106 1.00 21.89 91 ALA C C 1
ATOM 2508 O O . ALA C 1 93 ? -33.580 -2.259 -15.438 1.00 24.54 91 ALA C O 1
ATOM 2510 N N . GLU C 1 94 ? -33.228 -3.360 -17.380 1.00 22.16 92 GLU C N 1
ATOM 2511 C CA . GLU C 1 94 ? -34.468 -2.862 -17.987 1.00 26.38 92 GLU C CA 1
ATOM 2512 C C . GLU C 1 94 ? -35.188 -4.011 -18.688 1.00 28.68 92 GLU C C 1
ATOM 2513 O O . GLU C 1 94 ? -34.564 -4.840 -19.350 1.00 28.11 92 GLU C O 1
ATOM 2519 N N . ALA C 1 95 ? -36.512 -4.054 -18.527 1.00 33.14 93 ALA C N 1
ATOM 2520 C CA . ALA C 1 95 ? -37.314 -5.195 -18.973 1.00 34.90 93 ALA C CA 1
ATOM 2521 C C . ALA C 1 95 ? -38.212 -4.794 -20.123 1.00 45.02 93 ALA C C 1
ATOM 2522 O O . ALA C 1 95 ? -39.131 -4.008 -19.922 1.00 51.87 93 ALA C O 1
ATOM 2524 N N . ALA C 1 96 ? -37.947 -5.323 -21.321 1.00 55.21 94 ALA C N 1
ATOM 2525 C CA . ALA C 1 96 ? -38.829 -5.107 -22.494 1.00 59.81 94 ALA C CA 1
ATOM 2526 C C . ALA C 1 96 ? -39.548 -6.403 -22.881 1.00 61.05 94 ALA C C 1
ATOM 2527 O O . ALA C 1 96 ? -38.974 -7.271 -23.539 1.00 61.62 94 ALA C O 1
ATOM 2529 N N . GLY C 1 97 ? -40.808 -6.520 -22.468 1.00 70.14 95 GLY C N 1
ATOM 2530 C CA . GLY C 1 97 ? -41.601 -7.720 -22.710 1.00 74.14 95 GLY C CA 1
ATOM 2531 C C . GLY C 1 97 ? -40.970 -8.952 -22.082 1.00 72.75 95 GLY C C 1
ATOM 2532 O O . GLY C 1 97 ? -40.878 -9.056 -20.859 1.00 81.79 95 GLY C O 1
ATOM 2533 N N . SER C 1 98 ? -40.528 -9.876 -22.932 1.00 76.98 96 SER C N 1
ATOM 2534 C CA . SER C 1 98 ? -39.872 -11.111 -22.491 1.00 75.27 96 SER C CA 1
ATOM 2535 C C . SER C 1 98 ? -38.338 -10.967 -22.400 1.00 80.46 96 SER C C 1
ATOM 2536 O O . SER C 1 98 ? -37.664 -11.850 -21.856 1.00 92.40 96 SER C O 1
ATOM 2539 N N . ASP C 1 99 ? -37.793 -9.865 -22.928 1.00 57.87 97 ASP C N 1
ATOM 2540 C CA . ASP C 1 99 ? -36.343 -9.602 -22.882 1.00 51.00 97 ASP C CA 1
ATOM 2541 C C . ASP C 1 99 ? -35.975 -8.740 -21.702 1.00 43.68 97 ASP C C 1
ATOM 2542 O O . ASP C 1 99 ? -36.695 -7.815 -21.340 1.00 44.84 97 ASP C O 1
ATOM 2547 N N . VAL C 1 100 ? -34.814 -9.018 -21.125 1.00 34.91 98 VAL C N 1
ATOM 2548 C CA . VAL C 1 100 ? -34.316 -8.219 -20.028 1.00 31.56 98 VAL C CA 1
ATOM 2549 C C . VAL C 1 100 ? -32.865 -7.937 -20.337 1.00 26.93 98 VAL C C 1
ATOM 2550 O O . VAL C 1 100 ? -32.172 -8.811 -20.833 1.00 27.62 98 VAL C O 1
ATOM 2554 N N . THR C 1 101 ? -32.443 -6.699 -20.071 1.00 21.79 99 THR C N 1
ATOM 2555 C CA . THR C 1 101 ? -31.088 -6.222 -20.363 1.00 20.39 99 THR C CA 1
ATOM 2556 C C . THR C 1 101 ? -30.509 -5.610 -19.104 1.00 21.83 99 THR C C 1
ATOM 2557 O O . THR C 1 101 ? -31.198 -4.869 -18.393 1.00 24.90 99 THR C O 1
ATOM 2561 N N . ILE C 1 102 ? -29.231 -5.867 -18.848 1.00 18.95 100 ILE C N 1
ATOM 2562 C CA . ILE C 1 102 ? -28.540 -5.191 -17.766 1.00 19.51 100 ILE C CA 1
ATOM 2563 C C . ILE C 1 102 ? -27.492 -4.312 -18.411 1.00 20.26 100 ILE C C 1
ATOM 2564 O O . ILE C 1 102 ? -26.624 -4.805 -19.147 1.00 21.78 100 ILE C O 1
ATOM 2569 N N . VAL C 1 103 ? -27.589 -3.021 -18.146 1.00 18.31 101 VAL C N 1
ATOM 2570 C CA . VAL C 1 103 ? -26.648 -2.042 -18.639 1.00 17.78 101 VAL C CA 1
ATOM 2571 C C . VAL C 1 103 ? -25.655 -1.764 -17.520 1.00 17.90 101 VAL C C 1
ATOM 2572 O O . VAL C 1 103 ? -26.045 -1.371 -16.416 1.00 16.25 101 VAL C O 1
ATOM 2576 N N . THR C 1 104 ? -24.374 -2.027 -17.776 1.00 18.29 102 THR C N 1
ATOM 2577 C CA . THR C 1 104 ? -23.362 -1.906 -16.726 1.00 17.05 102 THR C CA 1
ATOM 2578 C C . THR C 1 104 ? -22.121 -1.184 -17.188 1.00 16.09 102 THR C C 1
ATOM 2579 O O . THR C 1 104 ? -21.801 -1.129 -18.393 1.00 16.29 102 THR C O 1
ATOM 2583 N N . ASP C 1 105 ? -21.439 -0.643 -16.191 1.00 14.59 103 ASP C N 1
ATOM 2584 C CA . ASP C 1 105 ? -20.081 -0.143 -16.342 1.00 14.99 103 ASP C CA 1
ATOM 2585 C C . ASP C 1 105 ? -19.221 -0.995 -15.456 1.00 16.48 103 ASP C C 1
ATOM 2586 O O . ASP C 1 105 ? -19.656 -1.428 -14.393 1.00 17.75 103 ASP C O 1
ATOM 2591 N N . TRP C 1 106 ? -17.973 -1.219 -15.878 1.00 15.09 104 TRP C N 1
ATOM 2592 C CA . TRP C 1 106 ? -17.085 -2.042 -15.077 1.00 14.66 104 TRP C CA 1
ATOM 2593 C C . TRP C 1 106 ? -15.745 -1.407 -14.936 1.00 13.34 104 TRP C C 1
ATOM 2594 O O . TRP C 1 106 ? -15.340 -0.565 -15.725 1.00 18.32 104 TRP C O 1
ATOM 2605 N N . ASN C 1 107 ? -15.079 -1.860 -13.892 1.00 14.15 105 ASN C N 1
ATOM 2606 C CA . ASN C 1 107 ? -13.707 -1.474 -13.600 1.00 14.73 105 ASN C CA 1
ATOM 2607 C C . ASN C 1 107 ? -12.963 -2.774 -13.365 1.00 16.31 105 ASN C C 1
ATOM 2608 O O . ASN C 1 107 ? -13.433 -3.631 -12.609 1.00 15.41 105 ASN C O 1
ATOM 2613 N N . LEU C 1 108 ? -11.758 -2.857 -13.944 1.00 19.94 106 LEU C N 1
ATOM 2614 C CA . LEU C 1 108 ? -10.877 -3.997 -13.836 1.00 15.71 106 LEU C CA 1
ATOM 2615 C C . LEU C 1 108 ? -9.590 -3.469 -13.243 1.00 14.86 106 LEU C C 1
ATOM 2616 O O . LEU C 1 108 ? -8.944 -2.644 -13.872 1.00 15.72 106 LEU C O 1
ATOM 2621 N N . ALA C 1 109 ? -9.273 -3.923 -12.036 1.00 17.32 107 ALA C N 1
ATOM 2622 C CA . ALA C 1 109 ? -8.049 -3.522 -11.374 1.00 15.67 107 ALA C CA 1
ATOM 2623 C C . ALA C 1 109 ? -7.026 -4.645 -11.588 1.00 15.04 107 ALA C C 1
ATOM 2624 O O . ALA C 1 109 ? -7.315 -5.843 -11.367 1.00 15.29 107 ALA C O 1
ATOM 2626 N N . TYR C 1 110 ? -5.833 -4.269 -12.066 1.00 17.62 108 TYR C N 1
ATOM 2627 C CA . TYR C 1 110 ? -4.876 -5.288 -12.513 1.00 17.54 108 TYR C CA 1
ATOM 2628 C C . TYR C 1 110 ? -3.487 -4.722 -12.352 1.00 16.55 108 TYR C C 1
ATOM 2629 O O . TYR C 1 110 ? -3.339 -3.533 -12.031 1.00 17.37 108 TYR C O 1
ATOM 2638 N N . GLN C 1 111 ? -2.497 -5.576 -12.592 1.00 19.79 109 GLN C N 1
ATOM 2639 C CA . GLN C 1 111 ? -1.110 -5.142 -12.538 1.00 21.00 109 GLN C CA 1
ATOM 2640 C C . GLN C 1 111 ? -0.697 -4.621 -13.890 1.00 21.25 109 GLN C C 1
ATOM 2641 O O . GLN C 1 111 ? -0.546 -5.378 -14.846 1.00 26.50 109 GLN C O 1
ATOM 2647 N N . GLY C 1 112 ? -0.520 -3.312 -13.962 1.00 23.43 110 GLY C N 1
ATOM 2648 C CA . GLY C 1 112 ? -0.361 -2.634 -15.229 1.00 29.83 110 GLY C CA 1
ATOM 2649 C C . GLY C 1 112 ? 1.066 -2.655 -15.656 1.00 33.63 110 GLY C C 1
ATOM 2650 O O . GLY C 1 112 ? 1.879 -3.397 -15.089 1.00 39.77 110 GLY C O 1
ATOM 2651 N N . SER C 1 113 ? 1.371 -1.828 -16.649 1.00 39.38 111 SER C N 1
ATOM 2652 C CA . SER C 1 113 ? 2.708 -1.807 -17.228 1.00 40.98 111 SER C CA 1
ATOM 2653 C C . SER C 1 113 ? 3.798 -1.717 -16.154 1.00 38.77 111 SER C C 1
ATOM 2654 O O . SER C 1 113 ? 4.809 -2.374 -16.289 1.00 37.00 111 SER C O 1
ATOM 2657 N N . SER C 1 114 ? 3.571 -0.941 -15.091 1.00 34.75 112 SER C N 1
ATOM 2658 C CA . SER C 1 114 ? 4.549 -0.805 -13.998 1.00 29.13 112 SER C CA 1
ATOM 2659 C C . SER C 1 114 ? 3.981 -0.508 -12.608 1.00 30.87 112 SER C C 1
ATOM 2660 O O . SER C 1 114 ? 4.706 -0.113 -11.711 1.00 40.45 112 SER C O 1
ATOM 2663 N N . SER C 1 115 ? 2.656 -0.673 -12.436 1.00 29.52 113 SER C N 1
ATOM 2664 C CA . SER C 1 115 ? 2.013 -0.416 -11.139 1.00 27.59 113 SER C CA 1
ATOM 2665 C C . SER C 1 115 ? 0.592 -0.860 -11.313 1.00 25.24 113 SER C C 1
ATOM 2666 O O . SER C 1 115 ? 0.238 -1.252 -12.419 1.00 24.14 113 SER C O 1
ATOM 2669 N N . GLY C 1 116 ? -0.199 -0.842 -10.248 1.00 22.69 114 GLY C N 1
ATOM 2670 C CA . GLY C 1 116 ? -1.614 -1.252 -10.399 1.00 20.01 114 GLY C CA 1
ATOM 2671 C C . GLY C 1 116 ? -2.281 -0.206 -11.254 1.00 21.92 114 GLY C C 1
ATOM 2672 O O . GLY C 1 116 ? -1.859 0.951 -11.281 1.00 23.62 114 GLY C O 1
ATOM 2673 N N . GLU C 1 117 ? -3.341 -0.605 -11.926 1.00 18.54 115 GLU C N 1
ATOM 2674 C CA . GLU C 1 117 ? -4.034 0.295 -12.820 1.00 19.71 115 GLU C CA 1
ATOM 2675 C C . GLU C 1 117 ? -5.455 -0.164 -12.818 1.00 16.37 115 GLU C C 1
ATOM 2676 O O . GLU C 1 117 ? -5.753 -1.290 -12.426 1.00 16.71 115 GLU C O 1
ATOM 2682 N N . ILE C 1 118 ? -6.340 0.743 -13.184 1.00 16.98 116 ILE C N 1
ATOM 2683 C CA . ILE C 1 118 ? -7.755 0.392 -13.290 1.00 17.65 116 ILE C CA 1
ATOM 2684 C C . ILE C 1 118 ? -8.284 0.712 -14.694 1.00 20.80 116 ILE C C 1
ATOM 2685 O O . ILE C 1 118 ? -8.248 1.872 -15.141 1.00 23.22 116 ILE C O 1
ATOM 2690 N N . GLN C 1 119 ? -8.783 -0.309 -15.379 1.00 18.98 117 GLN C N 1
ATOM 2691 C CA . GLN C 1 119 ? -9.258 -0.129 -16.742 1.00 21.08 117 GLN C CA 1
ATOM 2692 C C . GLN C 1 119 ? -10.750 -0.136 -16.683 1.00 17.99 117 GLN C C 1
ATOM 2693 O O . GLN C 1 119 ? -11.350 -0.922 -15.955 1.00 19.69 117 GLN C O 1
ATOM 2699 N N . GLN C 1 120 ? -11.347 0.711 -17.500 1.00 19.71 118 GLN C N 1
ATOM 2700 C CA . GLN C 1 120 ? -12.797 0.856 -17.425 1.00 22.85 118 GLN C CA 1
ATOM 2701 C C . GLN C 1 120 ? -13.457 0.408 -18.726 1.00 21.66 118 GLN C C 1
ATOM 2702 O O . GLN C 1 120 ? -12.809 0.374 -19.785 1.00 20.92 118 GLN C O 1
ATOM 2708 N N . GLY C 1 121 ? -14.735 0.003 -18.656 1.00 20.41 119 GLY C N 1
ATOM 2709 C CA . GLY C 1 121 ? -15.460 -0.297 -19.873 1.00 18.74 119 GLY C CA 1
ATOM 2710 C C . GLY C 1 121 ? -16.922 -0.435 -19.559 1.00 16.91 119 GLY C C 1
ATOM 2711 O O . GLY C 1 121 ? -17.325 -0.171 -18.422 1.00 16.26 119 GLY C O 1
ATOM 2712 N N . SER C 1 122 ? -17.693 -0.891 -20.543 1.00 16.97 120 SER C N 1
ATOM 2713 C CA . SER C 1 122 ? -19.131 -1.057 -20.392 1.00 14.77 120 SER C CA 1
ATOM 2714 C C . SER C 1 122 ? -19.576 -2.404 -20.999 1.00 21.47 120 SER C C 1
ATOM 2715 O O . SER C 1 122 ? -19.153 -2.762 -22.106 1.00 23.04 120 SER C O 1
ATOM 2718 N N . ASP C 1 123 ? -20.433 -3.137 -20.278 1.00 18.61 121 ASP C N 1
ATOM 2719 C CA . ASP C 1 123 ? -20.996 -4.383 -20.767 1.00 19.47 121 ASP C CA 1
ATOM 2720 C C . ASP C 1 123 ? -22.501 -4.238 -20.683 1.00 16.52 121 ASP C C 1
ATOM 2721 O O . ASP C 1 123 ? -23.018 -3.769 -19.667 1.00 16.47 121 ASP C O 1
ATOM 2726 N N . THR C 1 124 ? -23.187 -4.686 -21.721 1.00 16.75 122 THR C N 1
ATOM 2727 C CA . THR C 1 124 ? -24.607 -4.895 -21.626 1.00 17.91 122 THR C CA 1
ATOM 2728 C C . THR C 1 124 ? -24.890 -6.395 -21.760 1.00 16.78 122 THR C C 1
ATOM 2729 O O . THR C 1 124 ? -24.430 -7.048 -22.717 1.00 20.55 122 THR C O 1
ATOM 2733 N N . PHE C 1 125 ? -25.678 -6.919 -20.806 1.00 18.03 123 PHE C N 1
ATOM 2734 C CA . PHE C 1 125 ? -26.009 -8.333 -20.726 1.00 17.85 123 PHE C CA 1
ATOM 2735 C C . PHE C 1 125 ? -27.469 -8.520 -21.171 1.00 18.56 123 PHE C C 1
ATOM 2736 O O . PHE C 1 125 ? -28.330 -7.715 -20.846 1.00 19.94 123 PHE C O 1
ATOM 2744 N N . THR C 1 126 ? -27.735 -9.591 -21.899 1.00 18.57 124 THR C N 1
ATOM 2745 C CA . THR C 1 126 ? -29.117 -9.961 -22.182 1.00 20.81 124 THR C CA 1
ATOM 2746 C C . THR C 1 126 ? -29.366 -11.364 -21.639 1.00 23.86 124 THR C C 1
ATOM 2747 O O . THR C 1 126 ? -28.461 -12.194 -21.465 1.00 25.13 124 THR C O 1
ATOM 2751 N N . LEU C 1 127 ? -30.629 -11.602 -21.354 1.00 24.28 125 LEU C N 1
ATOM 2752 C CA . LEU C 1 127 ? -31.042 -12.822 -20.738 1.00 31.17 125 LEU C CA 1
ATOM 2753 C C . LEU C 1 127 ? -30.981 -13.897 -21.813 1.00 31.77 125 LEU C C 1
ATOM 2754 O O . LEU C 1 127 ? -31.466 -13.692 -22.921 1.00 36.47 125 LEU C O 1
ATOM 2759 N N . VAL C 1 128 ? -30.322 -15.004 -21.498 1.00 31.92 126 VAL C N 1
ATOM 2760 C CA . VAL C 1 128 ? -30.251 -16.172 -22.364 1.00 38.73 126 VAL C CA 1
ATOM 2761 C C . VAL C 1 128 ? -31.398 -17.097 -21.969 1.00 45.40 126 VAL C C 1
ATOM 2762 O O . VAL C 1 128 ? -32.047 -17.650 -22.823 1.00 46.11 126 VAL C O 1
ATOM 2766 N N . ASN C 1 129 ? -31.585 -17.288 -20.661 1.00 48.82 127 ASN C N 1
ATOM 2767 C CA . ASN C 1 129 ? -32.840 -17.770 -20.037 1.00 55.93 127 ASN C CA 1
ATOM 2768 C C . ASN C 1 129 ? -32.547 -18.341 -18.655 1.00 53.78 127 ASN C C 1
ATOM 2769 O O . ASN C 1 129 ? -31.896 -17.674 -17.843 1.00 34.75 127 ASN C O 1
ATOM 2774 N N . ALA D 1 13 ? -33.423 20.031 -31.993 1.00 57.45 11 ALA D N 1
ATOM 2775 C CA . ALA D 1 13 ? -33.469 18.604 -31.526 1.00 60.06 11 ALA D CA 1
ATOM 2776 C C . ALA D 1 13 ? -32.770 18.323 -30.186 1.00 62.74 11 ALA D C 1
ATOM 2777 O O . ALA D 1 13 ? -32.907 17.221 -29.639 1.00 61.33 11 ALA D O 1
ATOM 2779 N N . PHE D 1 14 ? -32.011 19.283 -29.657 1.00 60.93 12 PHE D N 1
ATOM 2780 C CA . PHE D 1 14 ? -31.429 19.129 -28.318 1.00 51.81 12 PHE D CA 1
ATOM 2781 C C . PHE D 1 14 ? -32.464 19.221 -27.188 1.00 57.94 12 PHE D C 1
ATOM 2782 O O . PHE D 1 14 ? -32.254 18.664 -26.104 1.00 77.22 12 PHE D O 1
ATOM 2790 N N . GLY D 1 15 ? -33.567 19.926 -27.426 1.00 59.07 13 GLY D N 1
ATOM 2791 C CA . GLY D 1 15 ? -34.613 20.047 -26.412 1.00 48.08 13 GLY D CA 1
ATOM 2792 C C . GLY D 1 15 ? -34.781 21.441 -25.826 1.00 50.88 13 GLY D C 1
ATOM 2793 O O . GLY D 1 15 ? -35.642 21.625 -24.964 1.00 67.04 13 GLY D O 1
ATOM 2794 N N . VAL D 1 16 ? -33.974 22.417 -26.276 1.00 55.18 14 VAL D N 1
ATOM 2795 C CA . VAL D 1 16 ? -34.102 23.818 -25.811 1.00 57.02 14 VAL D CA 1
ATOM 2796 C C . VAL D 1 16 ? -34.513 24.765 -26.939 1.00 61.21 14 VAL D C 1
ATOM 2797 O O . VAL D 1 16 ? -33.908 24.752 -28.009 1.00 78.27 14 VAL D O 1
ATOM 2801 N N . PRO D 1 17 ? -35.507 25.636 -26.679 1.00 66.25 15 PRO D N 1
ATOM 2802 C CA . PRO D 1 17 ? -36.155 26.400 -27.744 1.00 57.42 15 PRO D CA 1
ATOM 2803 C C . PRO D 1 17 ? -35.326 27.605 -28.207 1.00 58.57 15 PRO D C 1
ATOM 2804 O O . PRO D 1 17 ? -35.776 28.357 -29.064 1.00 87.57 15 PRO D O 1
ATOM 2808 N N . ALA D 1 18 ? -34.124 27.780 -27.657 1.00 66.07 16 ALA D N 1
ATOM 2809 C CA . ALA D 1 18 ? -33.280 28.919 -28.001 1.00 58.41 16 ALA D CA 1
ATOM 2810 C C . ALA D 1 18 ? -31.924 28.452 -28.508 1.00 60.37 16 ALA D C 1
ATOM 2811 O O . ALA D 1 18 ? -31.591 27.265 -28.453 1.00 73.34 16 ALA D O 1
ATOM 2813 N N . VAL D 1 19 ? -31.151 29.408 -29.003 1.00 60.14 17 VAL D N 1
ATOM 2814 C CA . VAL D 1 19 ? -29.826 29.135 -29.564 1.00 56.05 17 VAL D CA 1
ATOM 2815 C C . VAL D 1 19 ? -28.806 29.239 -28.433 1.00 50.65 17 VAL D C 1
ATOM 2816 O O . VAL D 1 19 ? -27.851 28.451 -28.417 1.00 48.99 17 VAL D O 1
ATOM 2820 N N . SER D 1 20 ? -29.019 30.192 -27.502 1.00 57.03 18 SER D N 1
ATOM 2821 C CA . SER D 1 20 ? -28.168 30.380 -26.291 1.00 54.12 18 SER D CA 1
ATOM 2822 C C . SER D 1 20 ? -28.893 30.227 -24.924 1.00 56.66 18 SER D C 1
ATOM 2823 O O . SER D 1 20 ? -29.973 30.799 -24.698 1.00 51.32 18 SER D O 1
ATOM 2826 N N . SER D 1 21 ? -28.241 29.510 -24.002 1.00 46.03 19 SER D N 1
ATOM 2827 C CA . SER D 1 21 ? -28.850 29.058 -22.749 1.00 39.12 19 SER D CA 1
ATOM 2828 C C . SER D 1 21 ? -27.804 28.864 -21.631 1.00 31.14 19 SER D C 1
ATOM 2829 O O . SER D 1 21 ? -26.618 28.670 -21.917 1.00 28.91 19 SER D O 1
ATOM 2832 N N . SER D 1 22 ? -28.285 28.891 -20.380 1.00 37.21 20 SER D N 1
ATOM 2833 C CA A SER D 1 22 ? -27.450 28.809 -19.176 0.50 31.34 20 SER D CA 1
ATOM 2834 C CA B SER D 1 22 ? -27.440 28.796 -19.185 0.50 30.87 20 SER D CA 1
ATOM 2835 C C . SER D 1 22 ? -27.795 27.592 -18.294 1.00 21.87 20 SER D C 1
ATOM 2836 O O . SER D 1 22 ? -28.979 27.290 -18.045 1.00 24.79 20 SER D O 1
ATOM 2841 N N . TRP D 1 23 ? -26.748 26.916 -17.813 1.00 18.30 21 TRP D N 1
ATOM 2842 C CA . TRP D 1 23 ? -26.886 25.673 -17.101 1.00 17.70 21 TRP D CA 1
ATOM 2843 C C . TRP D 1 23 ? -26.065 25.687 -15.828 1.00 17.42 21 TRP D C 1
ATOM 2844 O O . TRP D 1 23 ? -25.026 26.348 -15.760 1.00 23.67 21 TRP D O 1
ATOM 2855 N N . VAL D 1 24 ? -26.489 24.919 -14.840 1.00 18.16 22 VAL D N 1
ATOM 2856 C CA . VAL D 1 24 ? -25.712 24.782 -13.602 1.00 18.07 22 VAL D CA 1
ATOM 2857 C C . VAL D 1 24 ? -25.709 23.320 -13.198 1.00 18.19 22 VAL D C 1
ATOM 2858 O O . VAL D 1 24 ? -26.709 22.635 -13.336 1.00 18.48 22 VAL D O 1
ATOM 2862 N N . ASN D 1 25 ? -24.566 22.823 -12.736 1.00 19.22 23 ASN D N 1
ATOM 2863 C CA . ASN D 1 25 ? -24.484 21.456 -12.314 1.00 18.23 23 ASN D CA 1
ATOM 2864 C C . ASN D 1 25 ? -24.668 21.308 -10.781 1.00 15.07 23 ASN D C 1
ATOM 2865 O O . ASN D 1 25 ? -24.890 22.281 -10.077 1.00 19.91 23 ASN D O 1
ATOM 2870 N N . GLN D 1 26 ? -24.597 20.076 -10.287 1.00 15.26 24 GLN D N 1
ATOM 2871 C CA . GLN D 1 26 ? -24.889 19.780 -8.876 1.00 19.06 24 GLN D CA 1
ATOM 2872 C C . GLN D 1 26 ? -23.868 20.400 -7.912 1.00 21.90 24 GLN D C 1
ATOM 2873 O O . GLN D 1 26 ? -24.142 20.489 -6.719 1.00 25.06 24 GLN D O 1
ATOM 2879 N N . ASP D 1 27 ? -22.698 20.791 -8.430 1.00 22.58 25 ASP D N 1
ATOM 2880 C CA . ASP D 1 27 ? -21.689 21.499 -7.625 1.00 23.70 25 ASP D CA 1
ATOM 2881 C C . ASP D 1 27 ? -21.633 23.009 -7.849 1.00 24.16 25 ASP D C 1
ATOM 2882 O O . ASP D 1 27 ? -20.684 23.665 -7.387 1.00 27.81 25 ASP D O 1
ATOM 2887 N N . GLY D 1 28 ? -22.633 23.587 -8.511 1.00 20.64 26 GLY D N 1
ATOM 2888 C CA . GLY D 1 28 ? -22.660 25.043 -8.681 1.00 22.76 26 GLY D CA 1
ATOM 2889 C C . GLY D 1 28 ? -21.919 25.607 -9.889 1.00 20.41 26 GLY D C 1
ATOM 2890 O O . GLY D 1 28 ? -21.991 26.802 -10.133 1.00 17.35 26 GLY D O 1
ATOM 2891 N N . SER D 1 29 ? -21.195 24.769 -10.633 1.00 17.96 27 SER D N 1
ATOM 2892 C CA . SER D 1 29 ? -20.580 25.208 -11.900 1.00 16.95 27 SER D CA 1
ATOM 2893 C C . SER D 1 29 ? -21.631 25.538 -12.945 1.00 17.16 27 SER D C 1
ATOM 2894 O O . SER D 1 29 ? -22.655 24.862 -13.023 1.00 20.01 27 SER D O 1
ATOM 2897 N N . THR D 1 30 ? -21.337 26.536 -13.760 1.00 17.52 28 THR D N 1
ATOM 2898 C CA . THR D 1 30 ? -22.227 27.010 -14.802 1.00 21.10 28 THR D CA 1
ATOM 2899 C C . THR D 1 30 ? -21.565 27.002 -16.155 1.00 21.28 28 THR D C 1
ATOM 2900 O O . THR D 1 30 ? -20.326 27.004 -16.303 1.00 22.62 28 THR D O 1
ATOM 2904 N N . MET D 1 31 ? -22.416 27.007 -17.164 1.00 18.19 29 MET D N 1
ATOM 2905 C CA . MET D 1 31 ? -21.968 27.090 -18.520 1.00 18.20 29 MET D CA 1
ATOM 2906 C C . MET D 1 31 ? -23.059 27.690 -19.365 1.00 17.28 29 MET D C 1
ATOM 2907 O O . MET D 1 31 ? -24.246 27.567 -19.065 1.00 20.24 29 MET D O 1
ATOM 2912 N N . THR D 1 32 ? -22.620 28.349 -20.413 1.00 21.52 30 THR D N 1
ATOM 2913 C CA . THR D 1 32 ? -23.493 28.829 -21.438 1.00 22.91 30 THR D CA 1
ATOM 2914 C C . THR D 1 32 ? -23.172 28.050 -22.687 1.00 21.48 30 THR D C 1
ATOM 2915 O O . THR D 1 32 ? -22.008 27.878 -23.039 1.00 26.75 30 THR D O 1
ATOM 2919 N N . LEU D 1 33 ? -24.245 27.610 -23.362 1.00 21.17 31 LEU D N 1
ATOM 2920 C CA . LEU D 1 33 ? -24.164 26.779 -24.544 1.00 23.40 31 LEU D CA 1
ATOM 2921 C C . LEU D 1 33 ? -24.794 27.516 -25.712 1.00 24.19 31 LEU D C 1
ATOM 2922 O O . LEU D 1 33 ? -25.946 28.004 -25.609 1.00 25.63 31 LEU D O 1
ATOM 2927 N N . VAL D 1 34 ? -24.054 27.573 -26.819 1.00 24.97 32 VAL D N 1
ATOM 2928 C CA . VAL D 1 34 ? -24.532 28.134 -28.078 1.00 24.37 32 VAL D CA 1
ATOM 2929 C C . VAL D 1 34 ? -24.467 27.056 -29.146 1.00 24.15 32 VAL D C 1
ATOM 2930 O O . VAL D 1 34 ? -23.424 26.461 -29.388 1.00 24.55 32 VAL D O 1
ATOM 2934 N N . PHE D 1 35 ? -25.603 26.807 -29.778 1.00 23.35 33 PHE D N 1
ATOM 2935 C CA . PHE D 1 35 ? -25.685 25.838 -30.843 1.00 28.03 33 PHE D CA 1
ATOM 2936 C C . PHE D 1 35 ? -25.517 26.559 -32.163 1.00 25.55 33 PHE D C 1
ATOM 2937 O O . PHE D 1 35 ? -26.437 27.197 -32.632 1.00 29.39 33 PHE D O 1
ATOM 2945 N N . GLY D 1 36 ? -24.318 26.498 -32.727 1.00 32.35 34 GLY D N 1
ATOM 2946 C CA . GLY D 1 36 ? -24.018 27.184 -34.004 1.00 37.45 34 GLY D CA 1
ATOM 2947 C C . GLY D 1 36 ? -24.279 26.340 -35.245 1.00 38.97 34 GLY D C 1
ATOM 2948 O O . GLY D 1 36 ? -25.178 25.486 -35.266 1.00 37.55 34 GLY D O 1
ATOM 2949 N N . ALA D 1 37 ? -23.478 26.582 -36.282 1.00 44.98 35 ALA D N 1
ATOM 2950 C CA . ALA D 1 37 ? -23.649 25.920 -37.578 1.00 47.75 35 ALA D CA 1
ATOM 2951 C C . ALA D 1 37 ? -23.485 24.392 -37.528 1.00 36.41 35 ALA D C 1
ATOM 2952 O O . ALA D 1 37 ? -22.570 23.868 -36.899 1.00 34.79 35 ALA D O 1
ATOM 2954 N N . GLY D 1 38 ? -24.381 23.693 -38.220 1.00 39.25 36 GLY D N 1
ATOM 2955 C CA . GLY D 1 38 ? -24.393 22.249 -38.244 1.00 34.43 36 GLY D CA 1
ATOM 2956 C C . GLY D 1 38 ? -24.610 21.740 -36.833 1.00 36.53 36 GLY D C 1
ATOM 2957 O O . GLY D 1 38 ? -25.571 22.136 -36.165 1.00 56.95 36 GLY D O 1
ATOM 2958 N N . ASN D 1 39 ? -23.690 20.902 -36.365 1.00 30.54 37 ASN D N 1
ATOM 2959 C CA . ASN D 1 39 ? -23.775 20.282 -35.039 1.00 31.02 37 ASN D CA 1
ATOM 2960 C C . ASN D 1 39 ? -22.912 21.013 -33.967 1.00 28.16 37 ASN D C 1
ATOM 2961 O O . ASN D 1 39 ? -22.651 20.462 -32.902 1.00 26.51 37 ASN D O 1
ATOM 2966 N N . SER D 1 40 ? -22.461 22.232 -34.254 1.00 23.97 38 SER D N 1
ATOM 2967 C CA . SER D 1 40 ? -21.483 22.900 -33.390 1.00 25.42 38 SER D CA 1
ATOM 2968 C C . SER D 1 40 ? -22.088 23.364 -32.076 1.00 26.02 38 SER D C 1
ATOM 2969 O O . SER D 1 40 ? -23.268 23.748 -31.995 1.00 24.67 38 SER D O 1
ATOM 2972 N N . VAL D 1 41 ? -21.266 23.251 -31.036 1.00 23.24 39 VAL D N 1
ATOM 2973 C CA . VAL D 1 41 ? -21.554 23.819 -29.745 1.00 24.49 39 VAL D CA 1
ATOM 2974 C C . VAL D 1 41 ? -20.331 24.609 -29.323 1.00 21.75 39 VAL D C 1
ATOM 2975 O O . VAL D 1 41 ? -19.170 24.156 -29.492 1.00 22.89 39 VAL D O 1
ATOM 2979 N N . SER D 1 42 ? -20.614 25.776 -28.767 1.00 21.82 40 SER D N 1
ATOM 2980 C CA . SER D 1 42 ? -19.621 26.604 -28.166 1.00 22.86 40 SER D CA 1
ATOM 2981 C C . SER D 1 42 ? -20.278 27.379 -27.029 1.00 23.47 40 SER D C 1
ATOM 2982 O O . SER D 1 42 ? -21.510 27.349 -26.847 1.00 28.16 40 SER D O 1
ATOM 2985 N N . GLY D 1 43 ? -19.449 28.058 -26.258 1.00 20.59 41 GLY D N 1
ATOM 2986 C CA . GLY D 1 43 ? -19.871 28.822 -25.120 1.00 18.39 41 GLY D CA 1
ATOM 2987 C C . GLY D 1 43 ? -18.729 28.943 -24.116 1.00 17.21 41 GLY D C 1
ATOM 2988 O O . GLY D 1 43 ? -17.535 28.922 -24.501 1.00 20.54 41 GLY D O 1
ATOM 2989 N N . PHE D 1 44 ? -19.111 29.018 -22.843 1.00 19.59 42 PHE D N 1
ATOM 2990 C CA . PHE D 1 44 ? -18.204 29.276 -21.720 1.00 22.10 42 PHE D CA 1
ATOM 2991 C C . PHE D 1 44 ? -18.634 28.499 -20.511 1.00 17.98 42 PHE D C 1
ATOM 2992 O O . PHE D 1 44 ? -19.797 28.243 -20.305 1.00 21.12 42 PHE D O 1
ATOM 3000 N N . TYR D 1 45 ? -17.628 28.122 -19.710 1.00 16.49 43 TYR D N 1
ATOM 3001 C CA . TYR D 1 45 ? -17.796 27.282 -18.548 1.00 19.46 43 TYR D CA 1
ATOM 3002 C C . TYR D 1 45 ? -17.160 27.998 -17.370 1.00 21.38 43 TYR D C 1
ATOM 3003 O O . TYR D 1 45 ? -16.038 28.508 -17.482 1.00 21.09 43 TYR D O 1
ATOM 3012 N N . VAL D 1 46 ? -17.869 28.020 -16.247 1.00 21.90 44 VAL D N 1
ATOM 3013 C CA . VAL D 1 46 ? -17.329 28.548 -14.974 1.00 18.27 44 VAL D CA 1
ATOM 3014 C C . VAL D 1 46 ? -17.299 27.418 -13.929 1.00 17.59 44 VAL D C 1
ATOM 3015 O O . VAL D 1 46 ? -18.340 26.885 -13.536 1.00 18.49 44 VAL D O 1
ATOM 3019 N N . ASN D 1 47 ? -16.085 27.024 -13.497 1.00 16.14 45 ASN D N 1
ATOM 3020 C CA . ASN D 1 47 ? -15.962 25.988 -12.479 1.00 16.37 45 ASN D CA 1
ATOM 3021 C C . ASN D 1 47 ? -16.195 26.601 -11.109 1.00 17.47 45 ASN D C 1
ATOM 3022 O O . ASN D 1 47 ? -15.498 27.533 -10.737 1.00 18.00 45 ASN D O 1
ATOM 3027 N N . ASN D 1 48 ? -17.223 26.126 -10.397 1.00 17.17 46 ASN D N 1
ATOM 3028 C CA . ASN D 1 48 ? -17.396 26.491 -8.994 1.00 19.32 46 ASN D CA 1
ATOM 3029 C C . ASN D 1 48 ? -17.376 25.299 -8.014 1.00 16.86 46 ASN D C 1
ATOM 3030 O O . ASN D 1 48 ? -17.759 25.461 -6.850 1.00 22.17 46 ASN D O 1
ATOM 3035 N N . ALA D 1 49 ? -16.915 24.133 -8.480 1.00 18.48 47 ALA D N 1
ATOM 3036 C CA . ALA D 1 49 ? -16.902 22.886 -7.716 1.00 20.59 47 ALA D CA 1
ATOM 3037 C C . ALA D 1 49 ? -15.773 22.900 -6.702 1.00 20.25 47 ALA D C 1
ATOM 3038 O O . ALA D 1 49 ? -14.633 23.139 -7.081 1.00 20.57 47 ALA D O 1
ATOM 3040 N N . PRO D 1 50 ? -16.108 22.661 -5.417 1.00 25.09 48 PRO D N 1
ATOM 3041 C CA . PRO D 1 50 ? -15.082 22.541 -4.407 1.00 24.45 48 PRO D CA 1
ATOM 3042 C C . PRO D 1 50 ? -14.076 21.430 -4.752 1.00 24.57 48 PRO D C 1
ATOM 3043 O O . PRO D 1 50 ? -14.453 20.390 -5.274 1.00 22.56 48 PRO D O 1
ATOM 3047 N N . GLY D 1 51 ? -12.797 21.675 -4.501 1.00 28.53 49 GLY D N 1
ATOM 3048 C CA . GLY D 1 51 ? -11.759 20.650 -4.663 1.00 26.67 49 GLY D CA 1
ATOM 3049 C C . GLY D 1 51 ? -11.099 20.666 -6.037 1.00 25.93 49 GLY D C 1
ATOM 3050 O O . GLY D 1 51 ? -10.307 19.786 -6.363 1.00 28.74 49 GLY D O 1
ATOM 3051 N N . PHE D 1 52 ? -11.437 21.661 -6.851 1.00 21.28 50 PHE D N 1
ATOM 3052 C CA . PHE D 1 52 ? -10.751 21.921 -8.107 1.00 23.95 50 PHE D CA 1
ATOM 3053 C C . PHE D 1 52 ? -10.293 23.369 -8.178 1.00 26.21 50 PHE D C 1
ATOM 3054 O O . PHE D 1 52 ? -10.836 24.228 -7.501 1.00 27.62 50 PHE D O 1
ATOM 3062 N N . GLY D 1 53 ? -9.316 23.634 -9.035 1.00 24.04 51 GLY D N 1
ATOM 3063 C CA . GLY D 1 53 ? -8.789 24.980 -9.217 1.00 22.02 51 GLY D CA 1
ATOM 3064 C C . GLY D 1 53 ? -9.584 25.797 -10.205 1.00 20.86 51 GLY D C 1
ATOM 3065 O O . GLY D 1 53 ? -10.637 25.351 -10.700 1.00 18.62 51 GLY D O 1
ATOM 3066 N N . CYS D 1 54 ? -9.068 26.987 -10.509 1.00 19.47 52 CYS D N 1
ATOM 3067 C CA . CYS D 1 54 ? -9.564 27.798 -11.598 1.00 20.24 52 CYS D CA 1
ATOM 3068 C C . CYS D 1 54 ? -11.029 28.131 -11.398 1.00 19.54 52 CYS D C 1
ATOM 3069 O O . CYS D 1 54 ? -11.798 28.071 -12.346 1.00 24.83 52 CYS D O 1
ATOM 3072 N N . GLN D 1 55 ? -11.398 28.451 -10.162 1.00 19.20 53 GLN D N 1
ATOM 3073 C CA . GLN D 1 55 ? -12.797 28.663 -9.795 1.00 17.56 53 GLN D CA 1
ATOM 3074 C C . GLN D 1 55 ? -13.235 30.108 -10.059 1.00 19.67 53 GLN D C 1
ATOM 3075 O O . GLN D 1 55 ? -12.542 31.073 -9.707 1.00 19.66 53 GLN D O 1
ATOM 3081 N N . GLY D 1 56 ? -14.421 30.231 -10.655 1.00 19.66 54 GLY D N 1
ATOM 3082 C CA . GLY D 1 56 ? -15.113 31.484 -10.772 1.00 20.92 54 GLY D CA 1
ATOM 3083 C C . GLY D 1 56 ? -14.739 32.388 -11.931 1.00 19.53 54 GLY D C 1
ATOM 3084 O O . GLY D 1 56 ? -15.071 33.569 -11.898 1.00 25.31 54 GLY D O 1
ATOM 3085 N N . THR D 1 57 ? -14.045 31.848 -12.945 1.00 18.58 55 THR D N 1
ATOM 3086 C CA . THR D 1 57 ? -13.643 32.613 -14.117 1.00 19.89 55 THR D CA 1
ATOM 3087 C C . THR D 1 57 ? -13.998 31.846 -15.412 1.00 19.68 55 THR D C 1
ATOM 3088 O O . THR D 1 57 ? -13.795 30.660 -15.483 1.00 21.26 55 THR D O 1
ATOM 3092 N N . PRO D 1 58 ? -14.601 32.522 -16.417 1.00 21.03 56 PRO D N 1
ATOM 3093 C CA . PRO D 1 58 ? -15.056 31.758 -17.587 1.00 17.56 56 PRO D CA 1
ATOM 3094 C C . PRO D 1 58 ? -13.943 31.228 -18.481 1.00 15.66 56 PRO D C 1
ATOM 3095 O O . PRO D 1 58 ? -13.006 31.976 -18.798 1.00 17.02 56 PRO D O 1
ATOM 3099 N N . TYR D 1 59 ? -14.111 29.979 -18.914 1.00 16.34 57 TYR D N 1
ATOM 3100 C CA . TYR D 1 59 ? -13.241 29.295 -19.905 1.00 18.56 57 TYR D CA 1
ATOM 3101 C C . TYR D 1 59 ? -14.065 28.883 -21.146 1.00 16.35 57 TYR D C 1
ATOM 3102 O O . TYR D 1 59 ? -15.171 28.368 -20.995 1.00 20.77 57 TYR D O 1
ATOM 3111 N N . PRO D 1 60 ? -13.541 29.124 -22.368 1.00 15.07 58 PRO D N 1
ATOM 3112 C CA . PRO D 1 60 ? -14.257 28.679 -23.559 1.00 17.81 58 PRO D CA 1
ATOM 3113 C C . PRO D 1 60 ? -14.488 27.140 -23.563 1.00 17.11 58 PRO D C 1
ATOM 3114 O O . PRO D 1 60 ? -13.657 26.356 -23.066 1.00 16.79 58 PRO D O 1
ATOM 3118 N N . LEU D 1 61 ? -15.652 26.736 -24.064 1.00 19.97 59 LEU D N 1
ATOM 3119 C CA . LEU D 1 61 ? -15.906 25.356 -24.383 1.00 19.65 59 LEU D CA 1
ATOM 3120 C C . LEU D 1 61 ? -16.225 25.197 -25.864 1.00 15.79 59 LEU D C 1
ATOM 3121 O O . LEU D 1 61 ? -16.759 26.112 -26.498 1.00 23.85 59 LEU D O 1
ATOM 3126 N N . VAL D 1 62 ? -15.885 24.036 -26.405 1.00 15.52 60 VAL D N 1
ATOM 3127 C CA . VAL D 1 62 ? -16.223 23.690 -27.806 1.00 19.57 60 VAL D CA 1
ATOM 3128 C C . VAL D 1 62 ? -16.610 22.223 -27.875 1.00 18.00 60 VAL D C 1
ATOM 3129 O O . VAL D 1 62 ? -15.966 21.368 -27.222 1.00 16.24 60 VAL D O 1
ATOM 3133 N N . GLY D 1 63 ? -17.641 21.923 -28.668 1.00 20.03 61 GLY D N 1
ATOM 3134 C CA . GLY D 1 63 ? -18.062 20.554 -28.858 1.00 19.25 61 GLY D CA 1
ATOM 3135 C C . GLY D 1 63 ? -18.986 20.357 -30.041 1.00 18.40 61 GLY D C 1
ATOM 3136 O O . GLY D 1 63 ? -19.064 21.196 -30.967 1.00 18.53 61 GLY D O 1
ATOM 3137 N N . LEU D 1 64 ? -19.657 19.219 -30.015 1.00 17.96 62 LEU D N 1
ATOM 3138 C CA . LEU D 1 64 ? -20.616 18.888 -31.031 1.00 19.93 62 LEU D CA 1
ATOM 3139 C C . LEU D 1 64 ? -21.818 18.200 -30.395 1.00 19.41 62 LEU D C 1
ATOM 3140 O O . LEU D 1 64 ? -21.701 17.576 -29.339 1.00 18.07 62 LEU D O 1
ATOM 3145 N N . THR D 1 65 ? -22.974 18.335 -31.063 1.00 20.95 63 THR D N 1
ATOM 3146 C CA . THR D 1 65 ? -24.221 17.716 -30.626 1.00 21.28 63 THR D CA 1
ATOM 3147 C C . THR D 1 65 ? -24.795 16.824 -31.746 1.00 24.04 63 THR D C 1
ATOM 3148 O O . THR D 1 65 ? -24.543 17.059 -32.933 1.00 24.76 63 THR D O 1
ATOM 3152 N N . TRP D 1 66 ? -25.557 15.799 -31.380 1.00 18.33 64 TRP D N 1
ATOM 3153 C CA . TRP D 1 66 ? -26.439 15.161 -32.340 1.00 20.20 64 TRP D CA 1
ATOM 3154 C C . TRP D 1 66 ? -27.744 14.909 -31.616 1.00 17.63 64 TRP D C 1
ATOM 3155 O O . TRP D 1 66 ? -27.791 14.141 -30.666 1.00 19.91 64 TRP D O 1
ATOM 3166 N N . GLY D 1 67 ? -28.818 15.542 -32.050 1.00 22.53 65 GLY D N 1
ATOM 3167 C CA . GLY D 1 67 ? -30.051 15.384 -31.302 1.00 18.01 65 GLY D CA 1
ATOM 3168 C C . GLY D 1 67 ? -29.831 15.863 -29.861 1.00 23.19 65 GLY D C 1
ATOM 3169 O O . GLY D 1 67 ? -29.252 16.941 -29.644 1.00 26.81 65 GLY D O 1
ATOM 3170 N N . ASN D 1 68 ? -30.267 15.074 -28.877 1.00 22.14 66 ASN D N 1
ATOM 3171 C CA . ASN D 1 68 ? -30.036 15.425 -27.479 1.00 21.00 66 ASN D CA 1
ATOM 3172 C C . ASN D 1 68 ? -28.699 14.942 -26.917 1.00 18.55 66 ASN D C 1
ATOM 3173 O O . ASN D 1 68 ? -28.517 15.063 -25.726 1.00 20.07 66 ASN D O 1
ATOM 3178 N N . PHE D 1 69 ? -27.802 14.402 -27.757 1.00 16.99 67 PHE D N 1
ATOM 3179 C CA . PHE D 1 69 ? -26.427 13.986 -27.328 1.00 17.07 67 PHE D CA 1
ATOM 3180 C C . PHE D 1 69 ? -25.478 15.123 -27.525 1.00 18.04 67 PHE D C 1
ATOM 3181 O O . PHE D 1 69 ? -25.619 15.912 -28.449 1.00 19.61 67 PHE D O 1
ATOM 3189 N N . ILE D 1 70 ? -24.471 15.193 -26.670 1.00 17.57 68 ILE D N 1
ATOM 3190 C CA . ILE D 1 70 ? -23.568 16.291 -26.725 1.00 16.26 68 ILE D CA 1
ATOM 3191 C C . ILE D 1 70 ? -22.244 15.836 -26.146 1.00 14.77 68 ILE D C 1
ATOM 3192 O O . ILE D 1 70 ? -22.224 15.034 -25.255 1.00 15.25 68 ILE D O 1
ATOM 3197 N N . GLY D 1 71 ? -21.171 16.406 -26.664 1.00 14.50 69 GLY D N 1
ATOM 3198 C CA . GLY D 1 71 ? -19.837 16.267 -26.088 1.00 14.83 69 GLY D CA 1
ATOM 3199 C C . GLY D 1 71 ? -19.187 17.640 -26.190 1.00 16.16 69 GLY D C 1
ATOM 3200 O O . GLY D 1 71 ? -19.360 18.323 -27.184 1.00 15.42 69 GLY D O 1
ATOM 3201 N N . PHE D 1 72 ? -18.385 18.037 -25.193 1.00 15.87 70 PHE D N 1
ATOM 3202 C CA . PHE D 1 72 ? -17.723 19.297 -25.285 1.00 16.60 70 PHE D CA 1
ATOM 3203 C C . PHE D 1 72 ? -16.505 19.245 -24.376 1.00 15.33 70 PHE D C 1
ATOM 3204 O O . PHE D 1 72 ? -16.460 18.425 -23.443 1.00 16.32 70 PHE D O 1
ATOM 3212 N N . THR D 1 73 ? -15.530 20.090 -24.685 1.00 17.16 71 THR D N 1
ATOM 3213 C CA . THR D 1 73 ? -14.232 20.117 -23.987 1.00 17.21 71 THR D CA 1
ATOM 3214 C C . THR D 1 73 ? -14.004 21.544 -23.476 1.00 18.76 71 THR D C 1
ATOM 3215 O O . THR D 1 73 ? -14.460 22.508 -24.105 1.00 15.70 71 THR D O 1
ATOM 3219 N N . VAL D 1 74 ? -13.315 21.664 -22.340 1.00 17.21 72 VAL D N 1
ATOM 3220 C CA . VAL D 1 74 ? -12.782 22.924 -21.812 1.00 15.08 72 VAL D CA 1
ATOM 3221 C C . VAL D 1 74 ? -11.297 22.718 -21.542 1.00 15.04 72 VAL D C 1
ATOM 3222 O O . VAL D 1 74 ? -10.940 21.740 -20.900 1.00 15.77 72 VAL D O 1
ATOM 3226 N N . ALA D 1 75 ? -10.478 23.647 -22.030 1.00 16.93 73 ALA D N 1
ATOM 3227 C CA . ALA D 1 75 ? -9.067 23.706 -21.638 1.00 16.98 73 ALA D CA 1
ATOM 3228 C C . ALA D 1 75 ? -8.964 24.737 -20.519 1.00 19.04 73 ALA D C 1
ATOM 3229 O O . ALA D 1 75 ? -9.459 25.857 -20.679 1.00 18.92 73 ALA D O 1
ATOM 3231 N N . TRP D 1 76 ? -8.311 24.377 -19.401 1.00 16.04 74 TRP D N 1
ATOM 3232 C CA . TRP D 1 76 ? -8.328 25.229 -18.205 1.00 15.02 74 TRP D CA 1
ATOM 3233 C C . TRP D 1 76 ? -7.199 26.254 -18.246 1.00 15.70 74 TRP D C 1
ATOM 3234 O O . TRP D 1 76 ? -6.349 26.292 -17.349 1.00 19.78 74 TRP D O 1
ATOM 3245 N N . ASP D 1 77 ? -7.223 27.076 -19.298 1.00 15.10 75 ASP D N 1
ATOM 3246 C CA . ASP D 1 77 ? -6.333 28.203 -19.487 1.00 18.24 75 ASP D CA 1
ATOM 3247 C C . ASP D 1 77 ? -7.126 29.439 -19.926 1.00 19.83 75 ASP D C 1
ATOM 3248 O O . ASP D 1 77 ? -7.907 29.386 -20.884 1.00 24.03 75 ASP D O 1
ATOM 3253 N N . ASN D 1 78 ? -6.991 30.505 -19.148 1.00 16.49 76 ASN D N 1
ATOM 3254 C CA . ASN D 1 78 ? -7.412 31.810 -19.547 1.00 17.54 76 ASN D CA 1
ATOM 3255 C C . ASN D 1 78 ? -6.517 32.840 -18.916 1.00 18.69 76 ASN D C 1
ATOM 3256 O O . ASN D 1 78 ? -5.462 32.487 -18.318 1.00 21.86 76 ASN D O 1
ATOM 3261 N N . ALA D 1 79 ? -6.864 34.104 -19.106 1.00 20.46 77 ALA D N 1
ATOM 3262 C CA . ALA D 1 79 ? -6.004 35.222 -18.660 1.00 24.51 77 ALA D CA 1
ATOM 3263 C C . ALA D 1 79 ? -5.924 35.341 -17.117 1.00 22.55 77 ALA D C 1
ATOM 3264 O O . ALA D 1 79 ? -4.987 35.906 -16.552 1.00 24.12 77 ALA D O 1
ATOM 3266 N N . THR D 1 80 ? -6.902 34.780 -16.436 1.00 20.92 78 THR D N 1
ATOM 3267 C CA . THR D 1 80 ? -6.971 34.875 -14.994 1.00 20.70 78 THR D CA 1
ATOM 3268 C C . THR D 1 80 ? -6.207 33.748 -14.313 1.00 16.48 78 THR D C 1
ATOM 3269 O O . THR D 1 80 ? -5.490 33.994 -13.354 1.00 24.75 78 THR D O 1
ATOM 3273 N N . ALA D 1 81 ? -6.368 32.527 -14.807 1.00 20.54 79 ALA D N 1
ATOM 3274 C CA . ALA D 1 81 ? -5.774 31.355 -14.167 1.00 19.32 79 ALA D CA 1
ATOM 3275 C C . ALA D 1 81 ? -5.637 30.158 -15.086 1.00 18.30 79 ALA D C 1
ATOM 3276 O O . ALA D 1 81 ? -6.499 29.891 -15.933 1.00 21.08 79 ALA D O 1
ATOM 3278 N N . ASN D 1 82 ? -4.556 29.417 -14.851 1.00 19.59 80 ASN D N 1
ATOM 3279 C CA . ASN D 1 82 ? -4.218 28.233 -15.609 1.00 19.53 80 ASN D CA 1
ATOM 3280 C C . ASN D 1 82 ? -4.077 27.027 -14.684 1.00 16.69 80 ASN D C 1
ATOM 3281 O O . ASN D 1 82 ? -3.221 27.006 -13.779 1.00 22.06 80 ASN D O 1
ATOM 3286 N N . CYS D 1 83 ? -4.885 26.005 -14.929 1.00 18.94 81 CYS D N 1
ATOM 3287 C CA . CYS D 1 83 ? -4.819 24.785 -14.127 1.00 16.50 81 CYS D CA 1
ATOM 3288 C C . CYS D 1 83 ? -4.188 23.598 -14.837 1.00 16.42 81 CYS D C 1
ATOM 3289 O O . CYS D 1 83 ? -4.193 22.489 -14.289 1.00 17.85 81 CYS D O 1
ATOM 3292 N N . ASN D 1 84 ? -3.663 23.844 -16.043 1.00 17.68 82 ASN D N 1
ATOM 3293 C CA . ASN D 1 84 ? -2.811 22.915 -16.728 1.00 16.11 82 ASN D CA 1
ATOM 3294 C C . ASN D 1 84 ? -3.490 21.565 -16.942 1.00 16.02 82 ASN D C 1
ATOM 3295 O O . ASN D 1 84 ? -2.970 20.497 -16.609 1.00 18.81 82 ASN D O 1
ATOM 3300 N N . SER D 1 85 ? -4.702 21.645 -17.478 1.00 16.35 83 SER D N 1
ATOM 3301 C CA . SER D 1 85 ? -5.529 20.491 -17.579 1.00 16.79 83 SER D CA 1
ATOM 3302 C C . SER D 1 85 ? -6.598 20.743 -18.625 1.00 16.55 83 SER D C 1
ATOM 3303 O O . SER D 1 85 ? -6.801 21.886 -19.040 1.00 16.16 83 SER D O 1
ATOM 3306 N N . VAL D 1 86 ? -7.264 19.654 -19.006 1.00 16.53 84 VAL D N 1
ATOM 3307 C CA . VAL D 1 86 ? -8.397 19.700 -19.956 1.00 16.18 84 VAL D CA 1
ATOM 3308 C C . VAL D 1 86 ? -9.514 18.738 -19.540 1.00 15.52 84 VAL D C 1
ATOM 3309 O O . VAL D 1 86 ? -9.252 17.627 -19.108 1.00 15.61 84 VAL D O 1
ATOM 3313 N N . THR D 1 87 ? -10.784 19.124 -19.715 1.00 15.24 85 THR D N 1
ATOM 3314 C CA . THR D 1 87 ? -11.873 18.245 -19.368 1.00 15.97 85 THR D CA 1
ATOM 3315 C C . THR D 1 87 ? -12.799 18.063 -20.579 1.00 12.93 85 THR D C 1
ATOM 3316 O O . THR D 1 87 ? -12.999 19.012 -21.312 1.00 16.23 85 THR D O 1
ATOM 3320 N N . SER D 1 88 ? -13.307 16.849 -20.810 1.00 15.13 86 SER D N 1
ATOM 3321 C CA . SER D 1 88 ? -14.432 16.679 -21.775 1.00 13.99 86 SER D CA 1
ATOM 3322 C C . SER D 1 88 ? -15.583 16.025 -21.102 1.00 13.68 86 SER D C 1
ATOM 3323 O O . SER D 1 88 ? -15.397 15.108 -20.309 1.00 14.90 86 SER D O 1
ATOM 3326 N N . TRP D 1 89 ? -16.778 16.516 -21.455 1.00 14.91 87 TRP D N 1
ATOM 3327 C CA . TRP D 1 89 ? -18.045 15.974 -20.983 1.00 17.25 87 TRP D CA 1
ATOM 3328 C C . TRP D 1 89 ? -18.775 15.327 -22.160 1.00 15.94 87 TRP D C 1
ATOM 3329 O O . TRP D 1 89 ? -18.707 15.822 -23.294 1.00 16.56 87 TRP D O 1
ATOM 3340 N N . THR D 1 90 ? -19.479 14.242 -21.893 1.00 15.94 88 THR D N 1
ATOM 3341 C CA . THR D 1 90 ? -20.317 13.600 -22.934 1.00 16.79 88 THR D CA 1
ATOM 3342 C C . THR D 1 90 ? -21.592 13.133 -22.280 1.00 16.64 88 THR D C 1
ATOM 3343 O O . THR D 1 90 ? -21.569 12.630 -21.160 1.00 15.13 88 THR D O 1
ATOM 3347 N N . GLY D 1 91 ? -22.729 13.336 -22.942 1.00 14.48 89 GLY D N 1
ATOM 3348 C CA . GLY D 1 91 ? -23.946 12.845 -22.375 1.00 15.41 89 GLY D CA 1
ATOM 3349 C C . GLY D 1 91 ? -25.143 13.277 -23.155 1.00 16.65 89 GLY D C 1
ATOM 3350 O O . GLY D 1 91 ? -25.070 13.467 -24.370 1.00 17.22 89 GLY D O 1
ATOM 3351 N N . PHE D 1 92 ? -26.253 13.407 -22.439 1.00 15.64 90 PHE D N 1
ATOM 3352 C CA . PHE D 1 92 ? -27.553 13.525 -23.080 1.00 19.00 90 PHE D CA 1
ATOM 3353 C C . PHE D 1 92 ? -28.497 14.436 -22.299 1.00 18.76 90 PHE D C 1
ATOM 3354 O O . PHE D 1 92 ? -28.451 14.494 -21.073 1.00 19.37 90 PHE D O 1
ATOM 3362 N N . ALA D 1 93 ? -29.355 15.155 -23.023 1.00 22.05 91 ALA D N 1
ATOM 3363 C CA . ALA D 1 93 ? -30.244 16.125 -22.406 1.00 22.38 91 ALA D CA 1
ATOM 3364 C C . ALA D 1 93 ? -31.637 15.541 -22.375 1.00 25.18 91 ALA D C 1
ATOM 3365 O O . ALA D 1 93 ? -32.057 14.973 -23.346 1.00 27.82 91 ALA D O 1
ATOM 3367 N N . GLU D 1 94 ? -32.342 15.671 -21.260 1.00 27.27 92 GLU D N 1
ATOM 3368 C CA . GLU D 1 94 ? -33.692 15.150 -21.174 1.00 23.61 92 GLU D CA 1
ATOM 3369 C C . GLU D 1 94 ? -34.612 16.289 -20.767 1.00 22.83 92 GLU D C 1
ATOM 3370 O O . GLU D 1 94 ? -34.320 17.075 -19.876 1.00 22.09 92 GLU D O 1
ATOM 3376 N N . ALA D 1 95 ? -35.730 16.399 -21.457 1.00 25.24 93 ALA D N 1
ATOM 3377 C CA . ALA D 1 95 ? -36.646 17.455 -21.165 1.00 25.93 93 ALA D CA 1
ATOM 3378 C C . ALA D 1 95 ? -37.562 17.018 -20.029 1.00 26.09 93 ALA D C 1
ATOM 3379 O O . ALA D 1 95 ? -37.894 15.831 -19.890 1.00 28.60 93 ALA D O 1
ATOM 3381 N N . ALA D 1 96 ? -37.935 18.005 -19.223 1.00 30.05 94 ALA D N 1
ATOM 3382 C CA . ALA D 1 96 ? -38.927 17.882 -18.167 1.00 35.61 94 ALA D CA 1
ATOM 3383 C C . ALA D 1 96 ? -39.908 19.040 -18.314 1.00 29.57 94 ALA D C 1
ATOM 3384 O O . ALA D 1 96 ? -39.785 20.051 -17.630 1.00 30.60 94 ALA D O 1
ATOM 3386 N N . GLY D 1 97 ? -40.878 18.911 -19.201 1.00 28.45 95 GLY D N 1
ATOM 3387 C CA . GLY D 1 97 ? -41.577 20.107 -19.687 1.00 26.84 95 GLY D CA 1
ATOM 3388 C C . GLY D 1 97 ? -40.554 21.061 -20.309 1.00 23.31 95 GLY D C 1
ATOM 3389 O O . GLY D 1 97 ? -39.826 20.658 -21.212 1.00 23.63 95 GLY D O 1
ATOM 3390 N N . SER D 1 98 ? -40.500 22.308 -19.843 1.00 22.40 96 SER D N 1
ATOM 3391 C CA . SER D 1 98 ? -39.510 23.295 -20.335 1.00 24.95 96 SER D CA 1
ATOM 3392 C C . SER D 1 98 ? -38.232 23.321 -19.487 1.00 26.50 96 SER D C 1
ATOM 3393 O O . SER D 1 98 ? -37.282 24.037 -19.819 1.00 33.33 96 SER D O 1
ATOM 3396 N N . ASP D 1 99 ? -38.227 22.587 -18.382 1.00 25.09 97 ASP D N 1
ATOM 3397 C CA . ASP D 1 99 ? -36.977 22.304 -17.662 1.00 28.97 97 ASP D CA 1
ATOM 3398 C C . ASP D 1 99 ? -36.125 21.338 -18.521 1.00 28.14 97 ASP D C 1
ATOM 3399 O O . ASP D 1 99 ? -36.652 20.506 -19.260 1.00 28.90 97 ASP D O 1
ATOM 3404 N N . VAL D 1 100 ? -34.806 21.416 -18.432 1.00 26.84 98 VAL D N 1
ATOM 3405 C CA . VAL D 1 100 ? -34.015 20.489 -19.180 1.00 22.28 98 VAL D CA 1
ATOM 3406 C C . VAL D 1 100 ? -32.856 20.058 -18.320 1.00 24.78 98 VAL D C 1
ATOM 3407 O O . VAL D 1 100 ? -32.287 20.863 -17.601 1.00 22.85 98 VAL D O 1
ATOM 3411 N N . THR D 1 101 ? -32.537 18.774 -18.341 1.00 18.64 99 THR D N 1
ATOM 3412 C CA . THR D 1 101 ? -31.313 18.366 -17.621 1.00 22.36 99 THR D CA 1
ATOM 3413 C C . THR D 1 101 ? -30.359 17.595 -18.534 1.00 20.89 99 THR D C 1
ATOM 3414 O O . THR D 1 101 ? -30.760 16.861 -19.417 1.00 23.36 99 THR D O 1
ATOM 3418 N N . ILE D 1 102 ? -29.072 17.826 -18.334 1.00 17.42 100 ILE D N 1
ATOM 3419 C CA . ILE D 1 102 ? -28.050 17.156 -19.106 1.00 19.88 100 ILE D CA 1
ATOM 3420 C C . ILE D 1 102 ? -27.290 16.249 -18.161 1.00 17.96 100 ILE D C 1
ATOM 3421 O O . ILE D 1 102 ? -26.714 16.722 -17.190 1.00 21.89 100 ILE D O 1
ATOM 3426 N N . VAL D 1 103 ? -27.306 14.955 -18.466 1.00 17.54 101 VAL D N 1
ATOM 3427 C CA . VAL D 1 103 ? -26.640 13.950 -17.697 1.00 15.19 101 VAL D CA 1
ATOM 3428 C C . VAL D 1 103 ? -25.365 13.665 -18.448 1.00 15.29 101 VAL D C 1
ATOM 3429 O O . VAL D 1 103 ? -25.412 13.317 -19.641 1.00 15.62 101 VAL D O 1
ATOM 3433 N N . THR D 1 104 ? -24.226 13.793 -17.755 1.00 15.62 102 THR D N 1
ATOM 3434 C CA . THR D 1 104 ? -22.942 13.642 -18.406 1.00 17.58 102 THR D CA 1
ATOM 3435 C C . THR D 1 104 ? -21.977 12.875 -17.552 1.00 15.03 102 THR D C 1
ATOM 3436 O O . THR D 1 104 ? -22.099 12.838 -16.342 1.00 17.47 102 THR D O 1
ATOM 3440 N N . ASP D 1 105 ? -21.002 12.297 -18.230 1.00 15.90 103 ASP D N 1
ATOM 3441 C CA . ASP D 1 105 ? -19.791 11.808 -17.611 1.00 16.28 103 ASP D CA 1
ATOM 3442 C C . ASP D 1 105 ? -18.661 12.657 -18.134 1.00 16.98 103 ASP D C 1
ATOM 3443 O O . ASP D 1 105 ? -18.699 13.116 -19.288 1.00 15.34 103 ASP D O 1
ATOM 3448 N N . TRP D 1 106 ? -17.641 12.862 -17.293 1.00 16.12 104 TRP D N 1
ATOM 3449 C CA . TRP D 1 106 ? -16.493 13.615 -17.729 1.00 15.32 104 TRP D CA 1
ATOM 3450 C C . TRP D 1 106 ? -15.182 12.937 -17.427 1.00 14.66 104 TRP D C 1
ATOM 3451 O O . TRP D 1 106 ? -15.094 12.107 -16.539 1.00 15.94 104 TRP D O 1
ATOM 3462 N N . ASN D 1 107 ? -14.197 13.310 -18.232 1.00 14.79 105 ASN D N 1
ATOM 3463 C CA . ASN D 1 107 ? -12.796 12.980 -17.995 1.00 14.65 105 ASN D CA 1
ATOM 3464 C C . ASN D 1 107 ? -11.999 14.250 -17.925 1.00 14.22 105 ASN D C 1
ATOM 3465 O O . ASN D 1 107 ? -12.163 15.131 -18.764 1.00 14.74 105 ASN D O 1
ATOM 3470 N N . LEU D 1 108 ? -11.049 14.275 -16.988 1.00 17.51 106 LEU D N 1
ATOM 3471 C CA . LEU D 1 108 ? -10.185 15.418 -16.760 1.00 15.67 106 LEU D CA 1
ATOM 3472 C C . LEU D 1 108 ? -8.741 14.938 -16.818 1.00 14.68 106 LEU D C 1
ATOM 3473 O O . LEU D 1 108 ? -8.320 14.165 -15.954 1.00 19.80 106 LEU D O 1
ATOM 3478 N N . ALA D 1 109 ? -8.025 15.394 -17.839 1.00 14.71 107 ALA D N 1
ATOM 3479 C CA . ALA D 1 109 ? -6.595 15.051 -18.017 1.00 14.46 107 ALA D CA 1
ATOM 3480 C C . ALA D 1 109 ? -5.788 16.115 -17.324 1.00 15.13 107 ALA D C 1
ATOM 3481 O O . ALA D 1 109 ? -6.022 17.292 -17.515 1.00 15.14 107 ALA D O 1
ATOM 3483 N N . TYR D 1 110 ? -4.861 15.697 -16.476 1.00 16.42 108 TYR D N 1
ATOM 3484 C CA . TYR D 1 110 ? -4.081 16.639 -15.675 1.00 17.04 108 TYR D CA 1
ATOM 3485 C C . TYR D 1 110 ? -2.756 15.984 -15.306 1.00 18.31 108 TYR D C 1
ATOM 3486 O O . TYR D 1 110 ? -2.533 14.823 -15.595 1.00 17.02 108 TYR D O 1
ATOM 3495 N N . GLN D 1 111 ? -1.897 16.748 -14.648 1.00 20.51 109 GLN D N 1
ATOM 3496 C CA . GLN D 1 111 ? -0.586 16.238 -14.237 1.00 23.39 109 GLN D CA 1
ATOM 3497 C C . GLN D 1 111 ? -0.666 15.781 -12.789 1.00 22.32 109 GLN D C 1
ATOM 3498 O O . GLN D 1 111 ? -0.934 16.583 -11.901 1.00 29.18 109 GLN D O 1
ATOM 3504 N N . GLY D 1 112 ? -0.471 14.488 -12.567 1.00 24.53 110 GLY D N 1
ATOM 3505 C CA . GLY D 1 112 ? -0.445 13.932 -11.229 1.00 23.78 110 GLY D CA 1
ATOM 3506 C C . GLY D 1 112 ? 0.912 14.150 -10.630 1.00 27.41 110 GLY D C 1
ATOM 3507 O O . GLY D 1 112 ? 1.718 14.929 -11.144 1.00 32.08 110 GLY D O 1
ATOM 3508 N N . SER D 1 113 ? 1.149 13.434 -9.543 1.00 30.12 111 SER D N 1
ATOM 3509 C CA . SER D 1 113 ? 2.385 13.513 -8.801 1.00 31.70 111 SER D CA 1
ATOM 3510 C C . SER D 1 113 ? 3.577 13.131 -9.654 1.00 33.78 111 SER D C 1
ATOM 3511 O O . SER D 1 113 ? 4.629 13.761 -9.566 1.00 44.61 111 SER D O 1
ATOM 3514 N N . SER D 1 114 ? 3.433 12.076 -10.448 1.00 37.49 112 SER D N 1
ATOM 3515 C CA . SER D 1 114 ? 4.541 11.653 -11.309 1.00 44.29 112 SER D CA 1
ATOM 3516 C C . SER D 1 114 ? 4.217 11.760 -12.803 1.00 41.45 112 SER D C 1
ATOM 3517 O O . SER D 1 114 ? 5.099 12.136 -13.573 1.00 36.40 112 SER D O 1
ATOM 3520 N N . SER D 1 115 ? 2.975 11.485 -13.209 1.00 37.57 113 SER D N 1
ATOM 3521 C CA . SER D 1 115 ? 2.651 11.357 -14.630 1.00 32.27 113 SER D CA 1
ATOM 3522 C C . SER D 1 115 ? 1.369 12.034 -14.986 1.00 22.76 113 SER D C 1
ATOM 3523 O O . SER D 1 115 ? 0.611 12.485 -14.112 1.00 24.70 113 SER D O 1
ATOM 3526 N N . GLY D 1 116 ? 1.085 12.032 -16.285 1.00 23.24 114 GLY D N 1
ATOM 3527 C CA . GLY D 1 116 ? -0.269 12.399 -16.751 1.00 23.81 114 GLY D CA 1
ATOM 3528 C C . GLY D 1 116 ? -1.311 11.428 -16.251 1.00 24.02 114 GLY D C 1
ATOM 3529 O O . GLY D 1 116 ? -1.071 10.233 -16.139 1.00 28.59 114 GLY D O 1
ATOM 3530 N N . GLU D 1 117 ? -2.486 11.952 -15.943 1.00 21.89 115 GLU D N 1
ATOM 3531 C CA . GLU D 1 117 ? -3.512 11.135 -15.372 1.00 20.92 115 GLU D CA 1
ATOM 3532 C C . GLU D 1 117 ? -4.821 11.624 -15.928 1.00 19.91 115 GLU D C 1
ATOM 3533 O O . GLU D 1 117 ? -4.923 12.726 -16.449 1.00 18.81 115 GLU D O 1
ATOM 3539 N N . ILE D 1 118 ? -5.812 10.769 -15.813 1.00 20.74 116 ILE D N 1
ATOM 3540 C CA . ILE D 1 118 ? -7.150 11.110 -16.237 1.00 19.25 116 ILE D CA 1
ATOM 3541 C C . ILE D 1 118 ? -8.133 10.764 -15.093 1.00 21.13 116 ILE D C 1
ATOM 3542 O O . ILE D 1 118 ? -8.294 9.582 -14.728 1.00 21.16 116 ILE D O 1
ATOM 3547 N N . GLN D 1 119 ? -8.773 11.789 -14.533 1.00 18.14 117 GLN D N 1
ATOM 3548 C CA . GLN D 1 119 ? -9.763 11.598 -13.466 1.00 17.97 117 GLN D CA 1
ATOM 3549 C C . GLN D 1 119 ? -11.139 11.638 -14.119 1.00 18.25 117 GLN D C 1
ATOM 3550 O O . GLN D 1 119 ? -11.369 12.409 -15.021 1.00 20.95 117 GLN D O 1
ATOM 3556 N N . GLN D 1 120 ? -12.034 10.811 -13.606 1.00 19.40 118 GLN D N 1
ATOM 3557 C CA . GLN D 1 120 ? -13.407 10.696 -14.107 1.00 22.95 118 GLN D CA 1
ATOM 3558 C C . GLN D 1 120 ? -14.435 11.199 -13.085 1.00 20.70 118 GLN D C 1
ATOM 3559 O O . GLN D 1 120 ? -14.197 11.168 -11.893 1.00 18.92 118 GLN D O 1
ATOM 3565 N N . GLY D 1 121 ? -15.642 11.576 -13.546 1.00 18.05 119 GLY D N 1
ATOM 3566 C CA . GLY D 1 121 ? -16.673 11.942 -12.628 1.00 16.41 119 GLY D CA 1
ATOM 3567 C C . GLY D 1 121 ? -17.920 12.075 -13.459 1.00 14.18 119 GLY D C 1
ATOM 3568 O O . GLY D 1 121 ? -17.908 11.785 -14.647 1.00 16.23 119 GLY D O 1
ATOM 3569 N N . SER D 1 122 ? -18.980 12.504 -12.820 1.00 15.19 120 SER D N 1
ATOM 3570 C CA . SER D 1 122 ? -20.258 12.699 -13.489 1.00 14.75 120 SER D CA 1
ATOM 3571 C C . SER D 1 12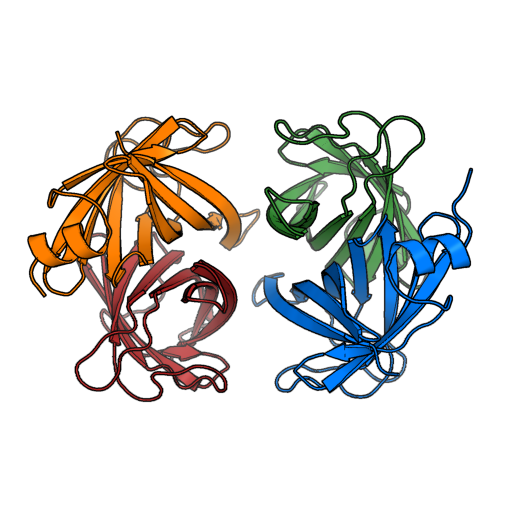2 ? -20.858 14.039 -13.081 1.00 15.19 120 SER D C 1
ATOM 3572 O O . SER D 1 122 ? -20.841 14.373 -11.915 1.00 18.80 120 SER D O 1
ATOM 3575 N N . ASP D 1 123 ? -21.408 14.788 -14.052 1.00 15.17 121 ASP D N 1
ATOM 3576 C CA . ASP D 1 123 ? -22.118 16.045 -13.773 1.00 18.28 121 ASP D CA 1
ATOM 3577 C C . ASP D 1 123 ? -23.513 15.962 -14.337 1.00 17.21 121 ASP D C 1
ATOM 3578 O O . ASP D 1 123 ? -23.700 15.476 -15.467 1.00 16.73 121 ASP D O 1
ATOM 3583 N N . THR D 1 124 ? -24.467 16.475 -13.571 1.00 15.77 122 THR D N 1
ATOM 3584 C CA . THR D 1 124 ? -25.836 16.659 -14.050 1.00 17.67 122 THR D CA 1
ATOM 3585 C C . THR D 1 124 ? -26.173 18.153 -14.012 1.00 15.36 122 THR D C 1
ATOM 3586 O O . THR D 1 124 ? -26.123 18.788 -12.947 1.00 16.83 122 THR D O 1
ATOM 3590 N N . PHE D 1 125 ? -26.471 18.715 -15.190 1.00 15.48 123 PHE D N 1
ATOM 3591 C CA . PHE D 1 125 ? -26.745 20.153 -15.373 1.00 18.24 123 PHE D CA 1
ATOM 3592 C C . PHE D 1 125 ? -28.242 20.345 -15.471 1.00 19.25 123 PHE D C 1
ATOM 3593 O O . PHE D 1 125 ? -28.950 19.512 -16.057 1.00 19.52 123 PHE D O 1
ATOM 3601 N N . THR D 1 126 ? -28.722 21.444 -14.913 1.00 19.49 124 THR D N 1
ATOM 3602 C CA . THR D 1 126 ? -30.089 21.870 -15.201 1.00 21.54 124 THR D CA 1
ATOM 3603 C C . THR D 1 126 ? -30.096 23.279 -15.716 1.00 23.39 124 THR D C 1
ATOM 3604 O O . THR D 1 126 ? -29.222 24.087 -15.418 1.00 18.78 124 THR D O 1
ATOM 3608 N N . LEU D 1 127 ? -31.136 23.563 -16.480 1.00 23.52 125 LEU D N 1
ATOM 3609 C CA . LEU D 1 127 ? -31.303 24.811 -17.155 1.00 27.33 125 LEU D CA 1
ATOM 3610 C C . LEU D 1 127 ? -31.754 25.834 -16.114 1.00 28.27 125 LEU D C 1
ATOM 3611 O O . LEU D 1 127 ? -32.685 25.587 -15.373 1.00 34.95 125 LEU D O 1
ATOM 3616 N N . VAL D 1 128 ? -31.072 26.967 -16.044 1.00 22.99 126 VAL D N 1
ATOM 3617 C CA . VAL D 1 128 ? -31.387 28.019 -15.097 1.00 30.69 126 VAL D CA 1
ATOM 3618 C C . VAL D 1 128 ? -32.425 28.943 -15.737 1.00 45.41 126 VAL D C 1
ATOM 3619 O O . VAL D 1 128 ? -32.142 29.566 -16.761 1.00 47.56 126 VAL D O 1
#

Radius of gyration: 22.42 Å; Cα contacts (8 Å, |Δi|>4): 1506; chains: 4; bounding box: 54×60×58 Å